Protein AF-I7M3N4-F1 (afdb_monomer)

Foldseek 3Di:
DDDDDDDDDDDDDDDDDDDDDDDDDDDQDWDAAPVPRDTDGDDPVVVVVVVVVVPPPDDPDDPCPNHDHPPVRVVVVVVVVVVVVVVVVVVVVVVVVVVVVVVVVVVVCVVPDDPVNVVVVVVVVVVVVVVVVVVVVVVVVVVVVVVVVVVVVVVVVVVVVVVVVVVVVVVVVVVVVVVVVVVVVVVVVVVVVVVVVVLPDLVLCVLWPFDLVQLATPPQHCPDDDPVRQQSNLQRLLSLVVLVVVLCVVLVPDFDAWDWDPSPGSWTWIDGPPPDIFTQGKDFDPPDDVPPPPDDGDIDHRLVRVLSVLVRLLVVLVSCCVPCVVPADPVLCVVVPNVVSCVQSVVVPDPVSCNVCVSVNSSVSSSSSVSVSVSVSSVD

Radius of gyration: 70.19 Å; Cα contacts (8 Å, |Δi|>4): 261; chains: 1; bounding box: 158×36×168 Å

Structure (mmCIF, N/CA/C/O backbone):
data_AF-I7M3N4-F1
#
_entry.id   AF-I7M3N4-F1
#
loop_
_atom_site.group_PDB
_atom_site.id
_atom_site.type_symbol
_atom_site.label_atom_id
_atom_site.label_alt_id
_atom_site.label_comp_id
_atom_site.label_asym_id
_atom_site.label_entity_id
_atom_site.label_seq_id
_atom_site.pdbx_PDB_ins_code
_atom_site.Cartn_x
_atom_site.Cartn_y
_atom_site.Cartn_z
_atom_site.occupancy
_atom_site.B_iso_or_equiv
_atom_site.auth_seq_id
_atom_site.auth_comp_id
_atom_site.auth_asym_id
_atom_site.auth_atom_id
_atom_site.pdbx_PDB_model_num
ATOM 1 N N . MET A 1 1 ? -53.777 -1.403 43.367 1.00 37.56 1 MET A N 1
ATOM 2 C CA . MET A 1 1 ? -54.972 -2.234 43.620 1.00 37.56 1 MET A CA 1
ATOM 3 C C . MET A 1 1 ? -55.868 -1.447 44.554 1.00 37.56 1 MET A C 1
ATOM 5 O O . MET A 1 1 ? -55.552 -1.329 45.729 1.00 37.56 1 MET A O 1
ATOM 9 N N . SER A 1 2 ? -56.886 -0.803 43.989 1.00 31.03 2 SER A N 1
ATOM 10 C CA . SER A 1 2 ? -57.748 0.158 44.680 1.00 31.03 2 SER A CA 1
ATOM 11 C C . SER A 1 2 ? -59.106 -0.494 44.928 1.00 31.03 2 SER A C 1
ATOM 13 O O . SER A 1 2 ? -59.719 -1.002 43.992 1.00 31.03 2 SER A O 1
ATOM 15 N N . ILE A 1 3 ? -59.535 -0.527 46.187 1.00 38.09 3 ILE A N 1
ATOM 16 C CA . ILE A 1 3 ? -60.807 -1.113 46.630 1.00 38.09 3 ILE A CA 1
ATOM 17 C C . ILE A 1 3 ? -61.927 -0.088 46.359 1.00 38.09 3 ILE A C 1
ATOM 19 O O . ILE A 1 3 ? -61.773 1.060 46.779 1.00 38.09 3 ILE A O 1
ATOM 23 N N . PRO A 1 4 ? -63.029 -0.440 45.668 1.00 41.66 4 PRO A N 1
ATOM 24 C CA . PRO A 1 4 ? -64.141 0.480 45.444 1.00 41.66 4 PRO A CA 1
ATOM 25 C C . PRO A 1 4 ? -65.131 0.470 46.631 1.00 41.66 4 PRO A C 1
ATOM 27 O O . PRO A 1 4 ? -65.242 -0.545 47.323 1.00 41.66 4 PRO A O 1
ATOM 30 N N . PRO A 1 5 ? -65.873 1.568 46.874 1.00 35.19 5 PRO A N 1
ATOM 31 C CA . PRO A 1 5 ? -66.890 1.631 47.922 1.00 35.19 5 PRO A CA 1
ATOM 32 C C . PRO A 1 5 ? -68.228 1.013 47.460 1.00 35.19 5 PRO A C 1
ATOM 34 O O . PRO A 1 5 ? -68.520 1.013 46.260 1.00 35.19 5 PRO A O 1
ATOM 37 N N . PRO A 1 6 ? -69.073 0.511 48.382 1.00 35.84 6 PRO A N 1
ATOM 38 C CA . PRO A 1 6 ? -70.351 -0.092 48.025 1.00 35.84 6 PRO A CA 1
ATOM 39 C C . PRO A 1 6 ? -71.416 0.974 47.732 1.00 35.84 6 PRO A C 1
ATOM 41 O O . PRO A 1 6 ? -71.601 1.935 48.477 1.00 35.84 6 PRO A O 1
ATOM 44 N N . THR A 1 7 ? -72.120 0.775 46.621 1.00 32.09 7 THR A N 1
ATOM 45 C CA . THR A 1 7 ? -73.188 1.626 46.091 1.00 32.09 7 THR A CA 1
ATOM 46 C C . THR A 1 7 ? -74.540 1.182 46.659 1.00 32.09 7 THR A C 1
ATOM 48 O O . THR A 1 7 ? -74.927 0.024 46.516 1.00 32.09 7 THR A O 1
ATOM 51 N N . LEU A 1 8 ? -75.270 2.103 47.292 1.00 31.83 8 LEU A N 1
ATOM 52 C CA . LEU A 1 8 ? -76.666 1.926 47.704 1.00 31.83 8 LEU A CA 1
ATOM 53 C C . LEU A 1 8 ? -77.587 2.184 46.501 1.00 31.83 8 LEU A C 1
ATOM 55 O O . LEU A 1 8 ? -77.640 3.296 45.979 1.00 31.83 8 LEU A O 1
ATOM 59 N N . ASN A 1 9 ? -78.309 1.151 46.065 1.00 29.20 9 ASN A N 1
ATOM 60 C CA . ASN A 1 9 ? -79.314 1.237 45.006 1.00 29.20 9 ASN A CA 1
ATOM 61 C C . ASN A 1 9 ? -80.632 1.800 45.558 1.00 29.20 9 ASN A C 1
ATOM 63 O O . ASN A 1 9 ? -81.427 1.074 46.151 1.00 29.20 9 ASN A O 1
ATOM 67 N N . LEU A 1 10 ? -80.879 3.085 45.309 1.00 31.38 10 LEU A N 1
ATOM 68 C CA . LEU A 1 10 ? -82.204 3.698 45.390 1.00 31.38 10 LEU A CA 1
ATOM 69 C C . LEU A 1 10 ? -82.925 3.479 44.056 1.00 31.38 10 LEU A C 1
ATOM 71 O O . LEU A 1 10 ? -82.642 4.142 43.058 1.00 31.38 10 LEU A O 1
ATOM 75 N N . VAL A 1 11 ? -83.862 2.532 44.033 1.00 30.00 11 VAL A N 1
ATOM 76 C CA . VAL A 1 11 ? -84.785 2.349 42.908 1.00 30.00 11 VAL A CA 1
ATOM 77 C C . VAL A 1 11 ? -85.916 3.363 43.055 1.00 30.00 11 VAL A C 1
ATOM 79 O O . VAL A 1 11 ? -86.892 3.135 43.762 1.00 30.00 11 VAL A O 1
ATOM 82 N N . GLN A 1 12 ? -85.785 4.494 42.364 1.00 29.67 12 GLN A N 1
ATOM 83 C CA . GLN A 1 12 ? -86.923 5.346 42.030 1.00 29.67 12 GLN A CA 1
ATOM 84 C C . GLN A 1 12 ? -87.750 4.650 40.944 1.00 29.67 12 GLN A C 1
ATOM 86 O O . GLN A 1 12 ? -87.256 4.397 39.843 1.00 29.67 12 GLN A O 1
ATOM 91 N N . LYS A 1 13 ? -89.025 4.370 41.225 1.00 30.22 13 LYS A N 1
ATOM 92 C CA . LYS A 1 13 ? -90.018 4.087 40.185 1.00 30.22 13 LYS A CA 1
ATOM 93 C C . LYS A 1 13 ? -91.228 4.994 40.352 1.00 30.22 13 LYS A C 1
ATOM 95 O O . LYS A 1 13 ? -91.971 4.928 41.320 1.00 30.22 13 LYS A O 1
ATOM 100 N N . SER A 1 14 ? -91.361 5.847 39.352 1.00 32.34 14 SER A N 1
ATOM 101 C CA . SER A 1 14 ? -92.448 6.760 39.039 1.00 32.34 14 SER A CA 1
ATOM 102 C C . SER A 1 14 ? -93.718 6.029 38.588 1.00 32.34 14 SER A C 1
ATOM 104 O O . SER A 1 14 ? -93.631 4.996 37.925 1.00 32.34 14 SER A O 1
ATOM 106 N N . ARG A 1 15 ? -94.886 6.618 38.886 1.00 30.80 15 ARG A N 1
ATOM 107 C CA . ARG A 1 15 ? -96.163 6.530 38.135 1.00 30.80 15 ARG A CA 1
ATOM 108 C C . ARG A 1 15 ? -97.126 7.574 38.726 1.00 30.80 15 ARG A C 1
ATOM 110 O O . ARG A 1 15 ? -97.505 7.461 39.879 1.00 30.80 15 ARG A O 1
ATOM 117 N N . SER A 1 16 ? -97.249 8.765 38.137 1.00 28.56 16 SER A N 1
ATOM 118 C CA . SER A 1 16 ? -98.141 9.160 37.028 1.00 28.56 16 SER A CA 1
ATOM 119 C C . SER A 1 16 ? -99.640 9.008 37.331 1.00 28.56 16 SER A C 1
ATOM 121 O O . SER A 1 16 ? -100.149 7.898 37.461 1.00 28.56 16 SER A O 1
ATOM 123 N N . GLN A 1 17 ? -100.292 10.172 37.384 1.00 31.56 17 GLN A N 1
ATOM 124 C CA . GLN A 1 17 ? -101.720 10.457 37.540 1.00 31.56 17 GLN A CA 1
ATOM 125 C C . GLN A 1 17 ? -102.624 9.670 36.580 1.00 31.56 17 GLN A C 1
ATOM 127 O O . GLN A 1 17 ? -102.276 9.493 35.417 1.00 31.56 17 GLN A O 1
ATOM 132 N N . ASN A 1 18 ? -103.834 9.336 37.040 1.00 31.36 18 ASN A N 1
ATOM 133 C CA . ASN A 1 18 ? -105.032 9.348 36.202 1.00 31.36 18 ASN A CA 1
ATOM 134 C C . ASN A 1 18 ? -106.259 9.757 37.029 1.00 31.36 18 ASN A C 1
ATOM 136 O O . ASN A 1 18 ? -106.521 9.215 38.099 1.00 31.36 18 ASN A O 1
ATOM 140 N N . GLN A 1 19 ? -106.964 10.753 36.496 1.00 32.78 19 GLN A N 1
ATOM 141 C CA . GLN A 1 19 ? -108.267 11.262 36.914 1.00 32.78 19 GLN A CA 1
ATOM 142 C C . GLN A 1 19 ? -109.356 10.204 36.703 1.00 32.78 19 GLN A C 1
ATOM 144 O O . GLN A 1 19 ? -109.390 9.619 35.624 1.00 32.78 19 GLN A O 1
ATOM 149 N N . ILE A 1 20 ? -110.293 10.063 37.647 1.00 35.09 20 ILE A N 1
ATOM 150 C CA . ILE A 1 20 ? -111.709 9.782 37.352 1.00 35.09 20 ILE A CA 1
ATOM 151 C C . ILE A 1 20 ? -112.567 10.575 38.345 1.00 35.09 20 ILE A C 1
ATOM 153 O O . ILE A 1 20 ? -112.399 10.474 39.560 1.00 35.09 20 ILE A O 1
ATOM 157 N N . ASP A 1 21 ? -113.465 11.378 37.783 1.00 30.06 21 ASP A N 1
ATOM 158 C CA . ASP A 1 21 ? -114.474 12.172 38.466 1.00 30.06 21 ASP A CA 1
ATOM 159 C C . ASP A 1 21 ? -115.551 11.320 39.163 1.00 30.06 21 ASP A C 1
ATOM 161 O O . ASP A 1 21 ? -116.038 10.323 38.636 1.00 30.06 21 ASP A O 1
ATOM 165 N N . GLN A 1 22 ? -115.915 11.803 40.352 1.00 37.72 22 GLN A N 1
ATOM 166 C CA . GLN A 1 22 ? -117.237 11.858 40.989 1.00 37.72 22 GLN A CA 1
ATOM 167 C C . GLN A 1 22 ? -118.285 10.779 40.652 1.00 37.72 22 GLN A C 1
ATOM 169 O O . GLN A 1 22 ? -118.888 10.782 39.584 1.00 37.72 22 GLN A O 1
ATOM 174 N N . ASN A 1 23 ? -118.661 9.999 41.674 1.00 30.94 23 ASN A N 1
ATOM 175 C CA . ASN A 1 23 ? -120.051 9.917 42.147 1.00 30.94 23 ASN A CA 1
ATOM 176 C C . ASN A 1 23 ? -120.095 9.357 43.579 1.00 30.94 23 ASN A C 1
ATOM 178 O O . ASN A 1 23 ? -119.373 8.426 43.921 1.00 30.94 23 ASN A O 1
ATOM 182 N N . GLY A 1 24 ? -120.885 10.003 44.439 1.00 43.25 24 GLY A N 1
ATOM 183 C CA . GLY A 1 24 ? -120.778 9.903 45.893 1.00 43.25 24 GLY A CA 1
ATOM 184 C C . GLY A 1 24 ? -121.203 8.572 46.514 1.00 43.25 24 GLY A C 1
ATOM 185 O O . GLY A 1 24 ? -122.259 8.046 46.189 1.00 43.25 24 GLY A O 1
ATOM 186 N N . MET A 1 25 ? -120.403 8.119 47.482 1.00 34.00 25 MET A N 1
ATOM 187 C CA . MET A 1 25 ? -120.768 7.424 48.726 1.00 34.00 25 MET A CA 1
ATOM 188 C C . MET A 1 25 ? -119.570 7.542 49.692 1.00 34.00 25 MET A C 1
ATOM 190 O O . MET A 1 25 ? -118.438 7.684 49.237 1.00 34.00 25 MET A O 1
ATOM 194 N N . ASN A 1 26 ? -119.835 7.557 51.004 1.00 43.22 26 ASN A N 1
ATOM 195 C CA . ASN A 1 26 ? -118.874 7.737 52.106 1.00 43.22 26 ASN A CA 1
ATOM 196 C C . ASN A 1 26 ? -117.486 7.125 51.833 1.00 43.22 26 ASN A C 1
ATOM 198 O O . ASN A 1 26 ? -117.350 5.904 51.776 1.00 43.22 26 ASN A O 1
ATOM 202 N N . GLN A 1 27 ? -116.456 7.969 51.704 1.00 37.97 27 GLN A N 1
ATOM 203 C CA . GLN A 1 27 ? -115.071 7.512 51.601 1.00 37.97 27 GLN A CA 1
ATOM 204 C C . GLN A 1 27 ? -114.588 7.092 52.990 1.00 37.97 27 GLN A C 1
ATOM 206 O O . GLN A 1 27 ? -114.229 7.920 53.821 1.00 37.97 27 GLN A O 1
ATOM 211 N N . ALA A 1 28 ? -114.620 5.790 53.248 1.00 47.09 28 ALA A N 1
ATOM 212 C CA . ALA A 1 28 ? -113.760 5.189 54.248 1.00 47.09 28 ALA A CA 1
ATOM 213 C C . ALA A 1 28 ? -112.305 5.394 53.796 1.00 47.09 28 ALA A C 1
ATOM 215 O O . ALA A 1 28 ? -111.966 5.034 52.668 1.00 47.09 28 ALA A O 1
ATOM 216 N N . ASN A 1 29 ? -111.461 5.996 54.636 1.00 50.78 29 ASN A N 1
ATOM 217 C CA . ASN A 1 29 ? -110.037 6.097 54.334 1.00 50.78 29 ASN A CA 1
ATOM 218 C C . ASN A 1 29 ? -109.439 4.683 54.403 1.00 50.78 29 ASN A C 1
ATOM 220 O O . ASN A 1 29 ? -109.349 4.088 55.479 1.00 50.78 29 ASN A O 1
ATOM 224 N N . VAL A 1 30 ? -109.097 4.134 53.238 1.00 52.16 30 VAL A N 1
ATOM 225 C CA . VAL A 1 30 ? -108.401 2.851 53.104 1.00 52.16 30 VAL A CA 1
ATOM 226 C C . VAL A 1 30 ? -106.903 3.133 53.147 1.00 52.16 30 VAL A C 1
ATOM 228 O O . VAL A 1 30 ? -106.405 3.941 52.362 1.00 52.16 30 VAL A O 1
ATOM 231 N N . TYR A 1 31 ? -106.196 2.488 54.072 1.00 59.34 31 TYR A N 1
ATOM 232 C CA . TYR A 1 31 ? -104.743 2.586 54.211 1.00 59.34 31 TYR A CA 1
ATOM 233 C C . TYR A 1 31 ? -104.102 1.222 53.955 1.00 59.34 31 TYR A C 1
ATOM 235 O O . TYR A 1 31 ? -104.674 0.194 54.312 1.00 59.34 31 TYR A O 1
ATOM 243 N N . ASN A 1 32 ? -102.893 1.211 53.389 1.00 52.81 32 ASN A N 1
ATOM 244 C CA . ASN A 1 32 ? -102.113 -0.016 53.214 1.00 52.81 32 ASN A CA 1
ATOM 245 C C . ASN A 1 32 ? -101.150 -0.182 54.383 1.00 52.81 32 ASN A C 1
ATOM 247 O O . ASN A 1 32 ? -100.365 0.721 54.680 1.00 52.81 32 ASN A O 1
ATOM 251 N N . CYS A 1 33 ? -101.174 -1.351 55.023 1.00 57.97 33 CYS A N 1
ATOM 252 C CA . CYS A 1 33 ? -100.167 -1.700 56.018 1.00 57.97 33 CYS A CA 1
ATOM 253 C C . CYS A 1 33 ? -98.805 -1.861 55.337 1.00 57.97 33 CYS A C 1
ATOM 255 O O . CYS A 1 33 ? -98.649 -2.672 54.433 1.00 57.97 33 CYS A O 1
ATOM 257 N N . ILE A 1 34 ? -97.776 -1.160 55.800 1.00 59.66 34 ILE A N 1
ATOM 258 C CA . ILE A 1 34 ? -96.448 -1.204 55.151 1.00 59.66 34 ILE A CA 1
ATOM 259 C C . ILE A 1 34 ? -95.729 -2.541 55.351 1.00 59.66 34 ILE A C 1
ATOM 261 O O . ILE A 1 34 ? -94.802 -2.866 54.617 1.00 59.66 34 ILE A O 1
ATOM 265 N N . PHE A 1 35 ? -96.148 -3.332 56.340 1.00 58.81 35 PHE A N 1
ATOM 266 C CA . PHE A 1 35 ? -95.511 -4.613 56.643 1.00 58.81 35 PHE A CA 1
ATOM 267 C C . PHE A 1 35 ? -96.099 -5.799 55.878 1.00 58.81 35 PHE A C 1
ATOM 269 O O . PHE A 1 35 ? -95.368 -6.747 55.599 1.00 58.81 35 PHE A O 1
ATOM 276 N N . CYS A 1 36 ? -97.397 -5.776 55.571 1.00 66.69 36 CYS A N 1
ATOM 277 C CA . CYS A 1 36 ? -98.069 -6.872 54.863 1.00 66.69 36 CYS A CA 1
ATOM 278 C C . CYS A 1 36 ? -98.761 -6.449 53.562 1.00 66.69 36 CYS A C 1
ATOM 280 O O . CYS A 1 36 ? -99.281 -7.310 52.866 1.00 66.69 36 CYS A O 1
ATOM 282 N N . GLU A 1 37 ? -98.756 -5.154 53.235 1.00 57.66 37 GLU A N 1
ATOM 283 C CA . GLU A 1 37 ? -99.394 -4.541 52.060 1.00 57.66 37 GLU A CA 1
ATOM 284 C C . GLU A 1 37 ? -100.923 -4.716 51.981 1.00 57.66 37 GLU A C 1
ATOM 286 O O . GLU A 1 37 ? -101.532 -4.335 50.984 1.00 57.66 37 GLU A O 1
ATOM 291 N N . GLU A 1 38 ? -101.568 -5.229 53.034 1.00 59.41 38 GLU A N 1
ATOM 292 C CA . GLU A 1 38 ? -103.023 -5.390 53.075 1.00 59.41 38 GLU A CA 1
ATOM 293 C C . GLU A 1 38 ? -103.739 -4.056 53.344 1.00 59.41 38 GLU A C 1
ATOM 295 O O . GLU A 1 38 ? -103.358 -3.283 54.233 1.00 59.41 38 GLU A O 1
ATOM 300 N N . GLU A 1 39 ? -104.790 -3.810 52.556 1.00 53.75 39 GLU A N 1
ATOM 301 C CA . GLU A 1 39 ? -105.722 -2.691 52.697 1.00 53.75 39 GLU A CA 1
ATOM 302 C C . GLU A 1 39 ? -106.581 -2.879 53.950 1.00 53.75 39 GLU A C 1
ATOM 304 O O . GLU A 1 39 ? -107.253 -3.901 54.110 1.00 53.75 39 GLU A O 1
ATOM 309 N N . TYR A 1 40 ? -106.613 -1.878 54.827 1.00 58.62 40 TYR A N 1
ATOM 310 C CA . TYR A 1 40 ? -107.528 -1.866 55.961 1.00 58.62 40 TYR A CA 1
ATOM 311 C C . TYR A 1 40 ? -108.257 -0.528 56.083 1.00 58.62 40 TYR A C 1
ATOM 313 O O . TYR A 1 40 ? -107.757 0.538 55.717 1.00 58.62 40 TYR A O 1
ATOM 321 N N . VAL A 1 41 ? -109.486 -0.612 56.587 1.00 52.66 41 VAL A N 1
ATOM 322 C CA . VAL A 1 41 ? -110.390 0.523 56.761 1.00 52.66 41 VAL A CA 1
ATOM 323 C C . VAL A 1 41 ? -110.280 1.018 58.194 1.00 52.66 41 VAL A C 1
ATOM 325 O O . VAL A 1 41 ? -110.527 0.263 59.134 1.00 52.66 41 VAL A O 1
ATOM 328 N N . GLU A 1 42 ? -109.919 2.285 58.362 1.00 52.62 42 GLU A N 1
ATOM 329 C CA . GLU A 1 42 ? -109.853 2.912 59.678 1.00 52.62 42 GLU A CA 1
ATOM 330 C C . GLU A 1 42 ? -111.278 3.105 60.233 1.00 52.62 42 GLU A C 1
ATOM 332 O O . GLU A 1 42 ? -112.085 3.856 59.677 1.00 52.62 42 GLU A O 1
ATOM 337 N N . SER A 1 43 ? -111.626 2.386 61.304 1.00 50.38 43 SER A N 1
ATOM 338 C CA . SER A 1 43 ? -112.877 2.602 62.034 1.00 50.38 43 SER A CA 1
ATOM 339 C C . SER A 1 43 ? -112.778 3.888 62.864 1.00 50.38 43 SER A C 1
ATOM 341 O O . SER A 1 43 ? -111.719 4.238 63.380 1.00 50.38 43 SER A O 1
ATOM 343 N N . GLY A 1 44 ? -113.895 4.610 63.000 1.00 48.16 44 GLY A N 1
ATOM 344 C CA . GLY A 1 44 ? -113.963 5.967 63.570 1.00 48.16 44 GLY A CA 1
ATOM 345 C C . GLY A 1 44 ? -113.510 6.154 65.029 1.00 48.16 44 GLY A C 1
ATOM 346 O O . GLY A 1 44 ? -113.611 7.265 65.534 1.00 48.16 44 GLY A O 1
ATOM 347 N N . GLU A 1 45 ? -112.995 5.121 65.696 1.00 48.84 45 GLU A N 1
ATOM 348 C CA . GLU A 1 45 ? -112.403 5.203 67.041 1.00 48.84 45 GLU A CA 1
ATOM 349 C C . GLU A 1 45 ? -110.916 5.622 67.011 1.00 48.84 45 GLU A C 1
ATOM 351 O O . GLU A 1 45 ? -110.382 6.083 68.017 1.00 48.84 45 GLU A O 1
ATOM 356 N N . SER A 1 46 ? -110.239 5.558 65.856 1.00 48.31 46 SER A N 1
ATOM 357 C CA . SER A 1 46 ? -108.814 5.927 65.737 1.00 48.31 46 SER A CA 1
ATOM 358 C C . SER A 1 46 ? -108.537 7.440 65.716 1.00 48.31 46 SER A C 1
ATOM 360 O O . SER A 1 46 ? -107.395 7.846 65.919 1.00 48.31 46 SER A O 1
ATOM 362 N N . GLN A 1 47 ? -109.555 8.298 65.550 1.00 46.62 47 GLN A N 1
ATOM 363 C CA . GLN A 1 47 ? -109.373 9.762 65.571 1.00 46.62 47 GLN A CA 1
ATOM 364 C C . GLN A 1 47 ? -109.131 10.344 66.977 1.00 46.62 47 GLN A C 1
ATOM 366 O O . GLN A 1 47 ? -108.664 11.479 67.088 1.00 46.62 47 GLN A O 1
ATOM 371 N N . GLU A 1 48 ? -109.416 9.602 68.054 1.00 45.97 48 GLU A N 1
ATOM 372 C CA . GLU A 1 48 ? -109.114 10.056 69.423 1.00 45.97 48 GLU A CA 1
ATOM 373 C C . GLU A 1 48 ? -107.656 9.787 69.833 1.00 45.97 48 GLU A C 1
ATOM 375 O O . GLU A 1 48 ? -107.083 10.577 70.583 1.00 45.97 48 GLU A O 1
ATOM 380 N N . ILE A 1 49 ? -107.006 8.767 69.261 1.00 50.28 49 ILE A N 1
ATOM 381 C CA . ILE A 1 49 ? -105.612 8.400 69.574 1.00 50.28 49 ILE A CA 1
ATOM 382 C C . ILE A 1 49 ? -104.614 9.418 68.980 1.00 50.28 49 ILE A C 1
ATOM 384 O O . ILE A 1 49 ? -103.606 9.745 69.611 1.00 50.28 49 ILE A O 1
ATOM 388 N N . ASP A 1 50 ? -104.932 10.018 67.826 1.00 45.16 50 ASP A N 1
ATOM 389 C CA . ASP A 1 50 ? -104.093 11.042 67.177 1.00 45.16 50 ASP A CA 1
ATOM 390 C C . ASP A 1 50 ? -103.990 12.357 67.989 1.00 45.16 50 ASP A C 1
ATOM 392 O O . ASP A 1 50 ? -103.030 13.121 67.834 1.00 45.16 50 ASP A O 1
ATOM 396 N N . LYS A 1 51 ? -104.927 12.625 68.915 1.00 48.56 51 LYS A N 1
ATOM 397 C CA . LYS A 1 51 ? -104.832 13.779 69.829 1.00 48.56 51 LYS A CA 1
ATOM 398 C C . LYS A 1 51 ? -103.918 13.531 71.029 1.00 48.56 51 LYS A C 1
ATOM 400 O O . LYS A 1 51 ? -103.317 14.490 71.510 1.00 48.56 51 LYS A O 1
ATOM 405 N N . GLU A 1 52 ? -103.777 12.290 71.493 1.00 45.84 52 GLU A N 1
ATOM 406 C CA . GLU A 1 52 ? -102.924 11.968 72.648 1.00 45.84 52 GLU A CA 1
ATOM 407 C C . GLU A 1 52 ? -101.444 11.800 72.268 1.00 45.84 52 GLU A C 1
ATOM 409 O O . GLU A 1 52 ? -100.569 12.195 73.037 1.00 45.84 52 GLU A O 1
ATOM 414 N N . PHE A 1 53 ? -101.129 11.338 71.051 1.00 44.12 53 PHE A N 1
ATOM 415 C CA . PHE A 1 53 ? -99.734 11.229 70.587 1.00 44.12 53 PHE A CA 1
ATOM 416 C C . PHE A 1 53 ? -99.087 12.565 70.188 1.00 44.12 53 PHE A C 1
ATOM 418 O O . PHE A 1 53 ? -97.862 12.659 70.120 1.00 44.12 53 PHE A O 1
ATOM 425 N N . SER A 1 54 ? -99.881 13.624 70.005 1.00 46.66 54 SER A N 1
ATOM 426 C CA . SER A 1 54 ? -99.384 14.976 69.702 1.00 46.66 54 SER A CA 1
ATOM 427 C C . SER A 1 54 ? -98.674 15.662 70.888 1.00 46.66 54 SER A C 1
ATOM 429 O O . SER A 1 54 ? -98.165 16.766 70.725 1.00 46.66 54 SER A O 1
ATOM 431 N N . GLN A 1 55 ? -98.642 15.046 72.079 1.00 44.47 55 GLN A N 1
ATOM 432 C CA . GLN A 1 55 ? -97.982 15.593 73.278 1.00 44.47 55 GLN A CA 1
ATOM 433 C C . GLN A 1 55 ? -96.613 14.965 73.590 1.00 44.47 55 GLN A C 1
ATOM 435 O O . GLN A 1 55 ? -95.983 15.337 74.579 1.00 44.47 55 GLN A O 1
ATOM 440 N N . ILE A 1 56 ? -96.118 14.042 72.759 1.00 44.97 56 ILE A N 1
ATOM 441 C CA . ILE A 1 56 ? -94.763 13.495 72.909 1.00 44.97 56 ILE A CA 1
ATOM 442 C C . ILE A 1 56 ? -93.796 14.371 72.100 1.00 44.97 56 ILE A C 1
ATOM 444 O O . ILE A 1 56 ? -93.459 14.074 70.956 1.00 44.97 56 ILE A O 1
ATOM 448 N N . GLU A 1 57 ? -93.366 15.487 72.690 1.00 40.28 57 GLU A N 1
ATOM 449 C CA . GLU A 1 57 ? -92.242 16.278 72.177 1.00 40.28 57 GLU A CA 1
ATOM 450 C C . GLU A 1 57 ? -90.941 15.475 72.337 1.00 40.28 57 GLU A C 1
ATOM 452 O O . GLU A 1 57 ? -90.582 15.094 73.452 1.00 40.28 57 GLU A O 1
ATOM 457 N N . GLY A 1 58 ? -90.212 15.224 71.241 1.00 41.56 58 GLY A N 1
ATOM 458 C CA . GLY A 1 58 ? -88.831 14.739 71.364 1.00 41.56 58 GLY A CA 1
ATOM 459 C C . GLY A 1 58 ? -88.245 13.863 70.259 1.00 41.56 58 GLY A C 1
ATOM 460 O O . GLY A 1 58 ? -87.176 13.302 70.486 1.00 41.56 58 GLY A O 1
ATOM 461 N N . ILE A 1 59 ? -88.869 13.720 69.086 1.00 41.84 59 ILE A N 1
ATOM 462 C CA . ILE A 1 59 ? -88.199 13.094 67.933 1.00 41.84 59 ILE A CA 1
ATOM 463 C C . ILE A 1 59 ? -88.405 13.970 66.699 1.00 41.84 59 ILE A C 1
ATOM 465 O O . ILE A 1 59 ? -89.350 13.798 65.932 1.00 41.84 59 ILE A O 1
ATOM 469 N N . ASP A 1 60 ? -87.505 14.934 66.521 1.00 40.88 60 ASP A N 1
ATOM 470 C CA . ASP A 1 60 ? -87.422 15.728 65.301 1.00 40.88 60 ASP A CA 1
ATOM 471 C C . ASP A 1 60 ? -87.050 14.828 64.111 1.00 40.88 60 ASP A C 1
ATOM 473 O O . ASP A 1 60 ? -85.994 14.191 64.100 1.00 40.88 60 ASP A O 1
ATOM 477 N N . GLY A 1 61 ? -87.904 14.811 63.082 1.00 43.78 61 GLY A N 1
ATOM 478 C CA . GLY A 1 61 ? -87.515 14.393 61.730 1.00 43.78 61 GLY A CA 1
ATOM 479 C C . GLY A 1 61 ? -88.135 13.115 61.159 1.00 43.78 61 GLY A C 1
ATOM 480 O O . GLY A 1 61 ? -87.673 12.673 60.108 1.00 43.78 61 GLY A O 1
ATOM 481 N N . ILE A 1 62 ? -89.172 12.531 61.769 1.00 41.78 62 ILE A N 1
ATOM 482 C CA . ILE A 1 62 ? -89.943 11.439 61.143 1.00 41.78 62 ILE A CA 1
ATOM 483 C C . ILE A 1 62 ? -91.419 11.841 61.080 1.00 41.78 62 ILE A C 1
ATOM 485 O O . ILE A 1 62 ? -92.102 11.885 62.100 1.00 41.78 62 ILE A O 1
ATOM 489 N N . ASP A 1 63 ? -91.909 12.137 59.874 1.00 41.03 63 ASP A N 1
ATOM 490 C CA . ASP A 1 63 ? -93.333 12.368 59.613 1.00 41.03 63 ASP A CA 1
ATOM 491 C C . ASP A 1 63 ? -94.069 11.018 59.728 1.00 41.03 63 ASP A C 1
ATOM 493 O O . ASP A 1 63 ? -94.111 10.210 58.801 1.00 41.03 63 ASP A O 1
ATOM 497 N N . LEU A 1 64 ? -94.576 10.718 60.928 1.00 48.56 64 LEU A N 1
ATOM 498 C CA . LEU A 1 64 ? -95.227 9.448 61.294 1.00 48.56 64 LEU A CA 1
ATOM 499 C C . LEU A 1 64 ? -96.554 9.191 60.555 1.00 48.56 64 LEU A C 1
ATOM 501 O O . LEU A 1 64 ? -97.160 8.134 60.733 1.00 48.56 64 LEU A O 1
ATOM 505 N N . LYS A 1 65 ? -97.008 10.120 59.703 1.00 47.56 65 LYS A N 1
ATOM 506 C CA . LYS A 1 65 ? -98.230 9.961 58.901 1.00 47.56 65 LYS A CA 1
ATOM 507 C C . LYS A 1 65 ? -98.128 8.860 57.849 1.00 47.56 65 LYS A C 1
ATOM 509 O O . LYS A 1 65 ? -99.149 8.263 57.517 1.00 47.56 65 LYS A O 1
ATOM 514 N N . ASP A 1 66 ? -96.916 8.546 57.403 1.00 45.41 66 ASP A N 1
ATOM 515 C CA . ASP A 1 66 ? -96.680 7.562 56.349 1.00 45.41 66 ASP A CA 1
ATOM 516 C C . ASP A 1 66 ? -96.417 6.145 56.874 1.00 45.41 66 ASP A C 1
ATOM 518 O O . ASP A 1 66 ? -96.088 5.291 56.068 1.00 45.41 66 ASP A O 1
ATOM 522 N N . TYR A 1 67 ? -96.560 5.858 58.180 1.00 50.59 67 TYR A N 1
ATOM 523 C CA . TYR A 1 67 ? -96.261 4.536 58.759 1.00 50.59 67 TYR A CA 1
ATOM 524 C C . TYR A 1 67 ? -97.406 3.963 59.592 1.00 50.59 67 TYR A C 1
ATOM 526 O O . TYR A 1 67 ? -97.314 3.867 60.815 1.00 50.59 67 TYR A O 1
ATOM 534 N N . ARG A 1 68 ? -98.493 3.542 58.938 1.00 61.91 68 ARG A N 1
ATOM 535 C CA . ARG A 1 68 ? -99.607 2.889 59.634 1.00 61.91 68 ARG A CA 1
ATOM 536 C C . ARG A 1 68 ? -99.524 1.361 59.501 1.00 61.91 68 ARG A C 1
ATOM 538 O O . ARG A 1 68 ? -99.435 0.812 58.404 1.00 61.91 68 ARG A O 1
ATOM 545 N N . LEU A 1 69 ? -99.481 0.678 60.644 1.00 57.81 69 LEU A N 1
ATOM 546 C CA . LEU A 1 69 ? -99.484 -0.783 60.756 1.00 57.81 69 LEU A CA 1
ATOM 547 C C . LEU A 1 69 ? -100.910 -1.249 61.059 1.00 57.81 69 LEU A C 1
ATOM 549 O O . LEU A 1 69 ? -101.583 -0.644 61.894 1.00 57.81 69 LEU A O 1
ATOM 553 N N . CYS A 1 70 ? -101.364 -2.341 60.441 1.00 66.75 70 CYS A N 1
ATOM 554 C CA . CYS A 1 70 ? -102.634 -2.948 60.839 1.00 66.75 70 CYS A CA 1
ATOM 555 C C . CYS A 1 70 ? -102.531 -3.537 62.260 1.00 66.75 70 CYS A C 1
ATOM 557 O O . CYS A 1 70 ? -101.440 -3.866 62.743 1.00 66.75 70 CYS A O 1
ATOM 559 N N . HIS A 1 71 ? -103.676 -3.677 62.933 1.00 65.94 71 HIS A N 1
ATOM 560 C CA . HIS A 1 71 ? -103.751 -4.133 64.324 1.00 65.94 71 HIS A CA 1
ATOM 561 C C . HIS A 1 71 ? -103.018 -5.467 64.558 1.00 65.94 71 HIS A C 1
ATOM 563 O O . HIS A 1 71 ? -102.291 -5.601 65.541 1.00 65.94 71 HIS A O 1
ATOM 569 N N . ASP A 1 72 ? -103.113 -6.406 63.615 1.00 65.50 72 ASP A N 1
ATOM 570 C CA . ASP A 1 72 ? -102.473 -7.722 63.712 1.00 65.50 72 ASP A CA 1
ATOM 571 C C . ASP A 1 72 ? -100.940 -7.635 63.630 1.00 65.50 72 ASP A C 1
ATOM 573 O O . ASP A 1 72 ? -100.225 -8.326 64.362 1.00 65.50 72 ASP A O 1
ATOM 577 N N . CYS A 1 73 ? -100.402 -6.735 62.799 1.00 68.44 73 CYS A N 1
ATOM 578 C CA . CYS A 1 73 ? -98.962 -6.475 62.741 1.00 68.44 73 CYS A CA 1
ATOM 579 C C . CYS A 1 73 ? -98.454 -5.788 64.016 1.00 68.44 73 CYS A C 1
ATOM 581 O O . CYS A 1 73 ? -97.371 -6.127 64.501 1.00 68.44 73 CYS A O 1
ATOM 583 N N . VAL A 1 74 ? -99.240 -4.870 64.590 1.00 67.69 74 VAL A N 1
ATOM 584 C CA . VAL A 1 74 ? -98.924 -4.233 65.877 1.00 67.69 74 VAL A CA 1
ATOM 585 C C . VAL A 1 74 ? -98.921 -5.270 66.998 1.00 67.69 74 VAL A C 1
ATOM 587 O O . VAL A 1 74 ? -97.947 -5.346 67.744 1.00 67.69 74 VAL A O 1
ATOM 590 N N . GLN A 1 75 ? -99.943 -6.126 67.086 1.00 69.00 75 GLN A N 1
ATOM 591 C CA . GLN A 1 75 ? -100.001 -7.189 68.093 1.00 69.00 75 GLN A CA 1
ATOM 592 C C . GLN A 1 75 ? -98.829 -8.165 67.970 1.00 69.00 75 GLN A C 1
ATOM 594 O O . GLN A 1 75 ? -98.195 -8.492 68.974 1.00 69.00 75 GLN A O 1
ATOM 599 N N . LYS A 1 76 ? -98.475 -8.579 66.749 1.00 74.12 76 LYS A N 1
ATOM 600 C CA . LYS A 1 76 ? -97.330 -9.468 66.522 1.00 74.12 76 LYS A CA 1
ATOM 601 C C . LYS A 1 76 ? -96.015 -8.825 66.968 1.00 74.12 76 LYS A C 1
ATOM 603 O O . LYS A 1 76 ? -95.200 -9.485 67.611 1.00 74.12 76 LYS A O 1
ATOM 608 N N . L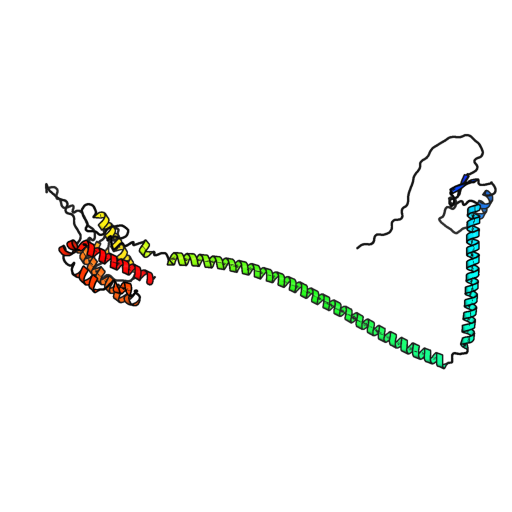YS A 1 77 ? -95.826 -7.527 66.700 1.00 71.12 77 LYS A N 1
ATOM 609 C CA . LYS A 1 77 ? -94.632 -6.794 67.143 1.00 71.12 77 LYS A CA 1
ATOM 610 C C . LYS A 1 77 ? -94.600 -6.592 68.655 1.00 71.12 77 LYS A C 1
ATOM 612 O O . LYS A 1 77 ? -93.540 -6.746 69.258 1.00 71.12 77 LYS A O 1
ATOM 617 N N . ILE A 1 78 ? -95.748 -6.316 69.272 1.00 70.50 78 ILE A N 1
ATOM 618 C CA . ILE A 1 78 ? -95.886 -6.263 70.731 1.00 70.50 78 ILE A CA 1
ATOM 619 C C . ILE A 1 78 ? -95.503 -7.613 71.338 1.00 70.50 78 ILE A C 1
ATOM 621 O O . ILE A 1 78 ? -94.740 -7.644 72.297 1.00 70.50 78 ILE A O 1
ATOM 625 N N . GLN A 1 79 ? -95.951 -8.725 70.758 1.00 71.88 79 GLN A N 1
ATOM 626 C CA . GLN A 1 79 ? -95.653 -10.057 71.276 1.00 71.88 79 GLN A CA 1
ATOM 627 C C . GLN A 1 79 ? -94.174 -10.444 71.098 1.00 71.88 79 GLN A C 1
ATOM 629 O O . GLN A 1 79 ? -93.571 -11.015 72.006 1.00 71.88 79 GLN A O 1
ATOM 634 N N . GLU A 1 80 ? -93.546 -10.075 69.977 1.00 73.31 80 GLU A N 1
ATOM 635 C CA . GLU A 1 80 ? -92.094 -10.210 69.787 1.00 73.31 80 GLU A CA 1
ATOM 636 C C . GLU A 1 80 ? -91.302 -9.390 70.815 1.00 73.31 80 GLU A C 1
ATOM 638 O O . GLU A 1 80 ? -90.348 -9.895 71.410 1.00 73.31 80 GLU A O 1
ATOM 643 N N . LEU A 1 81 ? -91.714 -8.143 71.060 1.00 72.25 81 LEU A N 1
ATOM 644 C CA . LEU A 1 81 ? -91.085 -7.273 72.052 1.00 72.25 81 LEU A CA 1
ATOM 645 C C . LEU A 1 81 ? -91.292 -7.793 73.478 1.00 72.25 81 LEU A C 1
ATOM 647 O O . LEU A 1 81 ? -90.349 -7.774 74.261 1.00 72.25 81 LEU A O 1
ATOM 651 N N . GLN A 1 82 ? -92.474 -8.315 73.809 1.00 72.75 82 GLN A N 1
ATOM 652 C CA . GLN A 1 82 ? -92.755 -8.937 75.106 1.00 72.75 82 GLN A CA 1
ATOM 653 C C . GLN A 1 82 ? -91.906 -10.192 75.332 1.00 72.75 82 GLN A C 1
ATOM 655 O O . GLN A 1 82 ? -91.336 -10.356 76.410 1.00 72.75 82 GLN A O 1
ATOM 660 N N . ASN A 1 83 ? -91.749 -11.039 74.313 1.00 76.31 83 ASN A N 1
ATOM 661 C CA . ASN A 1 83 ? -90.876 -12.211 74.389 1.00 76.31 83 ASN A CA 1
ATOM 662 C C . ASN A 1 83 ? -89.404 -11.804 74.548 1.00 76.31 83 ASN A C 1
ATOM 664 O O . ASN A 1 83 ? -88.691 -12.364 75.380 1.00 76.31 83 ASN A O 1
ATOM 668 N N . SER A 1 84 ? -88.952 -10.790 73.804 1.00 70.25 84 SER A N 1
ATOM 669 C CA . SER A 1 84 ? -87.586 -10.273 73.925 1.00 70.25 84 SER A CA 1
ATOM 670 C C . SER A 1 84 ? -87.335 -9.623 75.288 1.00 70.25 84 SER A C 1
ATOM 672 O O . SER A 1 84 ? -86.257 -9.789 75.855 1.00 70.25 84 SER A O 1
ATOM 674 N N . LEU A 1 85 ? -88.326 -8.919 75.841 1.00 75.88 85 LEU A N 1
ATOM 675 C CA . LEU A 1 85 ? -88.260 -8.334 77.177 1.00 75.88 85 LEU A CA 1
ATOM 676 C C . LEU A 1 85 ? -88.195 -9.427 78.249 1.00 75.88 85 LEU A C 1
ATOM 678 O O . LEU A 1 85 ? -87.351 -9.349 79.135 1.00 75.88 85 LEU A O 1
ATOM 682 N N . SER A 1 86 ? -89.025 -10.468 78.144 1.00 75.69 86 SER A N 1
ATOM 683 C CA . SER A 1 86 ? -89.016 -11.604 79.073 1.00 75.69 86 SER A CA 1
ATOM 684 C C . SER A 1 86 ? -87.663 -12.324 79.085 1.00 75.69 86 SER A C 1
ATOM 686 O O . SER A 1 86 ? -87.149 -12.643 80.157 1.00 75.69 86 SER A O 1
ATOM 688 N N . ASN A 1 87 ? -87.057 -12.534 77.912 1.00 76.06 87 ASN A N 1
ATOM 689 C CA . ASN A 1 87 ? -85.734 -13.153 77.804 1.00 76.06 87 ASN A CA 1
ATOM 690 C C . ASN A 1 87 ? -84.647 -12.269 78.425 1.00 76.06 87 ASN A C 1
ATOM 692 O O . ASN A 1 87 ? -83.850 -12.748 79.226 1.00 76.06 87 ASN A O 1
ATOM 696 N N . ASN A 1 88 ? -84.665 -10.966 78.135 1.00 71.75 88 ASN A N 1
ATOM 697 C CA . ASN A 1 88 ? -83.698 -10.030 78.706 1.00 71.75 88 ASN A CA 1
ATOM 698 C C . ASN A 1 88 ? -83.840 -9.909 80.231 1.00 71.75 88 ASN A C 1
ATOM 700 O O . ASN A 1 88 ? -82.837 -9.823 80.929 1.00 71.75 88 ASN A O 1
ATOM 704 N N . VAL A 1 89 ? -85.062 -9.944 80.771 1.00 75.19 89 VAL A N 1
ATOM 705 C CA . VAL A 1 89 ? -85.294 -9.933 82.225 1.00 75.19 89 VAL A CA 1
ATOM 706 C C . VAL A 1 89 ? -84.756 -11.208 82.881 1.00 75.19 89 VAL A C 1
ATOM 708 O O . VAL A 1 89 ? -84.128 -11.125 83.936 1.00 75.19 89 VAL A O 1
ATOM 711 N N . GLN A 1 90 ? -84.931 -12.377 82.256 1.00 78.12 90 GLN A N 1
ATOM 712 C CA . GLN A 1 90 ? -84.322 -13.620 82.746 1.00 78.12 90 GLN A CA 1
ATOM 713 C C . GLN A 1 90 ? -82.791 -13.588 82.685 1.00 78.12 90 GLN A C 1
ATOM 715 O O . GLN A 1 90 ? -82.130 -14.075 83.602 1.00 78.12 90 GLN A O 1
ATOM 720 N N . GLU A 1 91 ? -82.218 -13.006 81.634 1.00 75.69 91 GLU A N 1
ATOM 721 C CA . GLU A 1 91 ? -80.769 -12.913 81.471 1.00 75.69 91 GLU A CA 1
ATOM 722 C C . GLU A 1 91 ? -80.143 -11.918 82.455 1.00 75.69 91 GLU A C 1
ATOM 724 O O . GLU A 1 91 ? -79.128 -12.231 83.076 1.00 75.69 91 GLU A O 1
ATOM 729 N N . ILE A 1 92 ? -80.804 -10.784 82.707 1.00 74.88 92 ILE A N 1
ATOM 730 C CA . ILE A 1 92 ? -80.435 -9.853 83.783 1.00 74.88 92 ILE A CA 1
ATOM 731 C C . ILE A 1 92 ? -80.514 -10.552 85.145 1.00 74.88 92 ILE A C 1
ATOM 733 O O . ILE A 1 92 ? -79.582 -10.424 85.936 1.00 74.88 92 ILE A O 1
ATOM 737 N N . GLY A 1 93 ? -81.562 -11.341 85.402 1.00 74.69 93 GLY A N 1
ATOM 738 C CA . GLY A 1 93 ? -81.671 -12.141 86.627 1.00 74.69 93 GLY A CA 1
ATOM 739 C C . GLY A 1 93 ? -80.505 -13.124 86.794 1.00 74.69 93 GLY A C 1
ATOM 740 O O . GLY A 1 93 ? -79.892 -13.180 87.857 1.00 74.69 93 GLY A O 1
ATOM 741 N N . ARG A 1 94 ? -80.120 -13.831 85.721 1.00 79.12 94 ARG A N 1
ATOM 742 C CA . ARG A 1 94 ? -78.951 -14.731 85.724 1.00 79.12 94 ARG A CA 1
ATOM 743 C C . ARG A 1 94 ? -77.633 -14.000 85.962 1.00 79.12 94 ARG A C 1
ATOM 745 O O . ARG A 1 94 ? -76.770 -14.527 86.661 1.00 79.12 94 ARG A O 1
ATOM 752 N N . LEU A 1 95 ? -77.450 -12.826 85.362 1.00 73.75 95 LEU A N 1
ATOM 753 C CA . LEU A 1 95 ? -76.239 -12.024 85.542 1.00 73.75 95 LEU A CA 1
ATOM 754 C C . LEU A 1 95 ? -76.145 -11.472 86.969 1.00 73.75 95 LEU A C 1
ATOM 756 O O . LEU A 1 95 ? -75.067 -11.504 87.552 1.00 73.75 95 LEU A O 1
ATOM 760 N N . GLN A 1 96 ? -77.267 -11.059 87.563 1.00 73.69 96 GLN A N 1
ATOM 761 C CA . GLN A 1 96 ? -77.323 -10.627 88.962 1.00 73.69 96 GLN A CA 1
ATOM 762 C C . GLN A 1 96 ? -77.031 -11.777 89.935 1.00 73.69 96 GLN A C 1
ATOM 764 O O . GLN A 1 96 ? -76.305 -11.583 90.908 1.00 73.69 96 GLN A O 1
ATOM 769 N N . GLU A 1 97 ? -77.516 -12.993 89.664 1.00 77.38 97 GLU A N 1
ATOM 770 C CA . GLU A 1 97 ? -77.143 -14.180 90.447 1.00 77.38 97 GLU A CA 1
ATOM 771 C C . GLU A 1 97 ? -75.653 -14.523 90.310 1.00 77.38 97 GLU A C 1
ATOM 773 O O . GLU A 1 97 ? -75.005 -14.861 91.301 1.00 77.38 97 GLU A O 1
ATOM 778 N N . GLN A 1 98 ? -75.077 -14.398 89.109 1.00 75.00 98 GLN A N 1
ATOM 779 C CA . GLN A 1 98 ? -73.637 -14.583 88.906 1.00 75.00 98 GLN A CA 1
ATOM 780 C C . GLN A 1 98 ? -72.811 -13.516 89.630 1.00 75.00 98 GLN A C 1
ATOM 782 O O . GLN A 1 98 ? -71.785 -13.843 90.221 1.00 75.00 98 GLN A O 1
ATOM 787 N N . GLU A 1 99 ? -73.255 -12.262 89.625 1.00 72.75 99 GLU A N 1
ATOM 788 C CA . GLU A 1 99 ? -72.600 -11.169 90.340 1.00 72.75 99 GLU A CA 1
ATOM 789 C C . GLU A 1 99 ? -72.658 -11.378 91.860 1.00 72.75 99 GLU A C 1
ATOM 791 O O . GLU A 1 99 ? -71.646 -11.211 92.541 1.00 72.75 99 GLU A O 1
ATOM 796 N N . LEU A 1 100 ? -73.796 -11.828 92.397 1.00 76.25 100 LEU A N 1
ATOM 797 C CA . LEU A 1 100 ? -73.927 -12.196 93.809 1.00 76.25 100 LEU A CA 1
ATOM 798 C C . LEU A 1 100 ? -73.031 -13.387 94.177 1.00 76.25 100 LEU A C 1
ATOM 800 O O . LEU A 1 100 ? -72.342 -13.330 95.193 1.00 76.25 100 LEU A O 1
ATOM 804 N N . TYR A 1 101 ? -72.963 -14.418 93.330 1.00 74.25 101 TYR A N 1
ATOM 805 C CA . TYR A 1 101 ? -72.096 -15.581 93.543 1.00 74.25 101 TYR A CA 1
ATOM 806 C C . TYR A 1 101 ? -70.602 -15.222 93.493 1.00 74.25 101 TY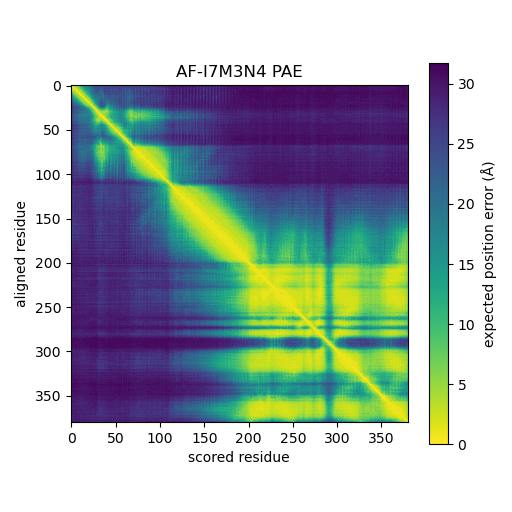R A C 1
ATOM 808 O O . TYR A 1 101 ? -69.810 -15.692 94.312 1.00 74.25 101 TYR A O 1
ATOM 816 N N . ILE A 1 102 ? -70.201 -14.349 92.564 1.00 70.06 102 ILE A N 1
ATOM 817 C CA . ILE A 1 102 ? -68.829 -13.834 92.484 1.00 70.06 102 ILE A CA 1
ATOM 818 C C . ILE A 1 102 ? -68.516 -12.966 93.707 1.00 70.06 102 ILE A C 1
ATOM 820 O O . ILE A 1 102 ? -67.450 -13.122 94.298 1.00 70.06 102 ILE A O 1
ATOM 824 N N . ASN A 1 103 ? -69.436 -12.103 94.136 1.00 69.88 103 ASN A N 1
ATOM 825 C CA . ASN A 1 103 ? -69.247 -11.272 95.323 1.00 69.88 103 ASN A CA 1
ATOM 826 C C . ASN A 1 103 ? -69.200 -12.100 96.620 1.00 69.88 103 ASN A C 1
ATOM 828 O O . ASN A 1 103 ? -68.415 -11.770 97.507 1.00 69.88 103 ASN A O 1
ATOM 832 N N . GLU A 1 104 ? -69.939 -13.210 96.725 1.00 64.94 104 GLU A N 1
ATOM 833 C CA . GLU A 1 104 ? -69.787 -14.175 97.825 1.00 64.94 104 GLU A CA 1
ATOM 834 C C . GLU A 1 104 ? -68.429 -14.890 97.787 1.00 64.94 104 GLU A C 1
ATOM 836 O O . GLU A 1 104 ? -67.771 -15.015 98.822 1.00 64.94 104 GLU A O 1
ATOM 841 N N . LEU A 1 105 ? -67.960 -15.308 96.606 1.00 62.56 105 LEU A N 1
ATOM 842 C CA . LEU A 1 105 ? -66.630 -15.902 96.439 1.00 62.56 105 LEU A CA 1
ATOM 843 C C . LEU A 1 105 ? -65.508 -14.916 96.794 1.00 62.56 105 LEU A C 1
ATOM 845 O O . LEU A 1 105 ? -64.536 -15.304 97.447 1.00 62.56 105 LEU A O 1
ATOM 849 N N . VAL A 1 106 ? -65.642 -13.641 96.416 1.00 62.59 106 VAL A N 1
ATOM 850 C CA . VAL A 1 106 ? -64.698 -12.561 96.751 1.00 62.59 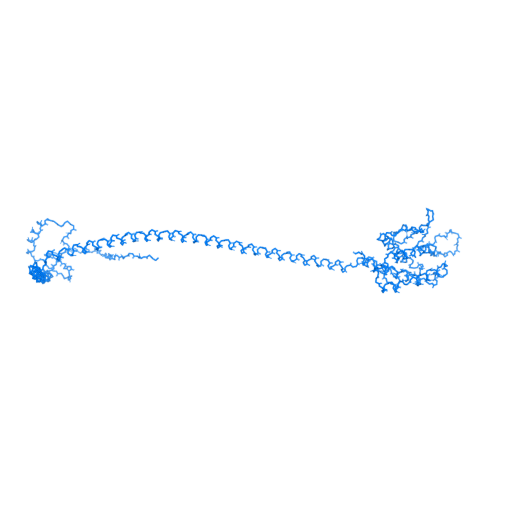106 VAL A CA 1
ATOM 851 C C . VAL A 1 106 ? -64.767 -12.213 98.246 1.00 62.59 106 VAL A C 1
ATOM 853 O O . VAL A 1 106 ? -63.729 -12.073 98.894 1.00 62.59 106 VAL A O 1
ATOM 856 N N . GLY A 1 107 ? -65.965 -12.166 98.836 1.00 56.94 107 GLY A N 1
ATOM 857 C CA . GLY A 1 107 ? -66.170 -11.920 100.267 1.00 56.94 107 GLY A CA 1
ATOM 858 C C . GLY A 1 107 ? -65.615 -13.032 101.164 1.00 56.94 107 GLY A C 1
ATOM 859 O O . GLY A 1 107 ? -65.025 -12.751 102.205 1.00 56.94 107 GLY A O 1
ATOM 860 N N . GLN A 1 108 ? -65.711 -14.298 100.742 1.00 53.38 108 GLN A N 1
ATOM 861 C CA . GLN A 1 108 ? -65.102 -15.429 101.456 1.00 53.38 108 GLN A CA 1
ATOM 862 C C . GLN A 1 108 ? -63.571 -15.486 101.300 1.00 53.38 108 GLN A C 1
ATOM 864 O O . GLN A 1 108 ? -62.872 -15.968 102.198 1.00 53.38 108 GLN A O 1
ATOM 869 N N . SER A 1 109 ? -63.020 -14.971 100.197 1.00 52.97 109 SER A N 1
ATOM 870 C CA . SER A 1 109 ? -61.579 -15.014 99.906 1.00 52.97 109 SER A CA 1
ATOM 871 C C . SER A 1 109 ? -60.775 -13.825 100.451 1.00 52.97 109 SER A C 1
ATOM 873 O O . SER A 1 109 ? -59.555 -13.946 100.580 1.00 52.97 109 SER A O 1
ATOM 875 N N . GLN A 1 110 ? -61.419 -12.746 100.917 1.00 50.28 110 GLN A N 1
ATOM 876 C CA . GLN A 1 110 ? -60.743 -11.666 101.662 1.00 50.28 110 GLN A CA 1
ATOM 877 C C . GLN A 1 110 ? -60.100 -12.130 102.987 1.00 50.28 110 GLN A C 1
ATOM 879 O O . GLN A 1 110 ? -59.248 -11.432 103.528 1.00 50.28 110 GLN A O 1
ATOM 884 N N . SER A 1 111 ? -60.435 -13.327 103.485 1.00 54.12 111 SER A N 1
ATOM 885 C CA . SER A 1 111 ? -59.854 -13.905 104.709 1.00 54.12 111 SER A CA 1
ATOM 886 C C . SER A 1 111 ? -58.594 -14.769 104.499 1.00 54.12 111 SER A C 1
ATOM 888 O O . SER A 1 111 ? -58.051 -15.283 105.476 1.00 54.12 111 SER A O 1
ATOM 890 N N . LYS A 1 112 ? -58.111 -14.947 103.256 1.00 56.62 112 LYS A N 1
ATOM 891 C CA . LYS A 1 112 ? -56.964 -15.831 102.938 1.00 56.62 112 LYS A CA 1
ATOM 892 C C . LYS A 1 112 ? -55.710 -15.139 102.406 1.00 56.62 112 LYS A C 1
ATOM 894 O O . LYS A 1 112 ? -54.696 -15.813 102.267 1.00 56.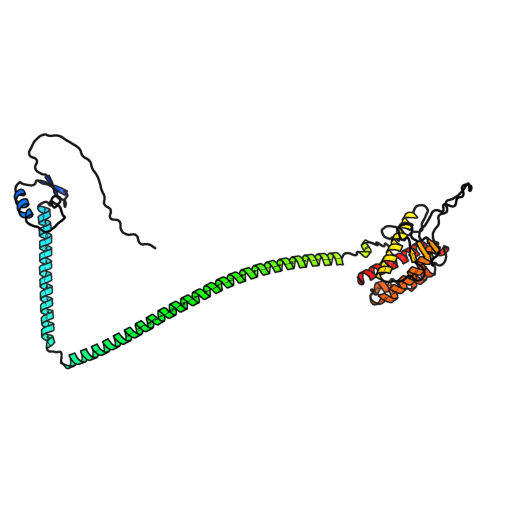62 112 LYS A O 1
ATOM 899 N N . PHE A 1 113 ? -55.755 -13.840 102.129 1.00 55.69 113 PHE A N 1
ATOM 900 C CA . PHE A 1 113 ? -54.561 -13.093 101.737 1.00 55.69 113 PHE A CA 1
ATOM 901 C C . PHE A 1 113 ? -53.895 -12.503 102.973 1.00 55.69 113 PHE A C 1
ATOM 903 O O . PHE A 1 113 ? -54.475 -11.679 103.680 1.00 55.69 113 PHE A O 1
ATOM 910 N N . THR A 1 114 ? -52.672 -12.943 103.245 1.00 65.31 114 THR A N 1
ATOM 911 C CA . THR A 1 114 ? -51.855 -12.374 104.314 1.00 65.31 114 THR A CA 1
ATOM 912 C C . THR A 1 114 ? -51.218 -11.065 103.850 1.00 65.31 114 THR A C 1
ATOM 914 O O . THR A 1 114 ? -51.080 -10.792 102.657 1.00 65.31 114 THR A O 1
ATOM 917 N N . GLN A 1 115 ? -50.792 -10.229 104.798 1.00 71.69 115 GLN A N 1
ATOM 918 C CA . GLN A 1 115 ? -50.054 -8.999 104.493 1.00 71.69 115 GLN A CA 1
ATOM 919 C C . GLN A 1 115 ? -48.750 -9.285 103.709 1.00 71.69 115 GLN A C 1
ATOM 921 O O . GLN A 1 115 ? -48.290 -8.440 102.942 1.00 71.69 115 GLN A O 1
ATOM 926 N N . GLU A 1 116 ? -48.187 -10.490 103.860 1.00 75.44 116 GLU A N 1
ATOM 927 C CA . GLU A 1 116 ? -47.037 -10.991 103.098 1.00 75.44 116 GLU A CA 1
ATOM 928 C C . GLU A 1 116 ? -47.366 -11.299 101.634 1.00 75.44 116 GLU A C 1
ATOM 930 O O . GLU A 1 116 ? -46.551 -10.988 100.766 1.00 75.44 116 GLU A O 1
ATOM 935 N N . ASP A 1 117 ? -48.564 -11.803 101.325 1.00 75.69 117 ASP A N 1
ATOM 936 C CA . ASP A 1 117 ? -48.991 -12.037 99.938 1.00 75.69 117 ASP A CA 1
ATOM 937 C C . ASP A 1 117 ? -49.129 -10.720 99.160 1.00 75.69 117 ASP A C 1
ATOM 939 O O . ASP A 1 117 ? -48.686 -10.616 98.015 1.00 75.69 117 ASP A O 1
ATOM 943 N N . PHE A 1 118 ? -49.669 -9.674 99.798 1.00 78.00 118 PHE A N 1
ATOM 944 C CA . PHE A 1 118 ? -49.722 -8.328 99.212 1.00 78.00 118 PHE A CA 1
ATOM 945 C C . PHE A 1 118 ? -48.328 -7.720 99.021 1.00 78.00 118 PHE A C 1
ATOM 947 O O . PHE A 1 118 ? -48.087 -7.030 98.029 1.00 78.00 118 PHE A O 1
ATOM 954 N N . LYS A 1 119 ? -47.392 -7.999 99.935 1.00 80.81 119 LYS A N 1
ATOM 955 C CA . LYS A 1 119 ? -46.003 -7.545 99.815 1.00 80.81 119 LYS A CA 1
ATOM 956 C C . LYS A 1 119 ? -45.277 -8.243 98.659 1.00 80.81 119 LYS A C 1
ATOM 958 O O . LYS A 1 119 ? -44.651 -7.562 97.852 1.00 80.81 119 LYS A O 1
ATOM 963 N N . LEU A 1 120 ? -45.421 -9.564 98.524 1.00 84.69 120 LEU A N 1
ATOM 964 C CA . LEU A 1 120 ? -44.857 -10.346 97.415 1.00 84.69 120 LEU A CA 1
ATOM 965 C C . LEU A 1 120 ? -45.441 -9.941 96.057 1.00 84.69 120 LEU A C 1
ATOM 967 O O . LEU A 1 120 ? -44.708 -9.853 95.072 1.00 84.69 120 LEU A O 1
ATOM 971 N N . LEU A 1 121 ? -46.749 -9.673 95.990 1.00 83.06 121 LEU A N 1
ATOM 972 C CA . LEU A 1 121 ? -47.387 -9.147 94.782 1.00 83.06 121 LEU A CA 1
ATOM 973 C C . LEU A 1 121 ? -46.852 -7.756 94.427 1.00 83.06 121 LEU A C 1
ATOM 975 O O . LEU A 1 121 ? -46.528 -7.533 93.265 1.00 83.06 121 LEU A O 1
ATOM 979 N N . GLY A 1 122 ? -46.673 -6.870 95.411 1.00 83.88 122 GLY A N 1
ATOM 980 C CA . GLY A 1 122 ? -46.067 -5.553 95.202 1.00 83.88 122 GLY A CA 1
ATOM 981 C C . GLY A 1 122 ? -44.609 -5.623 94.729 1.00 83.88 122 GLY A C 1
ATOM 982 O O . GLY A 1 122 ? -44.227 -4.908 93.805 1.00 83.88 122 GLY A O 1
ATOM 983 N N . GLU A 1 123 ? -43.795 -6.518 95.296 1.00 88.50 123 GLU A N 1
ATOM 984 C CA . GLU A 1 123 ? -42.409 -6.756 94.855 1.00 88.50 123 GLU A CA 1
ATOM 985 C C . GLU A 1 123 ? -42.358 -7.325 93.425 1.00 88.50 123 GLU A C 1
ATOM 987 O O . GLU A 1 123 ? -41.548 -6.892 92.602 1.00 88.50 123 GLU A O 1
ATOM 992 N N . ARG A 1 124 ? -43.267 -8.248 93.086 1.00 89.19 124 ARG A N 1
ATOM 993 C CA . ARG A 1 124 ? -43.377 -8.828 91.738 1.00 89.19 124 ARG A CA 1
ATOM 994 C C . ARG A 1 124 ? -43.900 -7.829 90.708 1.00 89.19 124 ARG A C 1
ATOM 996 O O . ARG A 1 124 ? -43.440 -7.838 89.568 1.00 89.19 124 ARG A O 1
ATOM 1003 N N . GLU A 1 125 ? -44.835 -6.967 91.091 1.00 88.25 125 GLU A N 1
ATOM 1004 C CA . GLU A 1 125 ? -45.321 -5.862 90.264 1.00 88.25 125 GLU A CA 1
ATOM 1005 C C . GLU A 1 125 ? -44.197 -4.857 89.985 1.00 88.25 125 GLU A C 1
ATOM 1007 O O . GLU A 1 125 ? -44.016 -4.428 88.845 1.00 88.25 125 GLU A O 1
ATOM 1012 N N . GLN A 1 126 ? -43.382 -4.529 90.991 1.00 89.44 126 GLN A N 1
ATOM 1013 C CA . GLN A 1 126 ? -42.206 -3.676 90.813 1.00 89.44 126 GLN A CA 1
ATOM 1014 C C . GLN A 1 126 ? -41.158 -4.310 89.883 1.00 89.44 126 GLN A C 1
ATOM 1016 O O . GLN A 1 126 ? -40.661 -3.623 88.988 1.00 89.44 126 GLN A O 1
ATOM 1021 N N . ASP A 1 127 ? -40.856 -5.605 90.030 1.00 92.25 127 ASP A N 1
ATOM 1022 C CA . ASP A 1 127 ? -39.940 -6.338 89.137 1.00 92.25 127 ASP A CA 1
ATOM 1023 C C . ASP A 1 127 ? -40.455 -6.385 87.687 1.00 92.25 127 ASP A C 1
ATOM 1025 O O . ASP A 1 127 ? -39.709 -6.121 86.741 1.00 92.25 127 ASP A O 1
ATOM 1029 N N . LEU A 1 128 ? -41.750 -6.651 87.489 1.00 89.38 128 LEU A N 1
ATOM 1030 C CA . LEU A 1 128 ? -42.369 -6.636 86.162 1.00 89.38 128 LEU A CA 1
ATOM 1031 C C . LEU A 1 128 ? -42.359 -5.236 85.541 1.00 89.38 128 LEU A C 1
ATOM 1033 O O . LEU A 1 128 ? -42.011 -5.100 84.370 1.00 89.38 128 LEU A O 1
ATOM 1037 N N . ASN A 1 129 ? -42.653 -4.191 86.316 1.00 90.38 129 ASN A N 1
ATOM 1038 C CA . ASN A 1 129 ? -42.572 -2.808 85.847 1.00 90.38 129 ASN A CA 1
ATOM 1039 C C . ASN A 1 129 ? -41.138 -2.405 85.470 1.00 90.38 129 ASN A C 1
ATOM 1041 O O . ASN A 1 129 ? -40.938 -1.677 84.495 1.00 90.38 129 ASN A O 1
ATOM 1045 N N . LEU A 1 130 ? -40.124 -2.895 86.193 1.00 91.56 130 LEU A N 1
ATOM 1046 C CA . LEU A 1 130 ? -38.718 -2.715 85.820 1.00 91.56 130 LEU A CA 1
ATOM 1047 C C . LEU A 1 130 ? -38.387 -3.434 84.506 1.00 91.56 130 LEU A C 1
ATOM 1049 O O . LEU A 1 130 ? -37.776 -2.829 83.626 1.00 91.56 130 LEU A O 1
ATOM 1053 N N . LYS A 1 131 ? -38.835 -4.682 84.332 1.00 91.06 131 LYS A N 1
ATOM 1054 C CA . LYS A 1 131 ? -38.653 -5.444 83.083 1.00 91.06 131 LYS A CA 1
ATOM 1055 C C . LYS A 1 131 ? -39.348 -4.789 81.889 1.00 91.06 131 LYS A C 1
ATOM 1057 O O . LYS A 1 131 ? -38.754 -4.729 80.816 1.00 91.06 131 LYS A O 1
ATOM 1062 N N . ILE A 1 132 ? -40.557 -4.253 82.076 1.00 91.31 132 ILE A N 1
ATOM 1063 C CA . ILE A 1 132 ? -41.280 -3.496 81.044 1.00 91.31 132 ILE A CA 1
ATOM 1064 C C . ILE A 1 132 ? -40.481 -2.253 80.652 1.00 91.31 132 ILE A C 1
ATOM 1066 O O . ILE A 1 132 ? -40.198 -2.074 79.473 1.00 91.31 132 ILE A O 1
ATOM 1070 N N . LYS A 1 133 ? -40.022 -1.452 81.623 1.00 92.12 133 LYS A N 1
ATOM 1071 C CA . LYS A 1 133 ? -39.200 -0.263 81.340 1.00 92.12 133 LYS A CA 1
ATOM 1072 C C . LYS A 1 133 ? -37.904 -0.601 80.602 1.00 92.12 133 LYS A C 1
ATOM 1074 O O . LYS A 1 133 ? -37.531 0.106 79.670 1.00 92.12 133 LYS A O 1
ATOM 1079 N N . ILE A 1 134 ? -37.212 -1.676 80.992 1.00 92.44 134 ILE A N 1
ATOM 1080 C CA . ILE A 1 134 ? -36.003 -2.141 80.291 1.00 92.44 134 ILE A CA 1
ATOM 1081 C C . ILE A 1 134 ? -36.348 -2.535 78.849 1.00 92.44 134 ILE A C 1
ATOM 1083 O O . ILE A 1 134 ? -35.671 -2.096 77.920 1.00 92.44 134 ILE A O 1
ATOM 1087 N N . SER A 1 135 ? -37.430 -3.292 78.651 1.00 89.56 135 SER A N 1
ATOM 1088 C CA . SER A 1 135 ? -37.881 -3.726 77.327 1.00 89.56 135 SER A CA 1
ATOM 1089 C C . SER A 1 135 ? -38.318 -2.556 76.435 1.00 89.56 135 SER A C 1
ATOM 1091 O O . SER A 1 135 ? -38.017 -2.548 75.244 1.00 89.56 135 SER A O 1
ATOM 1093 N N . GLU A 1 136 ? -38.956 -1.524 76.990 1.00 90.81 136 GLU A N 1
ATOM 1094 C CA . GLU A 1 136 ? -39.298 -0.293 76.267 1.00 90.81 136 GLU A CA 1
ATOM 1095 C C . GLU A 1 136 ? -38.047 0.462 75.803 1.00 90.81 136 GLU A C 1
ATOM 1097 O O . GLU A 1 136 ? -37.978 0.902 74.652 1.00 90.81 136 GLU A O 1
ATOM 1102 N N . VAL A 1 137 ? -37.023 0.556 76.658 1.00 93.62 137 VAL A N 1
ATOM 1103 C CA . VAL A 1 137 ? -35.733 1.165 76.300 1.00 93.62 137 VAL A CA 1
ATOM 1104 C C . VAL A 1 137 ? -35.020 0.357 75.211 1.00 93.62 137 VAL A C 1
ATOM 1106 O O . VAL A 1 137 ? -34.459 0.939 74.282 1.00 93.62 137 VAL A O 1
ATOM 1109 N N . GLU A 1 138 ? -35.033 -0.973 75.290 1.00 91.19 138 GLU A N 1
ATOM 1110 C CA . GLU A 1 138 ? -34.465 -1.844 74.253 1.00 91.19 138 GLU A CA 1
ATOM 1111 C C . GLU A 1 138 ? -35.226 -1.739 72.930 1.00 91.19 138 GLU A C 1
ATOM 1113 O O . GLU A 1 138 ? -34.602 -1.631 71.874 1.00 91.19 138 GLU A O 1
ATOM 1118 N N . LYS A 1 139 ? -36.561 -1.690 72.976 1.00 91.44 139 LYS A N 1
ATOM 1119 C CA . LYS A 1 139 ? -37.414 -1.485 71.801 1.00 91.44 139 LYS A CA 1
ATOM 1120 C C . LYS A 1 139 ? -37.086 -0.169 71.102 1.00 91.44 139 LYS A C 1
ATOM 1122 O O . LYS A 1 139 ? -36.957 -0.151 69.879 1.00 91.44 139 LYS A O 1
ATOM 1127 N N . GLU A 1 140 ? -36.914 0.915 71.855 1.00 91.44 140 GLU A N 1
ATOM 1128 C CA . GLU A 1 140 ? -36.564 2.209 71.268 1.00 91.44 140 GLU A CA 1
ATOM 1129 C C . GLU A 1 140 ? -35.140 2.205 70.690 1.00 91.44 140 GLU A C 1
ATOM 1131 O O . GLU A 1 140 ? -34.921 2.680 69.575 1.00 91.44 140 GLU A O 1
ATOM 1136 N N . LYS A 1 141 ? -34.171 1.571 71.370 1.00 92.00 141 LYS A N 1
ATOM 1137 C CA . LYS A 1 141 ? -32.815 1.373 70.822 1.00 92.00 141 LYS A CA 1
ATOM 1138 C C . LYS A 1 141 ? -32.832 0.596 69.503 1.00 92.00 141 LYS A C 1
ATOM 1140 O O . LYS A 1 141 ? -32.164 1.005 68.553 1.00 92.00 141 LYS A O 1
ATOM 1145 N N . LEU A 1 142 ? -33.592 -0.496 69.433 1.00 91.00 142 LEU A N 1
ATOM 1146 C CA . LEU A 1 142 ? -33.745 -1.297 68.216 1.00 91.00 142 LEU A CA 1
ATOM 1147 C C . LEU A 1 142 ? -34.415 -0.493 67.102 1.00 91.00 142 LEU A C 1
ATOM 1149 O O . LEU A 1 142 ? -33.964 -0.545 65.962 1.00 91.00 142 LEU A O 1
ATOM 1153 N N . ARG A 1 143 ? -35.433 0.313 67.420 1.00 92.62 143 ARG A N 1
ATOM 1154 C CA . ARG A 1 143 ? -36.083 1.196 66.443 1.00 92.62 143 ARG A CA 1
ATOM 1155 C C . ARG A 1 143 ? -35.091 2.174 65.815 1.00 92.62 143 ARG A C 1
ATOM 1157 O O . ARG A 1 143 ? -35.071 2.317 64.595 1.00 92.62 143 ARG A O 1
ATOM 1164 N N . VAL A 1 144 ? -34.232 2.797 66.624 1.00 92.50 144 VAL A N 1
ATOM 1165 C CA . VAL A 1 144 ? -33.174 3.692 66.127 1.00 92.50 144 VAL A CA 1
ATOM 1166 C C . VAL A 1 144 ? -32.171 2.940 65.243 1.00 92.50 144 VAL A C 1
ATOM 1168 O O . VAL A 1 144 ? -31.746 3.473 64.220 1.00 92.50 144 VAL A O 1
ATOM 1171 N N . GLN A 1 145 ? -31.799 1.705 65.596 1.00 91.38 145 GLN A N 1
ATOM 1172 C CA . GLN A 1 145 ? -30.914 0.879 64.763 1.00 91.38 145 GLN A CA 1
ATOM 1173 C C . GLN A 1 145 ? -31.554 0.508 63.421 1.00 91.38 145 GLN A C 1
ATOM 1175 O O . GLN A 1 145 ? -30.883 0.586 62.396 1.00 91.38 145 GLN A O 1
ATOM 1180 N N . VAL A 1 146 ? -32.847 0.171 63.405 1.00 92.69 146 VAL A N 1
ATOM 1181 C CA . VAL A 1 146 ? -33.585 -0.133 62.169 1.00 92.69 146 VAL A CA 1
ATOM 1182 C C . VAL A 1 146 ? -33.607 1.070 61.230 1.00 92.69 146 VAL A C 1
ATOM 1184 O O . VAL A 1 146 ? -33.346 0.905 60.043 1.00 92.69 146 VAL A O 1
ATOM 1187 N N . VAL A 1 147 ? -33.848 2.278 61.752 1.00 91.81 147 VAL A N 1
ATOM 1188 C CA . VAL A 1 147 ? -33.817 3.506 60.938 1.00 91.81 147 VAL A CA 1
ATOM 1189 C C . VAL A 1 147 ? -32.425 3.730 60.340 1.00 91.81 147 VAL A C 1
ATOM 1191 O O . VAL A 1 147 ? -32.308 3.983 59.146 1.00 91.81 147 VAL A O 1
ATOM 1194 N N . LYS A 1 148 ? -31.356 3.558 61.132 1.00 91.75 148 LYS A N 1
ATOM 1195 C CA . LYS A 1 148 ? -29.977 3.684 60.627 1.00 91.75 148 LYS A CA 1
ATOM 1196 C C . LYS A 1 148 ? -29.659 2.669 59.527 1.00 91.75 148 LYS A C 1
ATOM 1198 O O . LYS A 1 148 ? -29.074 3.041 58.517 1.00 91.75 148 LYS A O 1
ATOM 1203 N N . LEU A 1 149 ? -30.069 1.414 59.705 1.00 91.94 149 LEU A N 1
ATOM 1204 C CA . LEU A 1 149 ? -29.873 0.367 58.700 1.00 91.94 149 LEU A CA 1
ATOM 1205 C C . LEU A 1 149 ? -30.688 0.631 57.428 1.00 91.94 149 LEU A C 1
ATOM 1207 O O . LEU A 1 149 ? -30.204 0.355 56.336 1.00 91.94 149 LEU A O 1
ATOM 1211 N N . GLN A 1 150 ? -31.896 1.192 57.539 1.00 91.00 150 GLN A N 1
ATOM 1212 C CA . GLN A 1 150 ? -32.674 1.620 56.372 1.00 91.00 150 GLN A CA 1
ATOM 1213 C C . GLN A 1 150 ? -31.980 2.747 55.601 1.00 91.00 150 GLN A C 1
ATOM 1215 O O . GLN A 1 150 ? -31.942 2.701 54.371 1.00 91.00 150 GLN A O 1
ATOM 1220 N N . ASP A 1 151 ? -31.397 3.720 56.303 1.00 92.88 151 ASP A N 1
ATOM 1221 C CA . ASP A 1 151 ? -30.628 4.794 55.671 1.00 92.88 151 ASP A CA 1
ATOM 1222 C C . ASP A 1 151 ? -29.369 4.258 54.973 1.00 92.88 151 ASP A C 1
ATOM 1224 O O . ASP A 1 151 ? -29.064 4.668 53.852 1.00 92.88 151 ASP A O 1
ATOM 1228 N N . GLU A 1 152 ? -28.642 3.332 55.605 1.00 91.94 152 GLU A N 1
ATOM 1229 C CA . GLU A 1 152 ? -27.486 2.656 55.000 1.00 91.94 152 GLU A CA 1
ATOM 1230 C C . GLU A 1 152 ? -27.893 1.840 53.769 1.00 91.94 152 GLU A C 1
ATOM 1232 O O . GLU A 1 152 ? -27.277 1.984 52.715 1.00 91.94 152 GLU A O 1
ATOM 1237 N N . TYR A 1 153 ? -28.981 1.071 53.853 1.00 92.19 153 TYR A N 1
ATOM 1238 C CA . TYR A 1 153 ? -29.526 0.324 52.720 1.00 92.19 153 TYR A CA 1
ATOM 1239 C C . TYR A 1 153 ? -29.877 1.242 51.542 1.00 92.19 153 TYR A C 1
ATOM 1241 O O . TYR A 1 153 ? -29.519 0.959 50.402 1.00 92.19 153 TYR A O 1
ATOM 1249 N N . CYS A 1 154 ? -30.511 2.389 51.806 1.00 92.75 154 CYS A N 1
ATOM 1250 C CA . CYS A 1 154 ? -30.841 3.356 50.758 1.00 92.75 154 CYS A CA 1
ATOM 1251 C C . CYS A 1 154 ? -29.599 4.000 50.124 1.00 92.75 154 CYS A C 1
ATOM 1253 O O . CYS A 1 154 ? -29.654 4.393 48.959 1.00 92.75 154 CYS A O 1
ATOM 1255 N N . LYS A 1 155 ? -28.493 4.148 50.866 1.00 93.00 155 LYS A N 1
ATOM 1256 C CA . LYS A 1 155 ? -27.219 4.632 50.310 1.00 93.00 155 LYS A CA 1
ATOM 1257 C C . LYS A 1 155 ? -26.590 3.591 49.394 1.00 93.00 155 LYS A C 1
ATOM 1259 O O . LYS A 1 155 ? -26.259 3.932 48.266 1.00 93.00 155 LYS A O 1
ATOM 1264 N N . VAL A 1 156 ? -26.516 2.340 49.846 1.00 93.44 156 VAL A N 1
ATOM 1265 C CA . VAL A 1 156 ? -25.975 1.232 49.044 1.00 93.44 156 VAL A CA 1
ATOM 1266 C C . VAL A 1 156 ? -26.776 1.053 47.755 1.00 93.44 156 VAL A C 1
ATOM 1268 O O . VAL A 1 156 ? -26.188 0.957 46.688 1.00 93.44 156 VAL A O 1
ATOM 1271 N N . LEU A 1 157 ? -28.110 1.124 47.819 1.00 93.00 157 LEU A N 1
ATOM 1272 C CA . LEU A 1 157 ? -28.958 1.041 46.626 1.00 93.00 157 LEU A CA 1
ATOM 1273 C C . LEU A 1 157 ? -28.670 2.172 45.622 1.00 93.00 157 LEU A C 1
ATOM 1275 O O . LEU A 1 157 ? -28.741 1.975 44.413 1.00 93.00 157 LEU A O 1
ATOM 1279 N N . LYS A 1 158 ? -28.355 3.383 46.096 1.00 94.06 158 LYS A N 1
ATOM 1280 C CA . LYS A 1 158 ? -27.966 4.485 45.203 1.00 94.06 158 LYS A CA 1
ATOM 1281 C C . LYS A 1 158 ? -26.610 4.231 44.553 1.00 94.06 158 LYS A C 1
ATOM 1283 O O . LYS A 1 158 ? -26.471 4.512 43.371 1.00 94.06 158 LYS A O 1
ATOM 1288 N N . GLU A 1 159 ? -25.642 3.721 45.309 1.00 93.81 159 GLU A N 1
ATOM 1289 C CA . GLU A 1 159 ? -24.322 3.358 44.781 1.00 93.81 159 GLU A CA 1
ATOM 1290 C C . GLU A 1 159 ? -24.425 2.240 43.735 1.00 93.81 159 GLU A C 1
ATOM 1292 O O . GLU A 1 159 ? -23.818 2.359 42.678 1.00 93.81 159 GLU A O 1
ATOM 1297 N N . GLU A 1 160 ? -25.256 1.222 43.974 1.00 93.00 160 GLU A N 1
ATOM 1298 C CA . GLU A 1 160 ? -25.539 0.143 43.016 1.00 93.00 160 GLU A CA 1
ATOM 1299 C C . GLU A 1 160 ? -26.094 0.690 41.693 1.00 93.00 160 GLU A C 1
ATOM 1301 O O . GLU A 1 160 ? -25.538 0.408 40.638 1.00 93.00 160 GLU A O 1
ATOM 1306 N N . ASN A 1 161 ? -27.101 1.570 41.745 1.00 93.44 161 ASN A N 1
ATOM 1307 C CA . ASN A 1 161 ? -27.649 2.184 40.530 1.00 93.44 161 ASN A CA 1
ATOM 1308 C C . ASN A 1 161 ? -26.608 3.024 39.765 1.00 93.44 161 ASN A C 1
ATOM 1310 O O . ASN A 1 161 ? -26.614 3.031 38.539 1.00 93.44 161 ASN A O 1
ATOM 1314 N N . MET A 1 162 ? -25.714 3.736 40.466 1.00 94.88 162 MET A N 1
ATOM 1315 C CA . MET A 1 162 ? -24.648 4.489 39.789 1.00 94.88 162 MET A CA 1
ATOM 1316 C C . MET A 1 162 ? -23.633 3.560 39.118 1.00 94.88 162 MET A C 1
ATOM 1318 O O . MET A 1 162 ? -23.170 3.863 38.022 1.00 94.88 162 MET A O 1
ATOM 1322 N N . LEU A 1 163 ? -23.300 2.434 39.753 1.00 95.00 163 LEU A N 1
ATOM 1323 C CA . LEU A 1 163 ? -22.409 1.435 39.166 1.00 95.00 163 LEU A CA 1
ATOM 1324 C C . LEU A 1 163 ? -23.036 0.773 37.934 1.00 95.00 163 LEU A C 1
ATOM 1326 O O . LEU A 1 163 ? -22.336 0.560 36.948 1.00 95.00 163 LEU A O 1
ATOM 1330 N N . ASP A 1 164 ? -24.340 0.499 37.954 1.00 94.50 164 ASP A N 1
ATOM 1331 C CA . ASP A 1 164 ? -25.054 -0.025 36.785 1.00 94.50 164 ASP A CA 1
ATOM 1332 C C . ASP A 1 164 ? -25.009 0.963 35.607 1.00 94.50 164 ASP A C 1
ATOM 1334 O O . ASP A 1 164 ? -24.737 0.568 34.469 1.00 94.50 164 ASP A O 1
ATOM 1338 N N . ASP A 1 165 ? -25.193 2.259 35.874 1.00 95.44 165 ASP A N 1
ATOM 1339 C CA . ASP A 1 165 ? -25.055 3.306 34.856 1.00 95.44 165 ASP A CA 1
ATOM 1340 C C . ASP A 1 165 ? -23.618 3.385 34.298 1.00 95.44 165 ASP A C 1
ATOM 1342 O O . ASP A 1 165 ? -23.433 3.553 33.088 1.00 95.44 165 ASP A O 1
ATOM 1346 N N . GLU A 1 166 ? -22.592 3.240 35.145 1.00 96.88 166 GLU A N 1
ATOM 1347 C CA . GLU A 1 166 ? -21.185 3.181 34.716 1.00 96.88 166 GLU A CA 1
ATOM 1348 C C . GLU A 1 166 ? -20.898 1.944 33.853 1.00 96.88 166 GLU A C 1
ATOM 1350 O O . GLU A 1 166 ? -20.223 2.053 32.826 1.00 96.88 166 GLU A O 1
ATOM 1355 N N . ILE A 1 167 ? -21.442 0.778 34.215 1.00 96.19 167 ILE A N 1
ATOM 1356 C CA . ILE A 1 167 ? -21.309 -0.456 33.428 1.00 96.19 167 ILE A CA 1
ATOM 1357 C C . ILE A 1 167 ? -21.896 -0.252 32.029 1.00 96.19 167 ILE A C 1
ATOM 1359 O O . ILE A 1 167 ? -21.224 -0.547 31.041 1.00 96.19 167 ILE A O 1
ATOM 1363 N N . LEU A 1 168 ? -23.099 0.317 31.925 1.00 95.94 168 LEU A N 1
ATOM 1364 C CA . LEU A 1 168 ? -23.738 0.590 30.633 1.00 95.94 168 LEU A CA 1
ATOM 1365 C C . LEU A 1 168 ? -22.923 1.566 29.768 1.00 95.94 168 LEU A C 1
ATOM 1367 O O . LEU A 1 168 ? -22.863 1.418 28.544 1.00 95.94 168 LEU A O 1
ATOM 1371 N N . GLN A 1 169 ? -22.278 2.562 30.382 1.00 96.19 169 GLN A N 1
ATOM 1372 C CA . GLN A 1 169 ? -21.389 3.483 29.667 1.00 96.19 169 GLN A CA 1
ATOM 1373 C C . GLN A 1 169 ? -20.142 2.769 29.140 1.00 96.19 169 GLN A C 1
ATOM 1375 O O . GLN A 1 169 ? -19.802 2.924 27.965 1.00 96.19 169 GLN A O 1
ATOM 1380 N N . LEU A 1 170 ? -19.502 1.941 29.967 1.00 96.69 170 LEU A N 1
ATOM 1381 C CA . LEU A 1 170 ? -18.328 1.163 29.569 1.00 96.69 170 LEU A CA 1
ATOM 1382 C C . LEU A 1 170 ? -18.656 0.149 28.467 1.00 96.69 170 LEU A C 1
ATOM 1384 O O . LEU A 1 170 ? -17.877 -0.014 27.529 1.00 96.69 170 LEU A O 1
ATOM 1388 N N . GLU A 1 171 ? -19.817 -0.506 28.525 1.00 95.88 171 GLU A N 1
ATOM 1389 C CA . GLU A 1 171 ? -20.280 -1.408 27.464 1.00 95.88 171 GLU A CA 1
ATOM 1390 C C . GLU A 1 171 ? -20.422 -0.680 26.123 1.00 95.88 171 GLU A C 1
ATOM 1392 O O . GLU A 1 171 ? -20.018 -1.204 25.079 1.00 95.88 171 GLU A O 1
ATOM 1397 N N . LYS A 1 172 ? -20.933 0.555 26.146 1.00 96.81 172 LYS A N 1
ATOM 1398 C CA . LYS A 1 172 ? -21.025 1.398 24.953 1.00 96.81 172 LYS A CA 1
ATOM 1399 C C . LYS A 1 172 ? -19.644 1.787 24.420 1.00 96.81 172 LYS A C 1
ATOM 1401 O O . LYS A 1 172 ? -19.408 1.663 23.221 1.00 96.81 172 LYS A O 1
ATOM 1406 N N . GLU A 1 173 ? -18.720 2.196 25.287 1.00 97.38 173 GLU A N 1
ATOM 1407 C CA . GLU A 1 173 ? -17.345 2.514 24.878 1.00 97.38 173 GLU A CA 1
ATOM 1408 C C . GLU A 1 173 ? -16.633 1.304 24.259 1.00 97.38 173 GLU A C 1
ATOM 1410 O O . GLU A 1 173 ? -15.933 1.439 23.255 1.00 97.38 173 GLU A O 1
ATOM 1415 N N . ILE A 1 174 ? -16.836 0.102 24.808 1.00 97.25 174 ILE A N 1
ATOM 1416 C CA . ILE A 1 174 ? -16.280 -1.137 24.250 1.00 97.25 174 ILE A CA 1
ATOM 1417 C C . ILE A 1 174 ? -16.813 -1.390 22.835 1.00 97.25 174 ILE A C 1
ATOM 1419 O O . ILE A 1 174 ? -16.039 -1.791 21.961 1.00 97.25 174 ILE A O 1
ATOM 1423 N N . LEU A 1 175 ? -18.108 -1.161 22.593 1.00 96.81 175 LEU A N 1
ATOM 1424 C CA . LEU A 1 175 ? -18.699 -1.291 21.259 1.00 96.81 175 LEU A CA 1
ATOM 1425 C C . LEU A 1 175 ? -18.075 -0.294 20.276 1.00 96.81 175 LEU A C 1
ATOM 1427 O O . LEU A 1 175 ? -17.589 -0.719 19.225 1.00 96.81 175 LEU A O 1
ATOM 1431 N N . ASP A 1 176 ? -17.993 0.985 20.650 1.00 96.31 176 ASP A N 1
ATOM 1432 C CA . ASP A 1 176 ? -17.405 2.042 19.817 1.00 96.31 176 ASP A CA 1
ATOM 1433 C C . ASP A 1 176 ? -15.928 1.742 19.490 1.00 96.31 176 ASP A C 1
ATOM 1435 O O . ASP A 1 176 ? -15.488 1.840 18.339 1.00 96.31 176 ASP A O 1
ATOM 1439 N N . LEU A 1 177 ? -15.148 1.300 20.482 1.00 96.81 177 LEU A N 1
ATOM 1440 C CA . LEU A 1 177 ? -13.753 0.893 20.290 1.00 96.81 177 LEU A CA 1
ATOM 1441 C C . LEU A 1 177 ? -13.626 -0.331 19.376 1.00 96.81 177 LEU A C 1
ATOM 1443 O O . LEU A 1 177 ? -12.682 -0.424 18.584 1.00 96.81 177 LEU A O 1
ATOM 1447 N N . ASN A 1 178 ? -14.561 -1.279 19.454 1.00 96.12 178 ASN A N 1
ATOM 1448 C CA . ASN A 1 178 ? -14.554 -2.452 18.588 1.00 96.12 178 ASN A CA 1
ATOM 1449 C C . ASN A 1 178 ? -14.878 -2.079 17.132 1.00 96.12 178 ASN A C 1
ATOM 1451 O O . ASN A 1 178 ? -14.244 -2.601 16.212 1.00 96.12 178 ASN A O 1
ATOM 1455 N N . GLU A 1 179 ? -15.796 -1.137 16.906 1.00 96.69 179 GLU A N 1
ATOM 1456 C CA . GLU A 1 179 ? -16.063 -0.584 15.574 1.00 96.69 179 GLU A CA 1
ATOM 1457 C C . GLU A 1 179 ? -14.832 0.131 15.001 1.00 96.69 179 GLU A C 1
ATOM 1459 O O . GLU A 1 179 ? -14.432 -0.136 13.863 1.00 96.69 179 GLU A O 1
ATOM 1464 N N . GLN A 1 180 ? -14.161 0.966 15.803 1.00 95.94 180 GLN A N 1
ATOM 1465 C CA . GLN A 1 180 ? -12.916 1.628 15.398 1.00 95.94 180 GLN A CA 1
ATOM 1466 C C . GLN A 1 180 ? -11.823 0.617 15.039 1.00 95.94 180 GLN A C 1
ATOM 1468 O O . GLN A 1 180 ? -11.183 0.736 13.992 1.00 95.94 180 GLN A O 1
ATOM 1473 N N . LYS A 1 181 ? -11.646 -0.428 15.857 1.00 96.62 181 LYS A N 1
ATOM 1474 C CA . LYS A 1 181 ? -10.703 -1.518 15.581 1.00 96.62 181 LYS A CA 1
ATOM 1475 C C . LYS A 1 181 ? -11.019 -2.218 14.257 1.00 96.62 181 LYS A C 1
ATOM 1477 O O . LYS A 1 181 ? -10.102 -2.514 13.492 1.00 96.62 181 LYS A O 1
ATOM 1482 N N . GLN A 1 182 ? -12.293 -2.480 13.963 1.00 96.00 182 GLN A N 1
ATOM 1483 C CA . GLN A 1 182 ? -12.697 -3.082 12.689 1.00 96.00 182 GLN A CA 1
ATOM 1484 C C . GLN A 1 182 ? -12.421 -2.158 11.496 1.00 96.00 182 GLN A C 1
ATOM 1486 O O . GLN A 1 182 ? -11.990 -2.640 10.446 1.00 96.00 182 GLN A O 1
ATOM 1491 N N . MET A 1 183 ? -12.634 -0.846 11.637 1.00 95.31 183 MET A N 1
ATOM 1492 C CA . MET A 1 183 ? -12.285 0.122 10.591 1.00 95.31 183 MET A CA 1
ATOM 1493 C C . MET A 1 183 ? -10.778 0.150 10.332 1.00 95.31 183 MET A C 1
ATOM 1495 O O . MET A 1 183 ? -10.357 -0.017 9.188 1.00 95.31 183 MET A O 1
ATOM 1499 N N . GLN A 1 184 ? -9.966 0.224 11.387 1.00 95.69 184 GLN A N 1
ATOM 1500 C CA . GLN A 1 184 ? -8.506 0.179 11.271 1.00 95.69 184 GLN A CA 1
ATOM 1501 C C . GLN A 1 184 ? -8.013 -1.127 10.632 1.00 95.69 184 GLN A C 1
ATOM 1503 O O . GLN A 1 184 ? -7.101 -1.116 9.808 1.00 95.69 184 GLN A O 1
ATOM 1508 N N . GLN A 1 185 ? -8.631 -2.270 10.951 1.00 96.19 185 GLN A N 1
ATOM 1509 C CA . GLN A 1 185 ? -8.301 -3.541 10.299 1.00 96.19 185 GLN A CA 1
ATOM 1510 C C . GLN A 1 185 ? -8.603 -3.525 8.795 1.00 96.19 185 GLN A C 1
ATOM 1512 O O . GLN A 1 185 ? -7.825 -4.074 8.012 1.00 96.19 185 GLN A O 1
ATOM 1517 N N . LYS A 1 186 ? -9.704 -2.893 8.370 1.00 95.88 186 LYS A N 1
ATOM 1518 C CA . LYS A 1 186 ? -10.030 -2.736 6.944 1.00 95.88 186 LYS A CA 1
ATOM 1519 C C . LYS A 1 186 ? -9.019 -1.843 6.230 1.00 95.88 186 LYS A C 1
ATOM 1521 O O . LYS A 1 186 ? -8.561 -2.215 5.153 1.00 95.88 186 LYS A O 1
ATOM 1526 N N . GLU A 1 187 ? -8.641 -0.717 6.830 1.00 95.56 187 GLU A N 1
ATOM 1527 C CA . GLU A 1 187 ? -7.609 0.177 6.284 1.00 95.56 187 GLU A CA 1
ATOM 1528 C C . GLU A 1 187 ? -6.268 -0.546 6.145 1.00 95.56 187 GLU A C 1
ATOM 1530 O O . GLU A 1 187 ? -5.648 -0.515 5.084 1.00 95.56 187 GLU A O 1
ATOM 1535 N N . LEU A 1 188 ? -5.858 -1.291 7.174 1.00 95.75 188 LEU A N 1
ATOM 1536 C CA . LEU A 1 188 ? -4.621 -2.067 7.152 1.00 95.75 188 LEU A CA 1
ATOM 1537 C C . LEU A 1 188 ? -4.630 -3.128 6.040 1.00 95.75 188 LEU A C 1
ATOM 1539 O O . LEU A 1 188 ? -3.621 -3.329 5.365 1.00 95.75 188 LEU A O 1
ATOM 1543 N N . LEU A 1 189 ? -5.767 -3.789 5.801 1.00 95.50 189 LEU A N 1
ATOM 1544 C CA . LEU A 1 189 ? -5.916 -4.719 4.678 1.00 95.50 189 LEU A CA 1
ATOM 1545 C C . LEU A 1 189 ? -5.806 -4.015 3.319 1.00 95.50 189 LEU A C 1
ATOM 1547 O O . LEU A 1 189 ? -5.141 -4.546 2.431 1.00 95.50 189 LEU A O 1
ATOM 1551 N N . GLN A 1 190 ? -6.416 -2.839 3.154 1.00 95.06 190 GLN A N 1
ATOM 1552 C CA . GLN A 1 190 ? -6.326 -2.056 1.916 1.00 95.06 190 GLN A CA 1
ATOM 1553 C C . GLN A 1 190 ? -4.892 -1.604 1.636 1.00 95.06 190 GLN A C 1
ATOM 1555 O O . GLN A 1 190 ? -4.393 -1.798 0.528 1.00 95.06 190 GLN A O 1
ATOM 1560 N N . VAL A 1 191 ? -4.203 -1.070 2.646 1.00 94.81 191 VAL A N 1
ATOM 1561 C CA . VAL A 1 191 ? -2.797 -0.662 2.531 1.00 94.81 191 VAL A CA 1
ATOM 1562 C C . VAL A 1 191 ? -1.921 -1.862 2.177 1.00 94.81 191 VAL A C 1
ATOM 1564 O O . VAL A 1 191 ? -1.118 -1.784 1.254 1.00 94.81 191 VAL A O 1
ATOM 1567 N N . ASN A 1 192 ? -2.124 -3.015 2.818 1.00 93.19 192 ASN A N 1
ATOM 1568 C CA . ASN A 1 192 ? -1.386 -4.232 2.475 1.00 93.19 192 ASN A CA 1
ATOM 1569 C C . ASN A 1 192 ? -1.651 -4.713 1.042 1.00 93.19 192 ASN A C 1
ATOM 1571 O O . ASN A 1 192 ? -0.746 -5.234 0.394 1.00 93.19 192 ASN A O 1
ATOM 1575 N N . GLN A 1 193 ? -2.874 -4.561 0.530 1.00 92.12 193 GLN A N 1
ATOM 1576 C CA . GLN A 1 193 ? -3.173 -4.869 -0.871 1.00 92.12 193 GLN A CA 1
ATOM 1577 C C . GLN A 1 193 ? -2.461 -3.908 -1.824 1.00 92.12 193 GLN A C 1
ATOM 1579 O O . GLN A 1 193 ? -1.939 -4.354 -2.844 1.00 92.12 193 GLN A O 1
ATOM 1584 N N . GLN A 1 194 ? -2.392 -2.619 -1.487 1.00 89.75 194 GLN A N 1
ATOM 1585 C CA . GLN A 1 194 ? -1.644 -1.633 -2.268 1.00 89.75 194 GLN A CA 1
ATOM 1586 C C . GLN A 1 194 ? -0.144 -1.928 -2.257 1.00 89.75 194 GLN A C 1
ATOM 1588 O O . GLN A 1 194 ? 0.460 -1.948 -3.324 1.00 89.75 194 GLN A O 1
ATOM 1593 N N . ILE A 1 195 ? 0.437 -2.240 -1.094 1.00 86.12 195 ILE A N 1
ATOM 1594 C CA . ILE A 1 195 ? 1.846 -2.645 -0.981 1.00 86.12 195 ILE A CA 1
ATOM 1595 C C . ILE A 1 195 ? 2.105 -3.866 -1.858 1.00 86.12 195 ILE A C 1
ATOM 1597 O O . ILE A 1 195 ? 2.970 -3.805 -2.719 1.00 86.12 195 ILE A O 1
ATOM 1601 N N . LYS A 1 196 ? 1.293 -4.923 -1.746 1.00 83.56 196 LYS A N 1
ATOM 1602 C CA . LYS A 1 196 ? 1.425 -6.101 -2.618 1.00 83.56 196 LYS A CA 1
ATOM 1603 C C . LYS A 1 196 ? 1.281 -5.756 -4.097 1.00 83.56 196 LYS A C 1
ATOM 1605 O O . LYS A 1 196 ? 1.945 -6.360 -4.930 1.00 83.56 196 LYS A O 1
ATOM 1610 N N . SER A 1 197 ? 0.395 -4.830 -4.456 1.00 83.31 197 SER A N 1
ATOM 1611 C CA . SER A 1 197 ? 0.255 -4.389 -5.846 1.00 83.31 197 SER A CA 1
ATOM 1612 C C . SER A 1 197 ? 1.509 -3.672 -6.339 1.00 83.31 197 SER A C 1
ATOM 1614 O O . SER A 1 197 ? 1.869 -3.854 -7.495 1.00 83.31 197 SER A O 1
ATOM 1616 N N . LEU A 1 198 ? 2.152 -2.871 -5.489 1.00 80.12 198 LEU A N 1
ATOM 1617 C CA . LEU A 1 198 ? 3.388 -2.161 -5.811 1.00 80.12 198 LEU A CA 1
ATOM 1618 C C . LEU A 1 198 ? 4.593 -3.111 -5.842 1.00 80.12 198 LEU A C 1
ATOM 1620 O O . LEU A 1 198 ? 5.388 -3.034 -6.765 1.00 80.12 198 LEU A O 1
ATOM 1624 N N . GLU A 1 199 ? 4.684 -4.059 -4.906 1.00 77.19 199 GLU A N 1
ATOM 1625 C CA . GLU A 1 199 ? 5.707 -5.118 -4.894 1.00 77.19 199 GLU A CA 1
ATOM 1626 C C . GLU A 1 199 ? 5.631 -6.006 -6.144 1.00 77.19 199 GLU A C 1
ATOM 1628 O O . GLU A 1 199 ? 6.653 -6.453 -6.654 1.00 77.19 199 GLU A O 1
ATOM 1633 N N . ASN A 1 200 ? 4.421 -6.262 -6.651 1.00 74.25 200 ASN A N 1
ATOM 1634 C CA . ASN A 1 200 ? 4.218 -7.033 -7.878 1.00 74.25 200 ASN A CA 1
ATOM 1635 C C . ASN A 1 200 ? 4.341 -6.185 -9.158 1.00 74.25 200 ASN A C 1
ATOM 1637 O O . ASN A 1 200 ? 4.301 -6.749 -10.253 1.00 74.25 200 ASN A O 1
ATOM 1641 N N . GLN A 1 201 ? 4.445 -4.855 -9.054 1.00 77.31 201 GLN A N 1
ATOM 1642 C CA . GLN A 1 201 ? 4.643 -3.981 -10.206 1.00 77.31 201 GLN A CA 1
ATOM 1643 C C . GLN A 1 201 ? 6.126 -3.863 -10.520 1.00 77.31 201 GLN A C 1
ATOM 1645 O O . GLN A 1 201 ? 6.880 -3.133 -9.882 1.00 77.31 201 GLN A O 1
ATOM 1650 N N . ASP A 1 202 ? 6.529 -4.544 -11.583 1.00 76.69 202 ASP A N 1
ATOM 1651 C CA . ASP A 1 202 ? 7.864 -4.417 -12.129 1.00 76.69 202 ASP A CA 1
ATOM 1652 C C . ASP A 1 202 ? 7.959 -3.184 -13.036 1.00 76.69 202 ASP A C 1
ATOM 1654 O O . ASP A 1 202 ? 7.962 -3.271 -14.266 1.00 76.69 202 ASP A O 1
ATOM 1658 N N . PHE A 1 203 ? 8.003 -2.007 -12.406 1.00 80.00 203 PHE A N 1
ATOM 1659 C CA . PHE A 1 203 ? 7.979 -0.725 -13.109 1.00 80.00 203 PHE A CA 1
ATOM 1660 C C . PHE A 1 203 ? 9.070 -0.628 -14.184 1.00 80.00 203 PHE A C 1
ATOM 1662 O O . PHE A 1 203 ? 8.837 -0.077 -15.257 1.00 80.00 203 PHE A O 1
ATOM 1669 N N . LEU A 1 204 ? 10.258 -1.185 -13.932 1.00 81.75 204 LEU A N 1
ATOM 1670 C CA . LEU A 1 204 ? 11.360 -1.118 -14.887 1.00 81.75 204 LEU A CA 1
ATOM 1671 C C . LEU A 1 204 ? 11.149 -2.043 -16.089 1.00 81.75 204 LEU A C 1
ATOM 1673 O O . LEU A 1 204 ? 11.369 -1.597 -17.217 1.00 81.75 204 LEU A O 1
ATOM 1677 N N . ARG A 1 205 ? 10.675 -3.282 -15.887 1.00 82.81 205 ARG A N 1
ATOM 1678 C CA . ARG A 1 205 ? 10.341 -4.176 -17.014 1.00 82.81 205 ARG A CA 1
ATOM 1679 C C . ARG A 1 205 ? 9.109 -3.711 -17.779 1.00 82.81 205 ARG A C 1
ATOM 1681 O O . ARG A 1 205 ? 9.025 -3.946 -18.983 1.00 82.81 205 ARG A O 1
ATOM 1688 N N . ASP A 1 206 ? 8.180 -3.022 -17.123 1.00 84.25 206 ASP A N 1
ATOM 1689 C CA . ASP A 1 206 ? 7.031 -2.426 -17.799 1.00 84.25 206 ASP A CA 1
ATOM 1690 C C . ASP A 1 206 ? 7.434 -1.279 -18.730 1.00 84.25 206 ASP A C 1
ATOM 1692 O O . ASP A 1 206 ? 6.866 -1.159 -19.818 1.00 84.25 206 ASP A O 1
ATOM 1696 N N . GLN A 1 207 ? 8.435 -0.480 -18.343 1.00 88.12 207 GLN A N 1
ATOM 1697 C CA . GLN A 1 207 ? 8.955 0.618 -19.164 1.00 88.12 207 GLN A CA 1
ATOM 1698 C C . GLN A 1 207 ? 9.972 0.160 -20.221 1.00 88.12 207 GLN A C 1
ATOM 1700 O O . GLN A 1 207 ? 10.040 0.767 -21.289 1.00 88.12 207 GLN A O 1
ATOM 1705 N N . PHE A 1 208 ? 10.752 -0.896 -19.955 1.00 92.12 208 PHE A N 1
ATOM 1706 C CA . PHE A 1 208 ? 11.779 -1.425 -20.860 1.00 92.12 208 PHE A CA 1
ATOM 1707 C C . PHE A 1 208 ? 11.647 -2.943 -21.034 1.00 92.12 208 PHE A C 1
ATOM 1709 O O . PHE A 1 208 ? 12.301 -3.743 -20.366 1.00 92.12 208 PHE A O 1
ATOM 1716 N N . ARG A 1 209 ? 10.809 -3.347 -21.988 1.00 93.19 209 ARG A N 1
ATOM 1717 C CA . ARG A 1 209 ? 10.571 -4.750 -22.346 1.00 93.19 209 ARG A CA 1
ATOM 1718 C C . ARG A 1 209 ? 11.648 -5.244 -23.296 1.00 93.19 209 ARG A C 1
ATOM 1720 O O . ARG A 1 209 ? 11.607 -4.927 -24.486 1.00 93.19 209 ARG A O 1
ATOM 1727 N N . ILE A 1 210 ? 12.589 -6.025 -22.781 1.00 93.88 210 ILE A N 1
ATOM 1728 C CA . ILE A 1 210 ? 13.675 -6.619 -23.561 1.00 93.88 210 ILE A CA 1
ATOM 1729 C C . ILE A 1 210 ? 13.317 -8.061 -23.945 1.00 93.88 210 ILE A C 1
ATOM 1731 O O . ILE A 1 210 ? 12.959 -8.869 -23.094 1.00 93.88 210 ILE A O 1
ATOM 1735 N N . ASP A 1 211 ? 13.438 -8.394 -25.230 1.00 93.25 211 ASP A N 1
ATOM 1736 C CA . ASP A 1 211 ? 13.376 -9.771 -25.733 1.00 93.25 211 ASP A CA 1
ATOM 1737 C C . ASP A 1 211 ? 14.721 -10.105 -26.387 1.00 93.25 211 ASP A C 1
ATOM 1739 O O . ASP A 1 211 ? 14.994 -9.712 -27.523 1.00 93.25 211 ASP A O 1
ATOM 1743 N N . CYS A 1 212 ? 15.581 -10.818 -25.655 1.00 88.75 212 CYS A N 1
ATOM 1744 C CA . CYS A 1 212 ? 16.932 -11.162 -26.110 1.00 88.75 212 CYS A CA 1
ATOM 1745 C C . CYS A 1 212 ? 16.933 -12.154 -27.285 1.00 88.75 212 CYS A C 1
ATOM 1747 O O . CYS A 1 212 ? 17.872 -12.153 -28.082 1.00 88.75 212 CYS A O 1
ATOM 1749 N N . ASN A 1 213 ? 15.887 -12.983 -27.402 1.00 88.19 213 ASN A N 1
ATOM 1750 C CA . ASN A 1 213 ? 15.768 -13.996 -28.454 1.00 88.19 213 ASN A CA 1
ATOM 1751 C C . ASN A 1 213 ? 15.366 -13.367 -29.787 1.00 88.19 213 ASN A C 1
ATOM 1753 O O . ASN A 1 213 ? 15.823 -13.796 -30.842 1.00 88.19 213 ASN A O 1
ATOM 1757 N N . LYS A 1 214 ? 14.501 -12.350 -29.738 1.00 92.81 214 LYS A N 1
ATOM 1758 C CA . LYS A 1 214 ? 14.080 -11.589 -30.923 1.00 92.81 214 LYS A CA 1
ATOM 1759 C C . LYS A 1 214 ? 14.917 -10.336 -31.166 1.00 92.81 214 LYS A C 1
ATOM 1761 O O . LYS A 1 214 ? 14.710 -9.667 -32.173 1.00 92.81 214 LYS A O 1
ATOM 1766 N N . ILE A 1 215 ? 15.842 -10.028 -30.258 1.00 93.50 215 ILE A N 1
ATOM 1767 C CA . ILE A 1 215 ? 16.719 -8.857 -30.310 1.00 93.50 215 ILE A CA 1
ATOM 1768 C C . ILE A 1 215 ? 15.885 -7.571 -30.378 1.00 93.50 215 ILE A C 1
ATOM 1770 O O . ILE A 1 215 ? 15.991 -6.769 -31.309 1.00 93.50 215 ILE A O 1
ATOM 1774 N N . MET A 1 216 ? 14.992 -7.408 -29.400 1.00 95.88 216 MET A N 1
ATOM 1775 C CA . MET A 1 216 ? 14.061 -6.283 -29.343 1.00 95.88 216 MET A CA 1
ATOM 1776 C C . MET A 1 216 ? 14.091 -5.569 -28.001 1.00 95.88 216 MET A C 1
ATOM 1778 O O . MET A 1 216 ? 14.294 -6.185 -26.954 1.00 95.88 216 MET A O 1
ATOM 1782 N N . ILE A 1 217 ? 13.776 -4.278 -28.046 1.00 95.38 217 ILE A N 1
ATOM 1783 C CA . ILE A 1 217 ? 13.471 -3.460 -26.874 1.00 95.38 217 ILE A CA 1
ATOM 1784 C C . ILE A 1 217 ? 12.194 -2.660 -27.136 1.00 95.38 217 ILE A C 1
ATOM 1786 O O . ILE A 1 217 ? 12.063 -2.004 -28.167 1.00 95.38 217 ILE A O 1
ATOM 1790 N N . ASN A 1 218 ? 11.218 -2.751 -26.231 1.00 94.62 218 ASN A N 1
ATOM 1791 C CA . ASN A 1 218 ? 9.908 -2.097 -26.350 1.00 94.62 218 ASN A CA 1
ATOM 1792 C C . ASN A 1 218 ? 9.188 -2.371 -27.684 1.00 94.62 218 ASN A C 1
ATOM 1794 O O . ASN A 1 218 ? 8.445 -1.534 -28.189 1.00 94.62 218 ASN A O 1
ATOM 1798 N N . GLY A 1 219 ? 9.400 -3.565 -28.245 1.00 94.31 219 GLY A N 1
ATOM 1799 C CA . GLY A 1 219 ? 8.811 -3.988 -29.517 1.00 94.31 219 GLY A CA 1
ATOM 1800 C C . GLY A 1 219 ? 9.545 -3.504 -30.772 1.00 94.31 219 GLY A C 1
ATOM 1801 O O . GLY A 1 219 ? 9.095 -3.834 -31.862 1.00 94.31 219 GLY A O 1
ATOM 1802 N N . PHE A 1 220 ? 10.660 -2.777 -30.640 1.00 95.94 220 PHE A N 1
ATOM 1803 C CA . PHE A 1 220 ? 11.511 -2.369 -31.762 1.00 95.94 220 PHE A CA 1
ATOM 1804 C C . PHE A 1 220 ? 12.681 -3.336 -31.932 1.00 95.94 220 PHE A C 1
ATOM 1806 O O . PHE A 1 220 ? 13.415 -3.593 -30.973 1.00 95.94 220 PHE A O 1
ATOM 1813 N N . THR A 1 221 ? 12.875 -3.855 -33.144 1.00 94.44 221 THR A N 1
ATOM 1814 C CA . THR A 1 221 ? 13.986 -4.756 -33.470 1.00 94.44 221 THR A CA 1
ATOM 1815 C C . THR A 1 221 ? 15.308 -4.010 -33.658 1.00 94.44 221 THR A C 1
ATOM 1817 O O . THR A 1 221 ? 15.378 -2.943 -34.265 1.00 94.44 221 THR A O 1
ATOM 1820 N N . LEU A 1 222 ? 16.392 -4.609 -33.159 1.00 93.44 222 LEU A N 1
ATOM 1821 C CA . LEU A 1 222 ? 17.770 -4.129 -33.318 1.00 93.44 222 LEU A CA 1
ATOM 1822 C C . LEU A 1 222 ? 18.562 -4.978 -34.329 1.00 93.44 222 LEU A C 1
ATOM 1824 O O . LEU A 1 222 ? 19.778 -5.122 -34.226 1.00 93.44 222 LEU A O 1
ATOM 1828 N N . THR A 1 223 ? 17.871 -5.546 -35.319 1.00 90.25 223 THR A N 1
ATOM 1829 C CA . THR A 1 223 ? 18.483 -6.342 -36.399 1.00 90.25 223 THR A CA 1
ATOM 1830 C C . THR A 1 223 ? 19.262 -5.465 -37.381 1.00 90.25 223 THR A C 1
ATOM 1832 O O . THR A 1 223 ? 19.180 -4.234 -37.333 1.00 90.25 223 THR A O 1
ATOM 1835 N N . LEU A 1 224 ? 20.058 -6.089 -38.260 1.00 89.44 224 LEU A N 1
ATOM 1836 C CA . LEU A 1 224 ? 20.893 -5.360 -39.217 1.00 89.44 224 LEU A CA 1
ATOM 1837 C C . LEU A 1 224 ? 20.014 -4.430 -40.073 1.00 89.44 224 LEU A C 1
ATOM 1839 O O . LEU A 1 224 ? 19.147 -4.911 -40.810 1.00 89.44 224 LEU A O 1
ATOM 1843 N N . PRO A 1 225 ? 20.225 -3.105 -40.011 1.00 89.62 225 PRO A N 1
ATOM 1844 C CA . PRO A 1 225 ? 19.307 -2.176 -40.628 1.00 89.62 225 PRO A CA 1
ATOM 1845 C C . PRO A 1 225 ? 19.493 -2.160 -42.147 1.00 89.62 225 PRO A C 1
ATOM 1847 O O . PRO A 1 225 ? 20.597 -2.246 -42.692 1.00 89.62 225 PRO A O 1
ATOM 1850 N N . THR A 1 226 ? 18.369 -2.037 -42.832 1.00 88.62 226 THR A N 1
ATOM 1851 C CA . THR A 1 226 ? 18.197 -1.992 -44.281 1.00 88.62 226 THR A CA 1
ATOM 1852 C C . THR A 1 226 ? 17.434 -0.723 -44.651 1.00 88.62 226 THR A C 1
ATOM 1854 O O . THR A 1 226 ? 16.937 0.001 -43.788 1.00 88.62 226 THR A O 1
ATOM 1857 N N . LYS A 1 227 ? 17.291 -0.453 -45.951 1.00 85.31 227 LYS A N 1
ATOM 1858 C CA . LYS A 1 227 ? 16.520 0.701 -46.427 1.00 85.31 227 LYS A CA 1
ATOM 1859 C C . LYS A 1 227 ? 15.065 0.698 -45.933 1.00 85.31 227 LYS A C 1
ATOM 1861 O O . LYS A 1 227 ? 14.508 1.776 -45.749 1.00 85.31 227 LYS A O 1
ATOM 1866 N N . ASP A 1 228 ? 14.493 -0.476 -45.682 1.00 87.00 228 ASP A N 1
ATOM 1867 C CA . ASP A 1 228 ? 13.066 -0.618 -45.385 1.00 87.00 228 ASP A CA 1
ATOM 1868 C C . ASP A 1 228 ? 12.756 -0.645 -43.877 1.00 87.00 228 ASP A C 1
ATOM 1870 O O . ASP A 1 228 ? 11.626 -0.363 -43.492 1.00 87.00 228 ASP A O 1
ATOM 1874 N N . ASN A 1 229 ? 13.741 -0.933 -43.012 1.00 89.25 229 ASN A N 1
ATOM 1875 C CA . ASN A 1 229 ? 13.535 -1.094 -41.559 1.00 89.25 229 ASN A CA 1
ATOM 1876 C C . ASN A 1 229 ? 14.443 -0.220 -40.668 1.00 89.25 229 ASN A C 1
ATOM 1878 O O . ASN A 1 229 ? 14.405 -0.335 -39.444 1.00 89.25 229 ASN A O 1
ATOM 1882 N N . TYR A 1 230 ? 15.262 0.674 -41.232 1.00 91.19 230 TYR A N 1
ATOM 1883 C CA . TYR A 1 230 ? 16.200 1.472 -40.429 1.00 91.19 230 TYR A CA 1
ATOM 1884 C C . TYR A 1 230 ? 15.533 2.415 -39.419 1.00 91.19 230 TYR A C 1
ATOM 1886 O O . TYR A 1 230 ? 16.159 2.792 -38.432 1.00 91.19 230 TYR A O 1
ATOM 1894 N N . THR A 1 231 ? 14.282 2.817 -39.651 1.00 92.56 231 THR A N 1
ATOM 1895 C CA . THR A 1 231 ? 13.508 3.645 -38.716 1.00 92.56 231 THR A CA 1
ATOM 1896 C C . THR A 1 231 ? 13.195 2.896 -37.426 1.00 92.56 231 THR A C 1
ATOM 1898 O O . THR A 1 231 ? 13.317 3.476 -36.350 1.00 92.56 231 THR A O 1
ATOM 1901 N N . GLU A 1 232 ? 12.858 1.611 -37.528 1.00 94.44 232 GLU A N 1
ATOM 1902 C CA . GLU A 1 232 ? 12.618 0.729 -36.388 1.00 94.44 232 GLU A CA 1
ATOM 1903 C C . GLU A 1 232 ? 13.911 0.504 -35.599 1.00 94.44 232 GLU A C 1
ATOM 1905 O O . GLU A 1 232 ? 13.939 0.723 -34.389 1.00 94.44 232 GLU A O 1
ATOM 1910 N N . PHE A 1 233 ? 15.011 0.203 -36.300 1.00 93.88 233 PHE A N 1
ATOM 1911 C CA . PHE A 1 233 ? 16.338 0.100 -35.689 1.00 93.88 233 PHE A CA 1
ATOM 1912 C C . PHE A 1 233 ? 16.708 1.376 -34.922 1.00 93.88 233 PHE A C 1
ATOM 1914 O O . PHE A 1 233 ? 17.136 1.327 -33.771 1.00 93.88 233 PHE A O 1
ATOM 1921 N N . ASN A 1 234 ? 16.501 2.540 -35.539 1.00 94.75 234 ASN A N 1
ATOM 1922 C CA . ASN A 1 234 ? 16.779 3.832 -34.925 1.00 94.75 234 ASN A CA 1
ATOM 1923 C C . ASN A 1 234 ? 15.941 4.069 -33.657 1.00 94.75 234 ASN A C 1
ATOM 1925 O O . ASN A 1 234 ? 16.451 4.608 -32.675 1.00 94.75 234 ASN A O 1
ATOM 1929 N N . GLN A 1 235 ? 14.666 3.669 -33.664 1.00 95.12 235 GLN A N 1
ATOM 1930 C CA . GLN A 1 235 ? 13.794 3.742 -32.489 1.00 95.12 235 GLN A CA 1
ATOM 1931 C C . GLN A 1 235 ? 14.270 2.799 -31.382 1.00 95.12 235 GLN A C 1
ATOM 1933 O O . GLN A 1 235 ? 14.384 3.236 -30.236 1.00 95.12 235 GLN A O 1
ATOM 1938 N N . GLY A 1 236 ? 14.624 1.557 -31.723 1.00 94.81 236 GLY A N 1
ATOM 1939 C CA . GLY A 1 236 ? 15.216 0.602 -30.787 1.00 94.81 236 GLY A CA 1
ATOM 1940 C C . GLY A 1 236 ? 16.508 1.134 -30.165 1.00 94.81 236 GLY A C 1
ATOM 1941 O O . GLY A 1 236 ? 16.676 1.083 -28.948 1.00 94.81 236 GLY A O 1
ATOM 1942 N N . MET A 1 237 ? 17.390 1.735 -30.970 1.00 94.19 237 MET A N 1
ATOM 1943 C CA . MET A 1 237 ? 18.622 2.362 -30.481 1.00 94.19 237 MET A CA 1
ATOM 1944 C C . MET A 1 237 ? 18.335 3.527 -29.534 1.00 94.19 237 MET A C 1
ATOM 1946 O O . MET A 1 237 ? 19.024 3.679 -28.528 1.00 94.19 237 MET A O 1
ATOM 1950 N N . GLY A 1 238 ? 17.299 4.319 -29.816 1.00 94.62 238 GLY A N 1
ATOM 1951 C CA . GLY A 1 238 ? 16.826 5.366 -28.915 1.00 94.62 238 GLY A CA 1
ATOM 1952 C C . GLY A 1 238 ? 16.379 4.831 -27.559 1.00 94.62 238 GLY A C 1
ATOM 1953 O O . GLY A 1 238 ? 16.788 5.358 -26.526 1.00 94.62 238 GLY A O 1
ATOM 1954 N N . GLN A 1 239 ? 15.588 3.754 -27.555 1.00 94.31 239 GLN A N 1
ATOM 1955 C CA . GLN A 1 239 ? 15.154 3.089 -26.322 1.00 94.31 239 GLN A CA 1
ATOM 1956 C C . GLN A 1 239 ? 16.342 2.524 -25.535 1.00 94.31 239 GLN A C 1
ATOM 1958 O O . GLN A 1 239 ? 16.395 2.667 -24.317 1.00 94.31 239 GLN A O 1
ATOM 1963 N N . LEU A 1 240 ? 17.327 1.946 -26.228 1.00 93.94 240 LEU A N 1
ATOM 1964 C CA . LEU A 1 240 ? 18.544 1.421 -25.612 1.00 93.94 240 LEU A CA 1
ATOM 1965 C C . LEU A 1 240 ? 19.392 2.529 -24.966 1.00 93.94 240 LEU A C 1
ATOM 1967 O O . LEU A 1 240 ? 19.875 2.371 -23.847 1.00 93.94 240 LEU A O 1
ATOM 1971 N N . CYS A 1 241 ? 19.544 3.672 -25.642 1.00 94.25 241 CYS A N 1
ATOM 1972 C CA . CYS A 1 241 ? 20.252 4.830 -25.092 1.00 94.25 241 CYS A CA 1
ATOM 1973 C C . CYS A 1 241 ? 19.524 5.415 -23.874 1.00 94.25 241 CYS A C 1
ATOM 1975 O O . CYS A 1 241 ? 20.168 5.776 -22.891 1.00 94.25 241 CYS A O 1
ATOM 1977 N N . LEU A 1 242 ? 18.188 5.482 -23.922 1.00 93.00 242 LEU A N 1
ATOM 1978 C CA . LEU A 1 242 ? 17.367 5.950 -22.806 1.00 93.00 242 LEU A CA 1
ATOM 1979 C C . LEU A 1 242 ? 17.495 5.028 -21.587 1.00 93.00 242 LEU A C 1
ATOM 1981 O O . LEU A 1 242 ? 17.679 5.515 -20.473 1.00 93.00 242 LEU A O 1
ATOM 1985 N N . LEU A 1 243 ? 17.447 3.711 -21.806 1.00 92.94 243 LEU A N 1
ATOM 1986 C CA . LEU A 1 243 ? 17.662 2.716 -20.759 1.00 92.94 243 LEU A CA 1
ATOM 1987 C C . LEU A 1 243 ? 19.043 2.882 -20.114 1.00 92.94 243 LEU A C 1
ATOM 1989 O O . LEU A 1 243 ? 19.165 2.874 -18.890 1.00 92.94 243 LEU A O 1
ATOM 1993 N N . PHE A 1 244 ? 20.081 3.076 -20.927 1.00 92.81 244 PHE A N 1
ATOM 1994 C CA . PHE A 1 244 ? 21.426 3.286 -20.413 1.00 92.81 244 PHE A CA 1
ATOM 1995 C C . PHE A 1 244 ? 21.552 4.575 -19.591 1.00 92.81 244 PHE A C 1
ATOM 1997 O O . PHE A 1 244 ? 22.085 4.525 -18.486 1.00 92.81 244 PHE A O 1
ATOM 2004 N N . GLU A 1 245 ? 21.028 5.711 -20.067 1.00 92.31 245 GLU A N 1
ATOM 2005 C CA . GLU A 1 245 ? 21.018 6.963 -19.292 1.00 92.31 245 GLU A CA 1
ATOM 2006 C C . GLU A 1 245 ? 20.259 6.822 -17.971 1.00 92.31 245 GLU A C 1
ATOM 2008 O O . GLU A 1 245 ? 20.723 7.301 -16.931 1.00 92.31 245 GLU A O 1
ATOM 2013 N N . PHE A 1 246 ? 19.118 6.127 -17.997 1.00 91.44 246 PHE A N 1
ATOM 2014 C CA . PHE A 1 246 ? 18.341 5.837 -16.800 1.00 91.44 246 PHE A CA 1
ATOM 2015 C C . PHE A 1 246 ? 19.166 5.032 -15.786 1.00 91.44 246 PHE A C 1
ATOM 2017 O O . PHE A 1 246 ? 19.345 5.473 -14.650 1.00 91.44 246 PHE A O 1
ATOM 2024 N N . LEU A 1 247 ? 19.728 3.891 -16.199 1.00 90.25 247 LEU A N 1
ATOM 2025 C CA . LEU A 1 247 ? 20.525 3.022 -15.327 1.00 90.25 247 LEU A CA 1
ATOM 2026 C C . LEU A 1 247 ? 21.801 3.707 -14.833 1.00 90.25 247 LEU A C 1
ATOM 2028 O O . LEU A 1 247 ? 22.161 3.586 -13.661 1.00 90.25 247 LEU A O 1
ATOM 2032 N N . LYS A 1 248 ? 22.464 4.481 -15.693 1.00 91.12 248 LYS A N 1
ATOM 2033 C CA . LYS A 1 248 ? 23.590 5.334 -15.312 1.00 91.12 248 LYS A CA 1
ATOM 2034 C C . LYS A 1 248 ? 23.202 6.268 -14.162 1.00 91.12 248 LYS A C 1
ATOM 2036 O O . LYS A 1 248 ? 23.932 6.346 -13.178 1.00 91.12 248 LYS A O 1
ATOM 2041 N N . GLY A 1 249 ? 22.062 6.954 -14.276 1.00 88.81 249 GLY A N 1
ATOM 2042 C CA . GLY A 1 249 ? 21.540 7.829 -13.225 1.00 88.81 249 GLY A CA 1
ATOM 2043 C C . GLY A 1 249 ? 21.277 7.095 -11.907 1.00 88.81 249 GLY A C 1
ATOM 2044 O O . GLY A 1 249 ? 21.707 7.572 -10.863 1.00 88.81 249 GLY A O 1
ATOM 2045 N N . GLN A 1 250 ? 20.651 5.915 -11.958 1.00 87.31 250 GLN A N 1
ATOM 2046 C CA . GLN A 1 250 ? 20.346 5.115 -10.759 1.00 87.31 250 GLN A CA 1
ATOM 2047 C C . GLN A 1 250 ? 21.595 4.578 -10.047 1.00 87.31 250 GLN A C 1
ATOM 2049 O O . GLN A 1 250 ? 21.620 4.412 -8.832 1.00 87.31 250 GLN A O 1
ATOM 2054 N N . THR A 1 251 ? 22.643 4.284 -10.811 1.00 86.25 251 THR A N 1
ATOM 2055 C CA . THR A 1 251 ? 23.878 3.653 -10.315 1.00 86.25 251 THR A CA 1
ATOM 2056 C C . THR A 1 251 ? 24.981 4.658 -9.986 1.00 86.25 251 THR A C 1
ATOM 2058 O O . THR A 1 251 ? 26.040 4.272 -9.471 1.00 86.25 251 THR A O 1
ATOM 2061 N N . GLU A 1 252 ? 24.722 5.938 -10.276 1.00 88.69 252 GLU A N 1
ATOM 2062 C CA . GLU A 1 252 ? 25.665 7.055 -10.192 1.00 88.69 252 GLU A CA 1
ATOM 2063 C C . GLU A 1 252 ? 26.921 6.835 -11.047 1.00 88.69 252 GLU A C 1
ATOM 2065 O O . GLU A 1 252 ? 28.016 7.297 -10.716 1.00 88.69 252 GLU A O 1
ATOM 2070 N N . TYR A 1 253 ? 26.787 6.104 -12.155 1.00 91.19 253 TYR A N 1
ATOM 2071 C CA . TYR A 1 253 ? 27.899 5.901 -13.071 1.00 91.19 253 TYR A CA 1
ATOM 2072 C C . TYR A 1 253 ? 28.274 7.216 -13.769 1.00 91.19 253 TYR A C 1
ATOM 2074 O O . TYR A 1 253 ? 27.433 7.946 -14.307 1.00 91.19 253 TYR A O 1
ATOM 2082 N N . ALA A 1 254 ? 29.569 7.520 -13.778 1.00 92.75 254 ALA A N 1
ATOM 2083 C CA . ALA A 1 254 ? 30.120 8.655 -14.498 1.00 92.75 254 ALA A CA 1
ATOM 2084 C C . ALA A 1 254 ? 30.740 8.180 -15.812 1.00 92.75 254 ALA A C 1
ATOM 2086 O O . ALA A 1 254 ? 31.605 7.302 -15.814 1.00 92.75 254 ALA A O 1
ATOM 2087 N N . TYR A 1 255 ? 30.319 8.824 -16.899 1.00 91.50 255 TYR A N 1
ATOM 2088 C CA . TYR A 1 255 ? 30.883 8.639 -18.229 1.00 91.50 255 TYR A CA 1
ATOM 2089 C C . TYR A 1 255 ? 32.410 8.767 -18.237 1.00 91.50 255 TYR A C 1
ATOM 2091 O O . TYR A 1 255 ? 32.946 9.742 -17.704 1.00 91.50 255 TYR A O 1
ATOM 2099 N N . GLN A 1 256 ? 33.086 7.821 -18.884 1.00 89.81 256 GLN A N 1
ATOM 2100 C CA . GLN A 1 256 ? 34.542 7.752 -18.984 1.00 89.81 256 GLN A CA 1
ATOM 2101 C C . GLN A 1 256 ? 35.046 8.279 -20.330 1.00 89.81 256 GLN A C 1
ATOM 2103 O O . GLN A 1 256 ? 35.903 9.163 -20.361 1.00 89.81 256 GLN A O 1
ATOM 2108 N N . ASN A 1 257 ? 34.505 7.779 -21.447 1.00 86.62 257 ASN A N 1
ATOM 2109 C CA . ASN A 1 257 ? 35.030 8.063 -22.787 1.00 86.62 257 ASN A CA 1
ATOM 2110 C C . ASN A 1 257 ? 34.091 8.917 -23.638 1.00 86.62 257 ASN A C 1
ATOM 2112 O O . ASN A 1 257 ? 34.547 9.753 -24.427 1.00 86.62 257 ASN A O 1
ATOM 2116 N N . ILE A 1 258 ? 32.783 8.712 -23.492 1.00 89.38 258 ILE A N 1
ATOM 2117 C CA . ILE A 1 258 ? 31.759 9.407 -24.278 1.00 89.38 258 ILE A CA 1
ATOM 2118 C C . ILE A 1 258 ? 30.667 9.984 -23.393 1.00 89.38 258 ILE A C 1
ATOM 2120 O O . ILE A 1 258 ? 30.485 9.555 -22.268 1.00 89.38 258 ILE A O 1
ATOM 2124 N N . LYS A 1 259 ? 29.883 10.920 -23.926 1.00 90.44 259 LYS A N 1
ATOM 2125 C CA . LYS A 1 259 ? 28.584 11.295 -23.353 1.00 90.44 259 LYS A CA 1
ATOM 2126 C C . LYS A 1 259 ? 27.491 11.029 -24.370 1.00 90.44 259 LYS A C 1
ATOM 2128 O O . LYS A 1 259 ? 27.637 11.440 -25.524 1.00 90.44 259 LYS A O 1
ATOM 2133 N N . LEU A 1 260 ? 26.402 10.392 -23.953 1.00 88.81 260 LEU A N 1
ATOM 2134 C CA . LEU A 1 260 ? 25.192 10.406 -24.762 1.00 88.81 260 LEU A CA 1
ATOM 2135 C C . LEU A 1 260 ? 24.614 11.822 -24.793 1.00 88.81 260 LEU A C 1
ATOM 2137 O O . LEU A 1 260 ? 24.649 12.559 -23.805 1.00 88.81 260 LEU A O 1
ATOM 2141 N N . PHE A 1 261 ? 24.115 12.218 -25.956 1.00 82.06 261 PHE A N 1
ATOM 2142 C CA . PHE A 1 261 ? 23.392 13.468 -26.130 1.00 82.06 261 PHE A CA 1
ATOM 2143 C C . PHE A 1 261 ? 22.367 13.306 -27.257 1.00 82.06 261 PHE A C 1
ATOM 2145 O O . PHE A 1 261 ? 22.515 12.440 -28.117 1.00 82.06 261 PHE A O 1
ATOM 2152 N N . GLU A 1 262 ? 21.305 14.117 -27.236 1.00 74.25 262 GLU A N 1
ATOM 2153 C CA . GLU A 1 262 ? 20.171 13.979 -28.166 1.00 74.25 262 GLU A CA 1
ATOM 2154 C C . GLU A 1 262 ? 19.508 12.582 -28.117 1.00 74.25 262 GLU A C 1
ATOM 2156 O O . GLU A 1 262 ? 19.178 12.005 -29.143 1.00 74.25 262 GLU A O 1
ATOM 2161 N N . CYS A 1 263 ? 19.241 12.026 -26.930 1.00 71.25 263 CYS A N 1
ATOM 2162 C CA . CYS A 1 263 ? 18.534 10.738 -26.772 1.00 71.25 263 CYS A CA 1
ATOM 2163 C C . CYS A 1 263 ? 17.017 10.827 -27.055 1.00 71.25 263 CYS A C 1
ATOM 2165 O O . CYS A 1 263 ? 16.201 10.214 -26.369 1.00 71.25 263 CYS A O 1
ATOM 2167 N N . ASN A 1 264 ? 16.611 11.614 -28.052 1.00 65.44 264 ASN A N 1
ATOM 2168 C CA . ASN A 1 264 ? 15.213 11.934 -28.334 1.00 65.44 264 ASN A CA 1
ATOM 2169 C C . ASN A 1 264 ? 14.632 10.974 -29.383 1.00 65.44 264 ASN A C 1
ATOM 2171 O O . ASN A 1 264 ? 14.267 11.370 -30.491 1.00 65.44 264 ASN A O 1
ATOM 2175 N N . GLY A 1 265 ? 14.566 9.686 -29.041 1.00 79.06 265 GLY A N 1
ATOM 2176 C CA . GLY A 1 265 ? 14.006 8.652 -29.912 1.00 79.06 265 GLY A CA 1
ATOM 2177 C C . GLY A 1 265 ? 14.954 8.261 -31.050 1.00 79.06 265 GLY A C 1
ATOM 2178 O O . GLY A 1 265 ? 16.073 7.823 -30.807 1.00 79.06 265 GLY A O 1
ATOM 2179 N N . ALA A 1 266 ? 14.512 8.401 -32.301 1.00 87.50 266 ALA A N 1
ATOM 2180 C CA . ALA A 1 266 ? 15.166 7.809 -33.475 1.00 87.50 266 ALA A CA 1
ATOM 2181 C C . ALA A 1 266 ? 16.513 8.446 -33.895 1.00 87.50 266 ALA A C 1
ATOM 2183 O O . ALA A 1 266 ? 17.095 8.041 -34.899 1.00 87.50 266 ALA A O 1
ATOM 2184 N N . VAL A 1 267 ? 17.006 9.465 -33.188 1.00 90.19 267 VAL A N 1
ATOM 2185 C CA . VAL A 1 267 ? 18.198 10.238 -33.587 1.00 90.19 267 VAL A CA 1
ATOM 2186 C C . VAL A 1 267 ? 19.149 10.377 -32.403 1.00 90.19 267 VAL A C 1
ATOM 2188 O O . VAL A 1 267 ? 19.408 11.473 -31.928 1.00 90.19 267 VAL A O 1
ATOM 2191 N N . SER A 1 268 ? 19.644 9.248 -31.903 1.00 92.44 268 SER A N 1
ATOM 2192 C CA . SER A 1 268 ? 20.573 9.226 -30.766 1.00 92.44 268 SER A CA 1
ATOM 2193 C C . SER A 1 268 ? 22.019 9.454 -31.206 1.00 92.44 268 SER A C 1
ATOM 2195 O O . SER A 1 268 ? 22.415 9.001 -32.284 1.00 92.44 268 SER A O 1
ATOM 2197 N N . LYS A 1 269 ? 22.825 10.137 -30.383 1.00 92.56 269 LYS A N 1
ATOM 2198 C CA . LYS A 1 269 ? 24.231 10.448 -30.682 1.00 92.56 269 LYS A CA 1
ATOM 2199 C C . LYS A 1 269 ? 25.137 10.289 -29.465 1.00 92.56 269 LYS A C 1
ATOM 2201 O O . LYS A 1 269 ? 24.703 10.373 -28.316 1.00 92.56 269 LYS A O 1
ATOM 2206 N N . VAL A 1 270 ? 26.426 10.098 -29.735 1.00 91.31 270 VAL A N 1
ATOM 2207 C CA . VAL A 1 270 ? 27.491 10.056 -28.726 1.00 91.31 270 VAL A CA 1
ATOM 2208 C C . VAL A 1 270 ? 28.537 11.115 -29.014 1.00 91.31 270 VAL A C 1
ATOM 2210 O O . VAL A 1 270 ? 28.899 11.366 -30.164 1.00 91.31 270 VAL A O 1
ATOM 2213 N N . LYS A 1 271 ? 29.024 11.760 -27.957 1.00 91.00 271 LYS A N 1
ATOM 2214 C CA . LYS A 1 271 ? 30.039 12.804 -28.041 1.00 91.00 271 LYS A CA 1
ATOM 2215 C C . LYS A 1 271 ? 31.343 12.321 -27.434 1.00 91.00 271 LYS A C 1
ATOM 2217 O O . LYS A 1 271 ? 31.382 12.000 -26.247 1.00 91.00 271 LYS A O 1
ATOM 2222 N N . ARG A 1 272 ? 32.410 12.322 -28.231 1.00 81.94 272 ARG A N 1
ATOM 2223 C CA . ARG A 1 272 ? 33.778 12.035 -27.789 1.00 81.94 272 ARG A CA 1
ATOM 2224 C C . ARG A 1 272 ? 34.505 13.377 -27.714 1.00 81.94 272 ARG A C 1
ATOM 2226 O O . ARG A 1 272 ? 34.816 13.951 -28.753 1.00 81.94 272 ARG A O 1
ATOM 2233 N N . SER A 1 273 ? 34.753 13.902 -26.510 1.00 70.94 273 SER A N 1
ATOM 2234 C CA . SER A 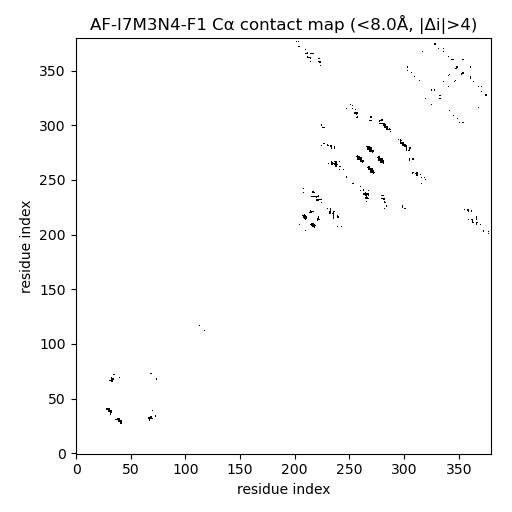1 273 ? 35.270 15.272 -26.255 1.00 70.94 273 SER A CA 1
ATOM 2235 C C . SER A 1 273 ? 34.328 16.422 -26.688 1.00 70.94 273 SER A C 1
ATOM 2237 O O . SER A 1 273 ? 33.197 16.182 -27.100 1.00 70.94 273 SER A O 1
ATOM 2239 N N . LEU A 1 274 ? 34.729 17.691 -26.527 1.00 69.00 274 LEU A N 1
ATOM 2240 C CA . LEU A 1 274 ? 33.845 18.850 -26.756 1.00 69.00 274 LEU A CA 1
ATOM 2241 C C . LEU A 1 274 ? 33.426 19.062 -28.223 1.00 69.00 274 LEU A C 1
ATOM 2243 O O . LEU A 1 274 ? 32.412 19.727 -28.431 1.00 69.00 274 LEU A O 1
ATOM 2247 N N . ASP A 1 275 ? 34.081 18.431 -29.204 1.00 73.94 275 ASP A N 1
ATOM 2248 C CA . ASP A 1 275 ? 33.911 18.827 -30.613 1.00 73.94 275 ASP A CA 1
ATOM 2249 C C . ASP A 1 275 ? 33.517 17.699 -31.584 1.00 73.94 275 ASP A C 1
ATOM 2251 O O . ASP A 1 275 ? 33.115 17.993 -32.708 1.00 73.94 275 ASP A O 1
ATOM 2255 N N . MET A 1 276 ? 33.557 16.418 -31.184 1.00 86.75 276 MET A N 1
ATOM 2256 C CA . MET A 1 276 ? 33.227 15.307 -32.091 1.00 86.75 276 MET A CA 1
ATOM 2257 C C . MET A 1 276 ? 31.916 14.608 -31.714 1.00 86.75 276 MET A C 1
ATOM 2259 O O . MET A 1 276 ? 31.806 13.972 -30.666 1.00 86.75 276 MET A O 1
ATOM 2263 N N . SER A 1 277 ? 30.932 14.723 -32.608 1.00 89.06 277 SER A N 1
ATOM 2264 C CA . SER A 1 277 ? 29.626 14.059 -32.549 1.00 89.06 277 SER A CA 1
ATOM 2265 C C . SER A 1 277 ? 29.611 12.851 -33.477 1.00 89.06 277 SER A C 1
ATOM 2267 O O . SER A 1 277 ? 29.885 12.995 -34.668 1.00 89.06 277 SER A O 1
ATOM 2269 N N . LEU A 1 278 ? 29.208 11.695 -32.961 1.00 90.56 278 LEU A N 1
ATOM 2270 C CA . LEU A 1 278 ? 29.009 10.479 -33.738 1.00 90.56 278 LEU A CA 1
ATOM 2271 C C . LEU A 1 278 ? 27.549 10.046 -33.643 1.00 90.56 278 LEU A C 1
ATOM 2273 O O . LEU A 1 278 ? 26.959 10.020 -32.562 1.00 90.56 278 LEU A O 1
ATOM 2277 N N . ASP A 1 279 ? 26.975 9.697 -34.787 1.00 91.94 279 ASP A N 1
ATOM 2278 C CA . ASP A 1 279 ? 25.600 9.216 -34.859 1.00 91.94 279 ASP A CA 1
ATOM 2279 C C . ASP A 1 279 ? 25.499 7.803 -34.261 1.00 91.94 279 ASP A C 1
ATOM 2281 O O . ASP A 1 279 ? 26.433 7.015 -34.371 1.00 91.94 279 ASP A O 1
ATOM 2285 N N . LEU A 1 280 ? 24.364 7.468 -33.646 1.00 91.88 280 LEU A N 1
ATOM 2286 C CA . LEU A 1 280 ? 23.962 6.091 -33.311 1.00 91.88 280 LEU A CA 1
ATOM 2287 C C . LEU A 1 280 ? 22.757 5.623 -34.135 1.00 91.88 280 LEU A C 1
ATOM 2289 O O . LEU A 1 280 ? 22.231 4.534 -33.922 1.00 91.88 280 LEU A O 1
ATOM 2293 N N . TYR A 1 281 ? 22.325 6.443 -35.087 1.00 93.00 281 TYR A N 1
ATOM 2294 C CA . TYR A 1 281 ? 21.197 6.178 -35.960 1.00 93.00 281 TYR A CA 1
ATOM 2295 C C . TYR A 1 281 ? 21.659 6.039 -37.412 1.00 93.00 281 TYR A C 1
ATOM 2297 O O . TYR A 1 281 ? 22.636 6.647 -37.858 1.00 93.00 281 TYR A O 1
ATOM 2305 N N . CYS A 1 282 ? 20.941 5.221 -38.165 1.00 91.19 282 CYS A N 1
ATOM 2306 C CA . CYS A 1 282 ? 21.121 5.076 -39.596 1.00 91.19 282 CYS A CA 1
ATOM 2307 C C . CYS A 1 282 ? 20.441 6.224 -40.341 1.00 91.19 282 CYS A C 1
ATOM 2309 O O . CYS A 1 282 ? 19.354 6.673 -39.967 1.00 91.19 282 CYS A O 1
ATOM 2311 N N . LYS A 1 283 ? 21.056 6.660 -41.441 1.00 88.44 283 LYS A N 1
ATOM 2312 C CA . LYS A 1 283 ? 20.508 7.694 -42.325 1.00 88.44 283 LYS A CA 1
ATOM 2313 C C . LYS A 1 283 ? 20.717 7.334 -43.788 1.00 88.44 283 LYS A C 1
ATOM 2315 O O . LYS A 1 283 ? 21.711 6.702 -44.155 1.00 88.44 283 LYS A O 1
ATOM 2320 N N . LEU A 1 284 ? 19.781 7.760 -44.628 1.00 83.38 284 LEU A N 1
ATOM 2321 C CA . LEU A 1 284 ? 19.974 7.784 -46.072 1.00 83.38 284 LEU A CA 1
ATOM 2322 C C . LEU A 1 284 ? 20.864 8.988 -46.387 1.00 83.38 284 LEU A C 1
ATOM 2324 O O . LEU A 1 284 ? 20.592 10.092 -45.926 1.00 83.38 284 LEU A O 1
ATOM 2328 N N . SER A 1 285 ? 21.978 8.779 -47.087 1.00 74.50 285 SER A N 1
ATOM 2329 C CA . SER A 1 285 ? 22.834 9.897 -47.470 1.00 74.50 285 SER A CA 1
ATOM 2330 C C . SER A 1 285 ? 22.182 10.682 -48.607 1.00 74.50 285 SER A C 1
ATOM 2332 O O . SER A 1 285 ? 21.984 10.123 -49.686 1.00 74.50 285 SER A O 1
ATOM 2334 N N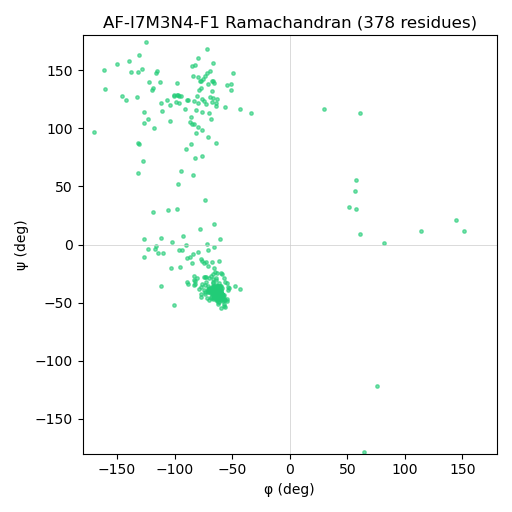 . ASP A 1 286 ? 21.971 11.980 -48.407 1.00 60.53 286 ASP A N 1
ATOM 2335 C CA . ASP A 1 286 ? 21.522 12.909 -49.456 1.00 60.53 286 ASP A CA 1
ATOM 2336 C C . ASP A 1 286 ? 22.653 13.338 -50.408 1.00 60.53 286 ASP A C 1
ATOM 2338 O O . ASP A 1 286 ? 22.510 14.302 -51.158 1.00 60.53 286 ASP A O 1
ATOM 2342 N N . GLN A 1 287 ? 23.810 12.662 -50.389 1.00 49.66 287 GLN A N 1
ATOM 2343 C CA . GLN A 1 287 ? 24.896 12.961 -51.322 1.00 49.66 287 GLN A CA 1
ATOM 2344 C C . GLN A 1 287 ? 24.590 12.410 -52.710 1.00 49.66 287 GLN A C 1
ATOM 2346 O O . GLN A 1 287 ? 25.194 11.439 -53.151 1.00 49.66 287 GLN A O 1
ATOM 2351 N N . ASP A 1 288 ? 23.703 13.124 -53.391 1.00 43.75 288 ASP A N 1
ATOM 2352 C CA . ASP A 1 288 ? 23.746 13.318 -54.823 1.00 43.75 288 ASP A CA 1
ATOM 2353 C C . ASP A 1 288 ? 23.696 14.804 -55.113 1.00 43.75 288 ASP A C 1
ATOM 2355 O O . ASP A 1 288 ? 22.660 15.465 -55.061 1.00 43.75 288 ASP A O 1
ATOM 2359 N N . THR A 1 289 ? 24.859 15.338 -55.469 1.00 48.44 289 THR A N 1
ATOM 2360 C CA . THR A 1 289 ? 24.869 16.481 -56.368 1.00 48.44 289 THR A CA 1
ATOM 2361 C C . THR A 1 289 ? 24.003 16.120 -57.587 1.00 48.44 289 THR A C 1
ATOM 2363 O O . THR A 1 289 ? 24.103 14.998 -58.087 1.00 48.44 289 THR A O 1
ATOM 2366 N N . PRO A 1 290 ? 23.162 17.034 -58.102 1.00 50.41 290 PRO A N 1
ATOM 2367 C CA . PRO A 1 290 ? 22.143 16.751 -59.128 1.00 50.41 290 PRO A CA 1
ATOM 2368 C C . PRO A 1 290 ? 22.692 16.335 -60.515 1.00 50.41 290 PRO A C 1
ATOM 2370 O O . PRO A 1 290 ? 21.987 16.399 -61.522 1.00 50.41 290 PRO A O 1
ATOM 2373 N N . HIS A 1 291 ? 23.955 15.915 -60.604 1.00 50.34 291 HIS A N 1
ATOM 2374 C CA . HIS A 1 291 ? 24.661 15.591 -61.839 1.00 50.34 291 HIS A CA 1
ATOM 2375 C C . HIS A 1 291 ? 25.107 14.122 -61.956 1.00 50.34 291 HIS A C 1
ATOM 2377 O O . HIS A 1 291 ? 25.568 13.726 -63.027 1.00 50.34 291 HIS A O 1
ATOM 2383 N N . SER A 1 292 ? 24.914 13.273 -60.941 1.00 48.84 292 SER A N 1
ATOM 2384 C CA . SER A 1 292 ? 25.117 11.821 -61.055 1.00 48.84 292 SER A CA 1
ATOM 2385 C C . SER A 1 292 ? 23.847 11.137 -61.587 1.00 48.84 292 SER A C 1
ATOM 2387 O O . SER A 1 292 ? 23.006 10.639 -60.845 1.00 48.84 292 SER A O 1
ATOM 2389 N N . LYS A 1 293 ? 23.693 11.074 -62.917 1.00 44.75 293 LYS A N 1
ATOM 2390 C CA . LYS A 1 293 ? 22.694 10.199 -63.561 1.00 44.75 293 LYS A CA 1
ATOM 2391 C C . LYS A 1 293 ? 23.035 8.730 -63.268 1.00 44.75 293 LYS A C 1
ATOM 2393 O O . LYS A 1 293 ? 23.760 8.100 -64.029 1.00 44.75 293 LYS A O 1
ATOM 2398 N N . GLY A 1 294 ? 22.546 8.210 -62.147 1.00 52.84 294 GLY A N 1
ATOM 2399 C CA . GLY A 1 294 ? 22.745 6.819 -61.725 1.00 52.84 294 GLY A CA 1
ATOM 2400 C C . GLY A 1 294 ? 22.904 6.630 -60.220 1.00 52.84 294 GLY A C 1
ATOM 2401 O O . GLY A 1 294 ? 23.503 5.646 -59.785 1.00 52.84 294 GLY A O 1
ATOM 2402 N N . SER A 1 295 ? 22.438 7.572 -59.410 1.00 44.78 295 SER A N 1
ATOM 2403 C CA . SER A 1 295 ? 22.782 7.575 -58.012 1.00 44.78 295 SER A CA 1
ATOM 2404 C C . SER A 1 295 ? 21.890 6.704 -57.134 1.00 44.78 295 SER A C 1
ATOM 2406 O O . SER A 1 295 ? 20.713 6.951 -56.878 1.00 44.78 295 SER A O 1
ATOM 2408 N N . SER A 1 296 ? 22.486 5.621 -56.657 1.00 56.53 296 SER A N 1
ATOM 2409 C CA . SER A 1 296 ? 21.895 4.817 -55.598 1.00 56.53 296 SER A CA 1
ATOM 2410 C C . SER A 1 296 ? 22.092 5.557 -54.276 1.00 56.53 296 SER A C 1
ATOM 2412 O O . SER A 1 296 ? 23.235 5.694 -53.836 1.00 56.53 296 SER A O 1
ATOM 2414 N N . GLN A 1 297 ? 21.000 6.012 -53.648 1.00 58.53 297 GLN A N 1
ATOM 2415 C CA . GLN A 1 297 ? 21.002 6.494 -52.260 1.00 58.53 297 GLN A CA 1
ATOM 2416 C C . GLN A 1 297 ? 21.843 5.541 -51.402 1.00 58.53 297 GLN A C 1
ATOM 2418 O O . GLN A 1 297 ? 21.512 4.356 -51.285 1.00 58.53 297 GLN A O 1
ATOM 2423 N N . ARG A 1 298 ? 22.948 6.027 -50.827 1.00 66.88 298 ARG A N 1
ATOM 2424 C CA . ARG A 1 298 ? 23.798 5.189 -49.977 1.00 66.88 298 ARG A CA 1
ATOM 2425 C C . ARG A 1 298 ? 23.209 5.152 -48.574 1.00 66.88 298 ARG A C 1
ATOM 2427 O O . ARG A 1 298 ? 22.996 6.175 -47.929 1.00 66.88 298 ARG A O 1
ATOM 2434 N N . PHE A 1 299 ? 22.938 3.944 -48.108 1.00 78.88 299 PHE A N 1
ATOM 2435 C CA . PHE A 1 299 ? 22.493 3.693 -46.750 1.00 78.88 299 PHE A CA 1
ATOM 2436 C C . PHE A 1 299 ? 23.702 3.711 -45.803 1.00 78.88 299 PHE A C 1
ATOM 2438 O O . PHE A 1 299 ? 24.660 2.962 -46.013 1.00 78.88 299 PHE A O 1
ATOM 2445 N N . HIS A 1 300 ? 23.694 4.590 -44.798 1.00 84.62 300 HIS A N 1
ATOM 2446 C CA . HIS A 1 300 ? 24.801 4.741 -43.856 1.00 84.62 300 HIS A CA 1
ATOM 2447 C C . HIS A 1 300 ? 24.476 4.097 -42.506 1.00 84.62 300 HIS A C 1
ATOM 2449 O O . HIS A 1 300 ? 23.543 4.523 -41.826 1.00 84.62 300 HIS A O 1
ATOM 2455 N N . ILE A 1 301 ? 25.298 3.120 -42.110 1.00 83.44 301 ILE A N 1
ATOM 2456 C CA . ILE A 1 301 ? 25.281 2.500 -40.780 1.00 83.44 301 ILE A CA 1
ATOM 2457 C C . ILE A 1 301 ? 26.375 3.152 -39.921 1.00 83.44 301 ILE A C 1
ATOM 2459 O O . ILE A 1 301 ? 27.538 3.187 -40.352 1.00 83.44 301 ILE A O 1
ATOM 2463 N N . PRO A 1 302 ? 26.052 3.627 -38.707 1.00 86.00 302 PRO A N 1
ATOM 2464 C CA . PRO A 1 302 ? 26.957 4.423 -37.887 1.00 86.00 302 PRO A CA 1
ATOM 2465 C C . PRO A 1 302 ? 27.934 3.559 -37.066 1.00 86.00 302 PRO A C 1
ATOM 2467 O O . PRO A 1 302 ? 27.974 3.609 -35.839 1.00 86.00 302 PRO A O 1
ATOM 2470 N N . PHE A 1 303 ? 28.755 2.748 -37.738 1.00 85.12 303 PHE A N 1
ATOM 2471 C CA . PHE A 1 303 ? 29.664 1.808 -37.064 1.00 85.12 303 PHE A CA 1
ATOM 2472 C C . PHE A 1 303 ? 30.626 2.464 -36.065 1.00 85.12 303 PHE A C 1
ATOM 2474 O O . PHE A 1 303 ? 31.003 1.838 -35.081 1.00 85.12 303 PHE A O 1
ATOM 2481 N N . GLU A 1 304 ? 31.054 3.700 -36.322 1.00 84.75 304 GLU A N 1
ATOM 2482 C CA . GLU A 1 304 ? 31.980 4.399 -35.428 1.00 84.75 304 GLU A CA 1
ATOM 2483 C C . GLU A 1 304 ? 31.303 4.817 -34.122 1.00 84.75 304 GLU A C 1
ATOM 2485 O O . GLU A 1 304 ? 31.842 4.538 -33.057 1.00 84.75 304 GLU A O 1
ATOM 2490 N N . GLY A 1 305 ? 30.098 5.391 -34.191 1.00 86.81 305 GLY A N 1
ATOM 2491 C CA . GLY A 1 305 ? 29.323 5.708 -32.994 1.00 86.81 305 GLY A CA 1
ATOM 2492 C C . GLY A 1 305 ? 28.961 4.453 -32.206 1.00 86.81 305 GLY A C 1
ATOM 2493 O O . GLY A 1 305 ? 29.145 4.436 -30.992 1.00 86.81 305 GLY A O 1
ATOM 2494 N N . LEU A 1 306 ? 28.542 3.381 -32.894 1.00 86.25 306 LEU A N 1
ATOM 2495 C CA . LEU A 1 306 ? 28.262 2.095 -32.250 1.00 86.25 306 LEU A CA 1
ATOM 2496 C C . LEU A 1 306 ? 29.479 1.570 -31.490 1.00 86.25 306 LEU A C 1
ATOM 2498 O O . LEU A 1 306 ? 29.328 1.208 -30.334 1.00 86.25 306 LEU A O 1
ATOM 2502 N N . ARG A 1 307 ? 30.675 1.600 -32.092 1.00 84.88 307 ARG A N 1
ATOM 2503 C CA . ARG A 1 307 ? 31.914 1.147 -31.443 1.00 84.88 307 ARG A CA 1
ATOM 2504 C C . ARG A 1 307 ? 32.232 1.936 -30.172 1.00 84.88 307 ARG A C 1
ATOM 2506 O O . ARG A 1 307 ? 32.598 1.341 -29.163 1.00 84.88 307 ARG A O 1
ATOM 2513 N N . GLU A 1 308 ? 32.132 3.264 -30.218 1.00 87.38 308 GLU A N 1
ATOM 2514 C CA . GLU A 1 308 ? 32.392 4.092 -29.032 1.00 87.38 308 GLU A CA 1
ATOM 2515 C C . GLU A 1 308 ? 31.333 3.849 -27.946 1.00 87.38 308 GLU A C 1
ATOM 2517 O O . GLU A 1 308 ? 31.667 3.768 -26.766 1.00 87.38 308 GLU A O 1
ATOM 2522 N N . PHE A 1 309 ? 30.070 3.662 -28.344 1.00 89.19 309 PHE A N 1
ATOM 2523 C CA . PHE A 1 309 ? 28.996 3.288 -27.430 1.00 89.19 309 PHE A CA 1
ATOM 2524 C C . PHE A 1 309 ? 29.255 1.934 -26.762 1.00 89.19 309 PHE A C 1
ATOM 2526 O O . PHE A 1 309 ? 29.154 1.842 -25.541 1.00 89.19 309 PHE A O 1
ATOM 2533 N N . SER A 1 310 ? 29.677 0.910 -27.515 1.00 85.50 310 SER A N 1
ATOM 2534 C CA . SER A 1 310 ? 30.036 -0.397 -26.945 1.00 85.50 310 SER A CA 1
ATOM 2535 C C . SER A 1 310 ? 31.158 -0.283 -25.917 1.00 85.50 310 SER A C 1
ATOM 2537 O O . SER A 1 310 ? 31.095 -0.921 -24.871 1.00 85.50 310 SER A O 1
ATOM 2539 N N . ALA A 1 311 ? 32.184 0.525 -26.207 1.00 84.56 311 ALA A N 1
ATOM 2540 C CA . ALA A 1 311 ? 33.319 0.715 -25.309 1.00 84.56 311 ALA A CA 1
ATOM 2541 C C . ALA A 1 311 ? 32.887 1.311 -23.961 1.00 84.56 311 ALA A C 1
ATOM 2543 O O . ALA A 1 311 ? 33.381 0.900 -22.914 1.00 84.56 311 ALA A O 1
ATOM 2544 N N . GLU A 1 312 ? 31.939 2.246 -23.976 1.00 90.44 312 GLU A N 1
ATOM 2545 C CA . GLU A 1 312 ? 31.372 2.810 -22.751 1.00 90.44 312 GLU A CA 1
ATOM 2546 C C . GLU A 1 312 ? 30.489 1.805 -22.003 1.00 90.44 312 GLU A C 1
ATOM 2548 O O . GLU A 1 312 ? 30.572 1.713 -20.780 1.00 90.44 312 GLU A O 1
ATOM 2553 N N . LEU A 1 313 ? 29.686 1.011 -22.722 1.00 87.94 313 LEU A N 1
ATOM 2554 C CA . LEU A 1 313 ? 28.873 -0.046 -22.114 1.00 87.94 313 LEU A CA 1
ATOM 2555 C C . LEU A 1 313 ? 29.730 -1.086 -21.388 1.00 87.94 313 LEU A C 1
ATOM 2557 O O . LEU A 1 313 ? 29.348 -1.518 -20.305 1.00 87.94 313 LEU A O 1
ATOM 2561 N N . ILE A 1 314 ? 30.899 -1.443 -21.934 1.00 84.50 314 ILE A N 1
ATOM 2562 C CA . ILE A 1 314 ? 31.865 -2.314 -21.246 1.00 84.50 314 ILE A CA 1
ATOM 2563 C C . ILE A 1 314 ? 32.248 -1.728 -19.892 1.00 84.50 314 ILE A C 1
ATOM 2565 O O . ILE A 1 314 ? 32.078 -2.389 -18.870 1.00 84.50 314 ILE A O 1
ATOM 2569 N N . LEU A 1 315 ? 32.695 -0.473 -19.863 1.00 87.81 315 LEU A N 1
ATOM 2570 C CA . LEU A 1 315 ? 33.113 0.177 -18.621 1.00 87.81 315 LEU A CA 1
ATOM 2571 C C . LEU A 1 315 ? 31.962 0.308 -17.621 1.00 87.81 315 LEU A C 1
ATOM 2573 O O . LEU A 1 315 ? 32.165 0.152 -16.415 1.00 87.81 315 LEU A O 1
ATOM 2577 N N . PHE A 1 316 ? 30.754 0.584 -18.110 1.00 88.81 316 PHE A N 1
ATOM 2578 C CA . PHE A 1 316 ? 29.559 0.609 -17.280 1.00 88.81 316 PHE A CA 1
ATOM 2579 C C . PHE A 1 316 ? 29.281 -0.761 -16.658 1.00 88.81 316 PHE A C 1
ATOM 2581 O O . PHE A 1 316 ? 29.131 -0.863 -15.443 1.00 88.81 316 PHE A O 1
ATOM 2588 N N . PHE A 1 317 ? 29.255 -1.824 -17.457 1.00 84.56 317 PHE A N 1
ATOM 2589 C CA . PHE A 1 317 ? 28.997 -3.169 -16.956 1.00 84.56 317 PHE A CA 1
ATOM 2590 C C . PHE A 1 317 ? 30.079 -3.620 -15.970 1.00 84.56 317 PHE A C 1
ATOM 2592 O O . PHE A 1 317 ? 29.747 -4.107 -14.890 1.00 84.56 317 PHE A O 1
ATOM 2599 N N . GLU A 1 318 ? 31.358 -3.363 -16.253 1.00 83.94 318 GLU A N 1
ATOM 2600 C CA . GLU A 1 318 ? 32.452 -3.617 -15.309 1.00 83.94 318 GLU A CA 1
ATOM 2601 C C . GLU A 1 318 ? 32.263 -2.877 -13.977 1.00 83.94 318 GLU A C 1
ATOM 2603 O O . GLU A 1 318 ? 32.459 -3.463 -12.906 1.00 83.94 318 GLU A O 1
ATOM 2608 N N . PHE A 1 319 ? 31.850 -1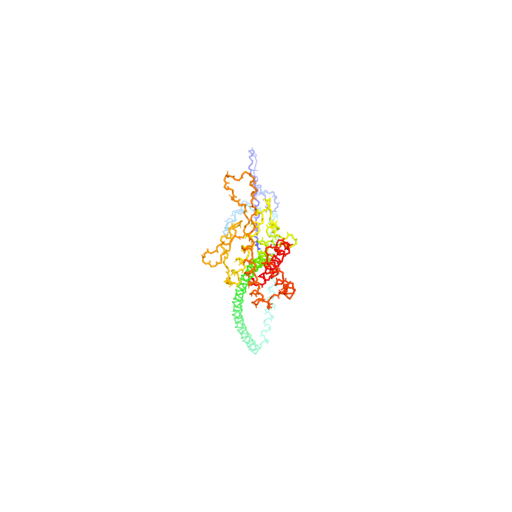.607 -14.027 1.00 87.44 319 PHE A N 1
ATOM 2609 C CA . PHE A 1 319 ? 31.534 -0.826 -12.835 1.00 87.44 319 PHE A CA 1
ATOM 2610 C C . PHE A 1 319 ? 30.390 -1.456 -12.035 1.00 87.44 319 PHE A C 1
ATOM 2612 O O . PHE A 1 319 ? 30.518 -1.628 -10.819 1.00 87.44 319 PHE A O 1
ATOM 2619 N N . ILE A 1 320 ? 29.303 -1.848 -12.705 1.00 85.31 320 ILE A N 1
ATOM 2620 C CA . ILE A 1 320 ? 28.157 -2.489 -12.057 1.00 85.31 320 ILE A CA 1
ATOM 2621 C C . ILE A 1 320 ? 28.568 -3.800 -11.388 1.00 85.31 320 ILE A C 1
ATOM 2623 O O . ILE A 1 320 ? 28.234 -4.013 -10.221 1.00 85.31 320 ILE A O 1
ATOM 2627 N N . PHE A 1 321 ? 29.356 -4.644 -12.056 1.00 79.25 321 PHE A N 1
ATOM 2628 C CA . PHE A 1 321 ? 29.842 -5.885 -11.451 1.00 79.25 321 PHE A CA 1
ATOM 2629 C C . PHE A 1 321 ? 30.754 -5.628 -10.262 1.00 79.25 321 PHE A C 1
ATOM 2631 O O . PHE A 1 321 ? 30.590 -6.250 -9.213 1.00 79.25 321 PHE A O 1
ATOM 2638 N N . SER A 1 322 ? 31.682 -4.684 -10.375 1.00 83.50 322 SER A N 1
ATOM 2639 C CA . SER A 1 322 ? 32.576 -4.346 -9.269 1.00 83.50 322 SER A CA 1
ATOM 2640 C C . SER A 1 322 ? 31.799 -3.853 -8.040 1.00 83.50 322 SER A C 1
ATOM 2642 O O . SER A 1 322 ? 32.028 -4.323 -6.924 1.00 83.50 322 SER A O 1
ATOM 2644 N N . LYS A 1 323 ? 30.828 -2.954 -8.246 1.00 83.81 323 LYS A N 1
ATOM 2645 C CA . LYS A 1 323 ? 30.087 -2.292 -7.162 1.00 83.81 323 LYS A CA 1
ATOM 2646 C C . LYS A 1 323 ? 28.992 -3.177 -6.555 1.00 83.81 323 LYS A C 1
ATOM 2648 O O . LYS A 1 323 ? 28.816 -3.160 -5.338 1.00 83.81 323 LYS A O 1
ATOM 2653 N N . TYR A 1 324 ? 28.285 -3.968 -7.365 1.00 78.75 324 TYR A N 1
ATOM 2654 C CA . TYR A 1 324 ? 27.050 -4.650 -6.951 1.00 78.75 324 TYR A CA 1
ATOM 2655 C C . TYR A 1 324 ? 27.121 -6.184 -6.958 1.00 78.75 324 TYR A C 1
ATOM 2657 O O . TYR A 1 324 ? 26.163 -6.831 -6.532 1.00 78.75 324 TYR A O 1
ATOM 2665 N N . SER A 1 325 ? 28.245 -6.793 -7.355 1.00 74.44 325 SER A N 1
ATOM 2666 C CA . SER A 1 325 ? 28.379 -8.262 -7.428 1.00 74.44 325 SER A CA 1
ATOM 2667 C C . SER A 1 325 ? 28.044 -8.999 -6.135 1.00 74.44 325 SER A C 1
ATOM 2669 O O . SER A 1 325 ? 27.506 -10.095 -6.189 1.00 74.44 325 SER A O 1
ATOM 2671 N N . LYS A 1 326 ? 28.306 -8.419 -4.959 1.00 73.31 326 LYS A N 1
ATOM 2672 C CA . LYS A 1 326 ? 27.998 -9.076 -3.674 1.00 73.31 326 LYS A CA 1
ATOM 2673 C C . LYS A 1 326 ? 26.505 -9.296 -3.436 1.00 73.31 326 LYS A C 1
ATOM 2675 O O . LYS A 1 326 ? 26.144 -10.176 -2.663 1.00 73.31 326 LYS A O 1
ATOM 2680 N N . ASN A 1 327 ? 25.670 -8.496 -4.086 1.00 68.38 327 ASN A N 1
ATOM 2681 C CA . ASN A 1 327 ? 24.232 -8.464 -3.865 1.00 68.38 327 ASN A CA 1
ATOM 2682 C C . ASN A 1 327 ? 23.446 -9.032 -5.059 1.00 68.38 327 ASN A C 1
ATOM 2684 O O . ASN A 1 327 ? 22.240 -9.219 -4.961 1.00 68.38 327 ASN A O 1
ATOM 2688 N N . MET A 1 328 ? 24.112 -9.335 -6.178 1.00 69.31 328 MET A N 1
ATOM 2689 C CA . MET A 1 328 ? 23.485 -10.035 -7.296 1.00 69.31 328 MET A CA 1
ATOM 2690 C C . MET A 1 328 ? 23.356 -11.531 -6.995 1.00 69.31 328 MET A C 1
ATOM 2692 O O . MET A 1 328 ? 24.271 -12.158 -6.456 1.00 69.31 328 MET A O 1
ATOM 2696 N N . LYS A 1 329 ? 22.233 -12.136 -7.400 1.00 68.50 329 LYS A N 1
ATOM 2697 C CA . LYS A 1 329 ? 22.058 -13.594 -7.340 1.00 68.50 329 LYS A CA 1
ATOM 2698 C C . LYS A 1 329 ? 23.198 -14.290 -8.085 1.00 68.50 329 LYS A C 1
ATOM 2700 O O . LYS A 1 329 ? 23.545 -13.909 -9.202 1.00 68.50 329 LYS A O 1
ATOM 2705 N N . LYS A 1 330 ? 23.728 -15.361 -7.488 1.00 67.06 330 LYS A N 1
ATOM 2706 C CA . LYS A 1 330 ? 24.818 -16.167 -8.059 1.00 67.06 330 LYS A CA 1
ATOM 2707 C C . LYS A 1 330 ? 24.516 -16.637 -9.490 1.00 67.06 330 LYS A C 1
ATOM 2709 O O . LYS A 1 330 ? 25.396 -16.591 -10.334 1.00 67.06 330 LYS A O 1
ATOM 2714 N N . GLU A 1 331 ? 23.263 -16.988 -9.777 1.00 64.44 331 GLU A N 1
ATOM 2715 C CA . GLU A 1 331 ? 22.803 -17.370 -11.121 1.00 64.44 331 GLU A CA 1
ATOM 2716 C C . GLU A 1 331 ? 22.915 -16.235 -12.151 1.00 64.44 331 GLU A C 1
ATOM 2718 O O . GLU A 1 331 ? 23.239 -16.490 -13.307 1.00 64.44 331 GLU A O 1
ATOM 2723 N N . ASN A 1 332 ? 22.690 -14.979 -11.749 1.00 63.38 332 ASN A N 1
ATOM 2724 C CA . ASN A 1 332 ? 22.833 -13.823 -12.638 1.00 63.38 332 ASN A CA 1
ATOM 2725 C C . ASN A 1 332 ? 24.315 -13.512 -12.877 1.00 63.38 332 ASN A C 1
ATOM 2727 O O . ASN A 1 332 ? 24.715 -13.257 -14.005 1.00 63.38 332 ASN A O 1
ATOM 2731 N N . LEU A 1 333 ? 25.155 -13.633 -11.846 1.00 61.91 333 LEU A N 1
ATOM 2732 C CA . LEU A 1 333 ? 26.611 -13.500 -11.982 1.00 61.91 333 LEU A CA 1
ATOM 2733 C C . LEU A 1 333 ? 27.226 -14.599 -12.858 1.00 61.91 333 LEU A C 1
ATOM 2735 O O . LEU A 1 333 ? 28.186 -14.349 -13.580 1.00 61.91 333 LEU A O 1
ATOM 2739 N N . GLU A 1 334 ? 26.682 -15.817 -12.807 1.00 62.94 334 GLU A N 1
ATOM 2740 C CA . GLU A 1 334 ? 27.125 -16.933 -13.645 1.00 62.94 334 GLU A CA 1
ATOM 2741 C C . GLU A 1 334 ? 26.673 -16.802 -15.107 1.00 62.94 334 GLU A C 1
ATOM 2743 O O . GLU A 1 334 ? 27.378 -17.300 -15.984 1.00 62.94 334 GLU A O 1
ATOM 2748 N N . LYS A 1 335 ? 25.545 -16.126 -15.373 1.00 60.34 335 LYS A N 1
ATOM 2749 C CA . LYS A 1 335 ? 25.076 -15.788 -16.731 1.00 60.34 335 LYS A CA 1
ATOM 2750 C C . LYS A 1 335 ? 25.858 -14.633 -17.346 1.00 60.34 335 LYS A C 1
ATOM 2752 O O . LYS A 1 335 ? 26.107 -14.638 -18.545 1.00 60.34 335 LYS A O 1
ATOM 2757 N N . ILE A 1 336 ? 26.290 -13.679 -16.525 1.00 57.50 336 ILE A N 1
ATOM 2758 C CA . ILE A 1 336 ? 27.059 -12.518 -16.969 1.00 57.50 336 ILE A CA 1
ATOM 2759 C C . ILE A 1 336 ? 28.559 -12.755 -16.761 1.00 57.50 336 ILE A C 1
ATOM 2761 O O . ILE A 1 336 ? 29.266 -11.974 -16.117 1.00 57.50 336 ILE A O 1
ATOM 2765 N N . ARG A 1 337 ? 29.077 -13.883 -17.255 1.00 58.06 337 ARG A N 1
ATOM 2766 C CA . ARG A 1 337 ? 30.523 -14.103 -17.204 1.00 58.06 337 ARG A CA 1
ATOM 2767 C C . ARG A 1 337 ? 31.211 -13.053 -18.064 1.00 58.06 337 ARG A C 1
ATOM 2769 O O . ARG A 1 337 ? 31.028 -13.003 -19.276 1.00 58.06 337 ARG A O 1
ATOM 2776 N N . LYS A 1 338 ? 32.055 -12.263 -17.405 1.00 53.62 338 LYS A N 1
ATOM 2777 C CA . LYS A 1 338 ? 32.942 -11.254 -17.991 1.00 53.62 338 LYS A CA 1
ATOM 2778 C C . LYS A 1 338 ? 33.659 -11.749 -19.261 1.00 53.62 338 LYS A C 1
ATOM 2780 O O . LYS A 1 338 ? 33.747 -11.018 -20.241 1.00 53.62 338 LYS A O 1
ATOM 2785 N N . ASP A 1 339 ? 34.065 -13.021 -19.271 1.00 55.03 339 ASP A N 1
ATOM 2786 C CA . ASP A 1 339 ? 34.784 -13.653 -20.383 1.00 55.03 339 ASP A CA 1
ATOM 2787 C C . ASP A 1 339 ? 33.969 -13.752 -21.687 1.00 55.03 339 ASP A C 1
ATOM 2789 O O . ASP A 1 339 ? 34.561 -13.715 -22.766 1.00 55.03 339 ASP A O 1
ATOM 2793 N N . ASP A 1 340 ? 32.636 -13.848 -21.620 1.00 58.72 340 ASP A N 1
ATOM 2794 C CA . ASP A 1 340 ? 31.782 -13.946 -22.812 1.00 58.72 340 ASP A CA 1
ATOM 2795 C C . ASP A 1 340 ? 31.508 -12.565 -23.421 1.00 58.72 340 ASP A C 1
ATOM 2797 O O . ASP A 1 340 ? 31.453 -12.430 -24.642 1.00 58.72 340 ASP A O 1
ATOM 2801 N N . PHE A 1 341 ? 31.408 -11.515 -22.603 1.00 60.69 341 PHE A N 1
ATOM 2802 C CA . PHE A 1 341 ? 31.197 -10.148 -23.086 1.00 60.69 341 PHE A CA 1
ATOM 2803 C C . PHE A 1 341 ? 32.476 -9.522 -23.650 1.00 60.69 341 PHE A C 1
ATOM 2805 O O . PHE A 1 341 ? 32.458 -8.973 -24.754 1.00 60.69 341 PHE A O 1
ATOM 2812 N N . ASP A 1 342 ? 33.602 -9.677 -22.944 1.00 57.03 342 ASP A N 1
ATOM 2813 C CA . ASP A 1 342 ? 34.903 -9.159 -23.381 1.00 57.03 342 ASP A CA 1
ATOM 2814 C C . ASP A 1 342 ? 35.366 -9.839 -24.675 1.00 57.03 342 ASP A C 1
ATOM 2816 O O . ASP A 1 342 ? 35.896 -9.176 -25.569 1.00 57.03 342 ASP A O 1
ATOM 2820 N N . ARG A 1 343 ? 35.111 -11.148 -24.826 1.00 59.06 343 ARG A N 1
ATOM 2821 C CA . ARG A 1 343 ? 35.401 -11.871 -26.070 1.00 59.06 343 ARG A CA 1
ATOM 2822 C C . ARG A 1 343 ? 34.482 -11.414 -27.202 1.00 59.06 343 ARG A C 1
ATOM 2824 O O . ARG A 1 343 ? 34.948 -11.209 -28.315 1.00 59.06 343 ARG A O 1
ATOM 2831 N N . SER A 1 344 ? 33.206 -11.169 -26.924 1.00 56.94 344 SER A N 1
ATOM 2832 C CA . SER A 1 344 ? 32.241 -10.886 -27.985 1.00 56.94 344 SER A CA 1
ATOM 2833 C C . SER A 1 344 ? 32.218 -9.434 -28.457 1.00 56.94 344 SER A C 1
ATOM 2835 O O . SER A 1 344 ? 32.056 -9.214 -29.649 1.00 56.94 344 SER A O 1
ATOM 2837 N N . ILE A 1 345 ? 32.434 -8.437 -27.589 1.00 57.38 345 ILE A N 1
ATOM 2838 C CA . ILE A 1 345 ? 32.579 -7.031 -28.016 1.00 57.38 345 ILE A CA 1
ATOM 2839 C C . ILE A 1 345 ? 34.038 -6.689 -28.348 1.00 57.38 345 ILE A C 1
ATOM 2841 O O . ILE A 1 345 ? 34.293 -5.936 -29.291 1.00 57.38 345 ILE A O 1
ATOM 2845 N N . GLY A 1 346 ? 35.013 -7.277 -27.647 1.00 56.62 346 GLY A N 1
ATOM 2846 C CA . GLY A 1 346 ? 36.438 -7.090 -27.938 1.00 56.62 346 GLY A CA 1
ATOM 2847 C C . GLY A 1 346 ? 36.856 -7.621 -29.314 1.00 56.62 346 GLY A C 1
ATOM 2848 O O . GLY A 1 346 ? 37.719 -7.025 -29.958 1.00 56.62 346 GLY A O 1
ATOM 2849 N N . GLU A 1 347 ? 36.203 -8.672 -29.820 1.00 54.66 347 GLU A N 1
ATOM 2850 C CA . GLU A 1 347 ? 36.402 -9.178 -31.187 1.00 54.66 347 GLU A CA 1
ATOM 2851 C C . GLU A 1 347 ? 35.657 -8.361 -32.259 1.00 54.66 347 GLU A C 1
ATOM 2853 O O . GLU A 1 347 ? 35.878 -8.570 -33.448 1.00 54.66 347 GLU A O 1
ATOM 2858 N N . LEU A 1 348 ? 34.820 -7.389 -31.880 1.00 55.56 348 LEU A N 1
ATOM 2859 C CA . LEU A 1 348 ? 34.027 -6.550 -32.788 1.00 55.56 348 LEU A CA 1
ATOM 2860 C C . LEU A 1 348 ? 34.671 -5.181 -33.068 1.00 55.56 348 LEU A C 1
ATOM 2862 O O . LEU A 1 348 ? 33.999 -4.191 -33.348 1.00 55.56 348 LEU A O 1
ATOM 2866 N N . GLN A 1 349 ? 36.001 -5.111 -33.039 1.00 57.28 349 GLN A N 1
ATOM 2867 C CA . GLN A 1 349 ? 36.752 -3.871 -33.276 1.00 57.28 349 GLN A CA 1
ATOM 2868 C C . GLN A 1 349 ? 36.758 -3.417 -34.747 1.00 57.28 349 GLN A C 1
ATOM 2870 O O . GLN A 1 349 ? 37.085 -2.261 -35.036 1.00 57.28 349 GLN A O 1
ATOM 2875 N N . ASN A 1 350 ? 36.384 -4.291 -35.691 1.00 66.00 350 ASN A N 1
ATOM 2876 C CA . ASN A 1 350 ? 36.340 -3.976 -37.119 1.00 66.00 350 ASN A CA 1
ATOM 2877 C C . ASN A 1 350 ? 34.901 -3.968 -37.668 1.00 66.00 350 ASN A C 1
ATOM 2879 O O . ASN A 1 350 ? 34.103 -4.862 -37.387 1.00 66.00 350 ASN A O 1
ATOM 2883 N N . LYS A 1 351 ? 34.592 -3.002 -38.549 1.00 66.94 351 LYS A N 1
ATOM 2884 C CA . LYS A 1 351 ? 33.297 -2.862 -39.251 1.00 66.94 351 LYS A CA 1
ATOM 2885 C C . LYS A 1 351 ? 32.806 -4.174 -39.874 1.00 66.94 351 LYS A C 1
ATOM 2887 O O . LYS A 1 351 ? 31.605 -4.423 -39.910 1.00 66.94 351 LYS A O 1
ATOM 2892 N N . LYS A 1 352 ? 33.729 -4.999 -40.382 1.00 72.38 352 LYS A N 1
ATOM 2893 C CA . LYS A 1 352 ? 33.409 -6.291 -41.004 1.00 72.38 352 LYS A CA 1
ATOM 2894 C C . LYS A 1 352 ? 32.837 -7.294 -39.994 1.00 72.38 352 LYS A C 1
ATOM 2896 O O . LYS A 1 352 ? 31.823 -7.913 -40.283 1.00 72.38 352 LYS A O 1
ATOM 2901 N N . GLN A 1 353 ? 33.424 -7.373 -38.802 1.00 69.88 353 GLN A N 1
ATOM 2902 C CA . GLN A 1 353 ? 32.996 -8.294 -37.747 1.00 69.88 353 GLN A CA 1
ATOM 2903 C C . GLN A 1 353 ? 31.649 -7.874 -37.147 1.00 69.88 353 GLN A C 1
ATOM 2905 O O . GLN A 1 353 ? 30.791 -8.729 -36.964 1.00 69.88 353 GLN A O 1
ATOM 2910 N N . ILE A 1 354 ? 31.416 -6.568 -36.928 1.00 69.12 354 ILE A N 1
ATOM 2911 C CA . ILE A 1 354 ? 30.115 -6.074 -36.421 1.00 69.12 354 ILE A CA 1
ATOM 2912 C C . ILE A 1 354 ? 28.992 -6.456 -37.385 1.00 69.12 354 ILE A C 1
ATOM 2914 O O . ILE A 1 354 ? 27.912 -6.852 -36.966 1.00 69.12 354 ILE A O 1
ATOM 2918 N N . LYS A 1 355 ? 29.247 -6.358 -38.692 1.00 74.44 355 LYS A N 1
ATOM 2919 C CA . LYS A 1 355 ? 28.260 -6.724 -39.708 1.00 74.44 355 LYS A CA 1
ATOM 2920 C C . LYS A 1 355 ? 28.004 -8.234 -39.764 1.00 74.44 355 LYS A C 1
ATOM 2922 O O . LYS A 1 355 ? 26.864 -8.634 -39.956 1.00 74.44 355 LYS A O 1
ATOM 2927 N N . GLU A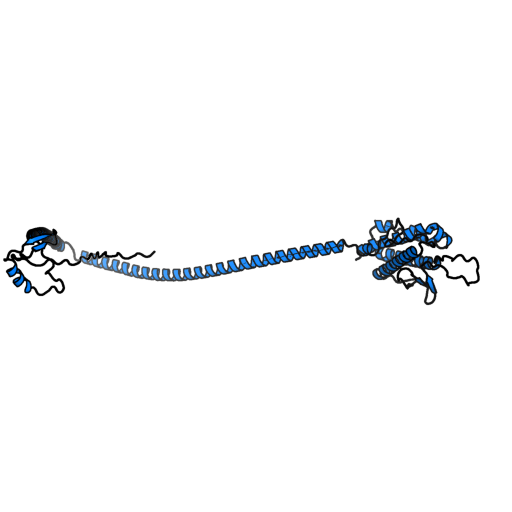 1 356 ? 29.048 -9.052 -39.640 1.00 80.62 356 GLU A N 1
ATOM 2928 C CA . GLU A 1 356 ? 28.950 -10.519 -39.693 1.00 80.62 356 GLU A CA 1
ATOM 2929 C C . GLU A 1 356 ? 28.305 -11.109 -38.427 1.00 80.62 356 GLU A C 1
ATOM 2931 O O . GLU A 1 356 ? 27.622 -12.124 -38.518 1.00 80.62 356 GLU A O 1
ATOM 2936 N N . ASN A 1 357 ? 28.442 -10.432 -37.281 1.00 82.56 357 ASN A N 1
ATOM 2937 C CA . ASN A 1 357 ? 27.951 -10.881 -35.974 1.00 82.56 357 ASN A CA 1
ATOM 2938 C C . ASN A 1 357 ? 26.907 -9.928 -35.359 1.00 82.56 357 ASN A C 1
ATOM 2940 O O . ASN A 1 357 ? 26.801 -9.833 -34.137 1.00 82.56 357 ASN A O 1
ATOM 2944 N N . TRP A 1 358 ? 26.151 -9.200 -36.185 1.00 85.25 358 TRP A N 1
ATOM 2945 C CA . TRP A 1 358 ? 25.247 -8.130 -35.737 1.00 85.25 358 TRP A CA 1
ATOM 2946 C C . TRP A 1 358 ? 24.222 -8.594 -34.697 1.00 85.25 358 TRP A C 1
ATOM 2948 O O . TRP A 1 358 ? 24.046 -7.971 -33.650 1.00 85.25 358 TRP A O 1
ATOM 2958 N N . ASP A 1 359 ? 23.574 -9.720 -34.982 1.00 86.06 359 ASP A N 1
ATOM 2959 C CA . ASP A 1 359 ? 22.525 -10.272 -34.133 1.00 86.06 359 ASP A CA 1
ATOM 2960 C C . ASP A 1 359 ? 23.095 -10.762 -32.796 1.00 86.06 359 ASP A C 1
ATOM 2962 O O . ASP A 1 359 ? 22.523 -10.509 -31.737 1.00 86.06 359 ASP A O 1
ATOM 2966 N N . LEU A 1 360 ? 24.276 -11.388 -32.827 1.00 84.25 360 LEU A N 1
ATOM 2967 C CA . LEU A 1 360 ? 24.982 -11.802 -31.616 1.00 84.25 360 LEU A CA 1
ATOM 2968 C C . LEU A 1 360 ? 25.356 -10.589 -30.752 1.00 84.25 360 LEU A C 1
ATOM 2970 O O . LEU A 1 360 ? 25.116 -10.601 -29.547 1.00 84.25 360 LEU A O 1
ATOM 2974 N N . TYR A 1 361 ? 25.877 -9.529 -31.376 1.00 84.38 361 TYR A N 1
ATOM 2975 C CA . TYR A 1 361 ? 26.262 -8.290 -30.702 1.00 84.38 361 TYR A CA 1
ATOM 2976 C C . TYR A 1 361 ? 25.089 -7.656 -29.941 1.00 84.38 361 TYR A C 1
ATOM 2978 O O . TYR A 1 361 ? 25.193 -7.394 -28.740 1.00 84.38 361 TYR A O 1
ATOM 2986 N N . PHE A 1 362 ? 23.950 -7.440 -30.606 1.00 88.69 362 PHE A N 1
ATOM 2987 C CA . PHE A 1 362 ? 22.795 -6.826 -29.948 1.00 88.69 362 PHE A CA 1
ATOM 2988 C C . PHE A 1 362 ? 22.087 -7.769 -28.977 1.00 88.69 362 PHE A C 1
ATOM 2990 O O . PHE A 1 362 ? 21.636 -7.307 -27.930 1.00 88.69 362 PHE A O 1
ATOM 2997 N N . SER A 1 363 ? 22.025 -9.074 -29.262 1.00 88.56 363 SER A N 1
ATOM 2998 C CA . SER A 1 363 ? 21.463 -10.057 -28.326 1.00 88.56 363 SER A CA 1
ATOM 2999 C C . SER A 1 363 ? 22.220 -10.039 -26.997 1.00 88.56 363 SER A C 1
ATOM 3001 O O . SER A 1 363 ? 21.604 -9.995 -25.933 1.00 88.56 363 SER A O 1
ATOM 3003 N N . GLN A 1 364 ? 23.551 -9.960 -27.039 1.00 84.44 364 GLN A N 1
ATOM 3004 C CA . GLN A 1 364 ? 24.369 -9.871 -25.833 1.00 84.44 364 GLN A CA 1
ATOM 3005 C C . GLN A 1 364 ? 24.188 -8.553 -25.094 1.00 84.44 364 GLN A C 1
ATOM 3007 O O . GLN A 1 364 ? 24.003 -8.579 -23.881 1.00 84.44 364 GLN A O 1
ATOM 3012 N N . ILE A 1 365 ? 24.202 -7.408 -25.782 1.00 87.06 365 ILE A N 1
ATOM 3013 C CA . ILE A 1 365 ? 23.960 -6.114 -25.125 1.00 87.06 365 ILE A CA 1
ATOM 3014 C C . ILE A 1 365 ? 22.605 -6.117 -24.415 1.00 87.06 365 ILE A C 1
ATOM 3016 O O . ILE A 1 365 ? 22.527 -5.760 -23.239 1.00 87.06 365 ILE A O 1
ATOM 3020 N N . LEU A 1 366 ? 21.554 -6.564 -25.104 1.00 91.00 366 LEU A N 1
ATOM 3021 C CA . LEU A 1 366 ? 20.217 -6.674 -24.530 1.00 91.00 366 LEU A CA 1
ATOM 3022 C C . LEU A 1 366 ? 20.189 -7.635 -23.342 1.00 91.00 366 LEU A C 1
ATOM 3024 O O . LEU A 1 366 ? 19.602 -7.297 -22.321 1.00 91.00 366 LEU A O 1
ATOM 3028 N N . HIS A 1 367 ? 20.881 -8.771 -23.427 1.00 87.12 367 HIS A N 1
ATOM 3029 C CA . HIS A 1 367 ? 20.988 -9.716 -22.319 1.00 87.12 367 HIS A CA 1
ATOM 3030 C C . HIS A 1 367 ? 21.639 -9.100 -21.075 1.00 87.12 367 HIS A C 1
ATOM 30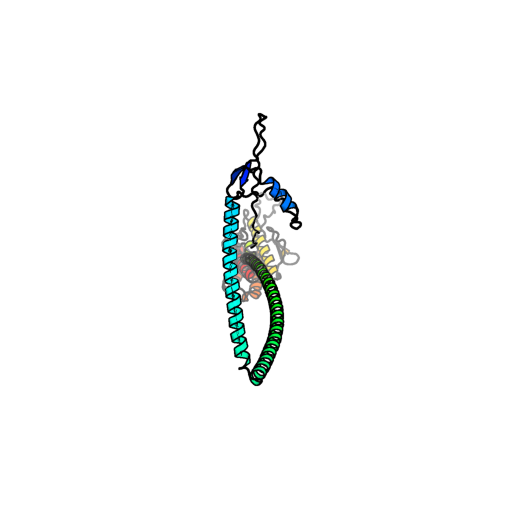32 O O . HIS A 1 367 ? 21.165 -9.317 -19.962 1.00 87.12 367 HIS A O 1
ATOM 3038 N N . HIS A 1 368 ? 22.688 -8.292 -21.242 1.00 84.19 368 HIS A N 1
ATOM 3039 C CA . HIS A 1 368 ? 23.345 -7.623 -20.116 1.00 84.19 368 HIS A CA 1
ATOM 3040 C C . HIS A 1 368 ? 22.435 -6.574 -19.480 1.00 84.19 368 HIS A C 1
ATOM 3042 O O . HIS A 1 368 ? 22.327 -6.515 -18.257 1.00 84.19 368 HIS A O 1
ATOM 3048 N N . PHE A 1 369 ? 21.738 -5.785 -20.298 1.00 89.31 369 PHE A N 1
ATOM 3049 C CA . PHE A 1 369 ? 20.742 -4.842 -19.800 1.00 89.31 369 PHE A CA 1
ATOM 3050 C C . PHE A 1 369 ? 19.586 -5.538 -19.077 1.00 89.31 369 PHE A C 1
ATOM 3052 O O . PHE A 1 369 ? 19.201 -5.082 -18.005 1.00 89.31 369 PHE A O 1
ATOM 3059 N N . ASP A 1 370 ? 19.083 -6.651 -19.609 1.00 88.19 370 ASP A N 1
ATOM 3060 C CA . ASP A 1 370 ? 18.029 -7.460 -18.988 1.00 88.19 370 ASP A CA 1
ATOM 3061 C C . ASP A 1 370 ? 18.465 -7.986 -17.610 1.00 88.19 370 ASP A C 1
ATOM 3063 O O . ASP A 1 370 ? 17.753 -7.836 -16.618 1.00 88.19 370 ASP A O 1
ATOM 3067 N N . CYS A 1 371 ? 19.699 -8.487 -17.510 1.00 83.31 371 CYS A N 1
ATOM 3068 C CA . CYS A 1 371 ? 20.260 -8.936 -16.240 1.00 83.31 371 CYS A CA 1
ATOM 3069 C C . CYS A 1 371 ? 20.475 -7.794 -15.230 1.00 83.31 371 CYS A C 1
ATOM 3071 O O . CYS A 1 371 ? 20.323 -7.994 -14.023 1.00 83.31 371 CYS A O 1
ATOM 3073 N N . ILE A 1 372 ? 20.863 -6.604 -15.699 1.00 83.50 372 ILE A N 1
ATOM 3074 C CA . ILE A 1 372 ? 21.038 -5.428 -14.837 1.00 83.50 372 ILE A CA 1
ATOM 3075 C C . ILE A 1 372 ? 19.690 -4.909 -14.359 1.00 83.50 372 ILE A C 1
ATOM 3077 O O . ILE A 1 372 ? 19.585 -4.548 -13.193 1.00 83.50 372 ILE A O 1
ATOM 3081 N N . LEU A 1 373 ? 18.659 -4.919 -15.205 1.00 86.75 373 LEU A N 1
ATOM 3082 C CA . LEU A 1 373 ? 17.294 -4.584 -14.802 1.00 86.75 373 LEU A CA 1
ATOM 3083 C C . LEU A 1 373 ? 16.815 -5.501 -13.667 1.00 86.75 373 LEU A C 1
ATOM 3085 O O . LEU A 1 373 ? 16.375 -4.997 -12.633 1.00 86.75 373 LEU A O 1
ATOM 3089 N N . ASP A 1 374 ? 17.027 -6.815 -13.795 1.00 81.06 374 ASP A N 1
ATOM 3090 C CA . ASP A 1 374 ? 16.716 -7.793 -12.739 1.00 81.06 374 ASP A CA 1
ATOM 3091 C C . ASP A 1 374 ? 17.497 -7.569 -11.442 1.00 81.06 374 ASP A C 1
ATOM 3093 O O . ASP A 1 374 ? 17.026 -7.889 -10.346 1.00 81.06 374 ASP A O 1
ATOM 3097 N N . ALA A 1 375 ? 18.729 -7.073 -11.549 1.00 76.69 375 ALA A N 1
ATOM 3098 C CA . ALA A 1 375 ? 19.539 -6.752 -10.386 1.00 76.69 375 ALA A CA 1
ATOM 3099 C C . ALA A 1 375 ? 19.095 -5.434 -9.738 1.00 76.69 375 ALA A C 1
ATOM 3101 O O . ALA A 1 375 ? 18.976 -5.373 -8.520 1.00 76.69 375 ALA A O 1
ATOM 3102 N N . CYS A 1 376 ? 18.808 -4.398 -10.529 1.00 75.31 376 CYS A N 1
ATOM 3103 C CA . CYS A 1 376 ? 18.335 -3.095 -10.060 1.00 75.31 376 CYS A CA 1
ATOM 3104 C C . CYS A 1 376 ? 17.014 -3.192 -9.291 1.00 75.31 376 CYS A C 1
ATOM 3106 O O . CYS A 1 376 ? 16.868 -2.506 -8.286 1.00 75.31 376 CYS A O 1
ATOM 3108 N N . GLN A 1 377 ? 16.108 -4.090 -9.682 1.00 71.19 377 GLN A N 1
ATOM 3109 C CA . GLN A 1 377 ? 14.889 -4.386 -8.914 1.00 71.19 377 GLN A CA 1
ATOM 3110 C C . GLN A 1 377 ? 15.146 -4.898 -7.496 1.00 71.19 377 GLN A C 1
ATOM 3112 O O . GLN A 1 377 ? 14.273 -4.795 -6.651 1.00 71.19 377 GLN A O 1
ATOM 3117 N N . GLN A 1 378 ? 16.309 -5.493 -7.229 1.00 65.94 378 GLN A N 1
ATOM 3118 C CA . GLN A 1 378 ? 16.647 -5.996 -5.893 1.00 65.94 378 GLN A CA 1
ATOM 3119 C C . GLN A 1 378 ? 17.266 -4.907 -5.005 1.00 65.94 378 GLN A C 1
ATOM 3121 O O . GLN A 1 378 ? 17.461 -5.137 -3.812 1.00 65.94 378 GLN A O 1
ATOM 3126 N N . PHE A 1 379 ? 17.619 -3.753 -5.582 1.00 61.25 379 PHE A N 1
ATOM 3127 C CA . PHE A 1 379 ? 18.254 -2.630 -4.884 1.00 61.25 379 PHE A CA 1
ATOM 3128 C C . PHE A 1 379 ? 17.303 -1.472 -4.577 1.00 61.25 379 PHE A C 1
ATOM 3130 O O . PHE A 1 379 ? 17.633 -0.656 -3.715 1.00 61.25 379 PHE A O 1
ATOM 3137 N N . ILE A 1 380 ? 16.185 -1.392 -5.298 1.00 52.47 380 ILE A N 1
ATOM 3138 C CA . ILE A 1 380 ? 15.063 -0.477 -5.052 1.00 52.47 380 ILE A CA 1
ATOM 3139 C C . ILE A 1 380 ? 14.077 -1.205 -4.147 1.00 52.47 380 ILE A C 1
ATOM 3141 O O . ILE A 1 380 ? 13.638 -0.583 -3.155 1.00 52.47 380 ILE A O 1
#

Mean predicted aligned error: 19.46 Å

InterPro domains:
  IPR038274 Atg6/Beclin C-terminal domain superfamily [G3DSA:1.10.418.40] (175-378)

Solvent-accessible surface area (backbone atoms only — not comparable to full-atom values): 22310 Å² total; per-residue (Å²): 140,84,86,80,82,90,81,84,85,79,84,84,78,87,82,84,89,81,90,81,84,87,81,92,70,88,82,69,62,69,45,58,14,80,87,76,67,51,76,44,70,70,60,88,73,59,71,63,55,64,64,64,63,73,71,69,84,84,70,92,87,68,79,69,84,81,68,54,66,46,69,68,59,49,51,52,50,51,49,52,50,50,52,52,49,54,51,50,52,52,50,51,51,52,50,51,52,49,51,51,52,50,49,49,55,51,62,65,48,69,79,73,68,49,78,64,54,56,49,52,49,52,54,49,50,52,52,49,52,51,51,49,53,52,49,53,54,50,50,52,53,49,50,55,51,52,52,53,51,50,54,50,51,56,49,51,54,51,52,51,55,52,50,52,54,48,50,56,50,51,55,49,51,52,50,55,52,51,52,51,51,53,50,51,52,51,51,52,51,52,52,51,50,50,50,53,52,53,74,69,50,56,64,65,54,72,74,52,41,70,39,48,92,75,28,27,41,72,84,21,42,52,54,85,68,48,96,89,46,27,66,42,24,11,37,20,44,9,53,51,50,45,51,49,55,51,51,30,64,78,68,67,60,75,75,85,68,49,43,82,45,59,60,73,37,51,56,23,32,38,28,50,68,100,82,43,80,30,45,53,27,58,47,75,46,80,85,62,68,100,74,60,92,79,73,73,75,47,78,43,74,37,58,67,27,46,51,56,50,51,57,46,50,50,56,49,51,54,48,48,48,72,75,44,50,91,78,43,56,68,70,57,54,66,71,61,42,63,70,60,53,52,53,57,58,64,65,40,79,42,74,68,44,40,66,76,40,35,61,61,53,44,21,49,54,45,44,52,51,51,53,47,54,64,45,50,66,76,74,109

Sequence (380 aa):
MSIPPPTLNLVQKSRSQNQIDQNGMNQANVYNCIFCEEEYVESGESQEIDKEFSQIEGIDGIDLKDYRLCHDCVQKKIQELQNSLSNNVQEIGRLQEQELYINELVGQSQSKFTQEDFKLLGEREQDLNLKIKISEVEKEKLRVQVVKLQDEYCKVLKEENMLDDEILQLEKEILDLNEQKQMQQKELLQVNQQIKSLENQDFLRDQFRIDCNKIMINGFTLTLPTKDNYTEFNQGMGQLCLLFEFLKGQTEYAYQNIKLFECNGAVSKVKRSLDMSLDLYCKLSDQDTPHSKGSSQRFHIPFEGLREFSAELILFFEFIFSKYSKNMKKENLEKIRKDDFDRSIGELQNKKQIKENWDLYFSQILHHFDCILDACQQFI

Secondary structure (DSSP, 8-state):
--PPPPP-----------------S----EEE-TTT--EEE--TTTTTHHHHGGG----TT--GGG-PPPHHHHHHHHHHHHHHHHHHHHHHHHHHHHHHHHHHHHHHHTTS--HHHHHHHHHHHHHHHHHHHHHHHHHHHHHHHHHHHHHHHHHHHHHHHHHHHHHHHHHHHHHHHHHHHHHHHHHHHHHHHHHHHHHT--HHHHHS-EETTTTEETTEE-SPP-TTTHHHHHHHHHHHHHHHHHHHHHHTPPPSS-EEE--SSS--EEEETTTEEEE-S-EE-----TT-TT---PEEP-HHHHHHHHHHHHHHHHHHHHHHTTTS-HHHHHHS-HHHHHHHHHTT-SHHHHHHTHHHHHHHHHHHHHHHHHHHTTT-

Organism: Tetrahymena thermophila (strain SB210) (NCBI:txid312017)

pLDDT: mean 74.66, std 19.36, range [28.56, 97.38]